Protein 6LYI (pdb70)

Secondary structure (DSSP, 8-state):
-HHHHHHHHHHHHHHHHHHTHHHHSS-SS-SEEEEEEES----HHHHHHHHHHHHHHHHHHHT-PPPEEEEEEE------SS-EEEEE--S-TTS--S-TT-EEEEEEES-TTB-SSS-S--B-SS--BTTTT-SS--TTS-HHHHHHHHHHHHHHHHHHHHHHHHHEEEEEEEEEEEE--SSSSTTSHHHHHHHHHHHHHHHHHHHTTSS-HHHHTT---SB----HHHHHHHHHHSSSEEEEEEEEEEE-SS--S---HHHHHHHHHHHHHHHHHHHHHHHHTTTTHHHHHHHHHHHHHTTTTT--PPEEEEEEEEEE--/-HHHHHHHHHHHHHHHHHHHHHHTTGGGSSEEEEEESS--S-SHHHHHHHHHHHHHHHHHTT-SSPPPEEEEEEE--TTTTHHHHHHH-HHHH--TT--S-EEEEEE-S-TTS--S-TT-EEEEEEES-TTB-SSS-GGGTSTTGGGTSTT-SS--TTS-HHHHHHHHHHHHHHHHHHHHHHHHHEEEEEEEEEEEEE-SSS-TTSHHHHHHHHHHHHHHHHHHHTTSS-STTTSS---SB----HHHHHHHHHHSSSEEEEEEEEEEE-SS-TT---HHHHHHHHHHHHHHHHHHHHHHHH-STTHHHHHHHHHHIIIIITTT--PPEEEEEEEEEEPP-

Foldseek 3Di:
DVQVVVVLVVCVVVLLVLLVLCLVDPVQADAEAEEEEAQPPVVVVVSVVVSQVSNVVSCVVVVHDGHAYEYEYEHDVPPRDHHYHYYYFYDHLLAAGDAFQAHQEYEYAAPLQFFPDQFDPQADVVGFGQAALFAAAAPPGDPVGVVSSLVRSLVSNLSNLVNVLRHHHAQGKYKYKHFAAADQDCHDCRNCVLRGLLSVLQVVCCVVVNAPSVQNRNHYFRGGHHHLVSVVVSVVVRPWKDWPDKDKDWAFQWPPVDDPLLVRLVVNLVVSCVPCCVRRCVRGNPVCVVSSSVSSSCCCCPVVVVHGHTIMMMITMITTHD/DVLVVLLVVLQVVLLVLLVLCVVVPVLVPQEAEEEEALCVSDPSVLVSLVSSQVVSQVVCVPPPDQGHEYEYEYEVPPPPCVVSCCSQQCVNVVDPPRSYGYHYYYFYDHLQAAGDAFARHQEYEYAAPLQFFPFQQPCCQPPVNLQQQQLFAAQAPPGDPSGVVSSLVRSLVSNLSNVVNVLRHHHAQGKYKYKHWAADDQDCNDCLNCVLRRLLSVLQVVCVVVVNFVSSLSSRHYGRGGHHDLVSVVVSVVVNPWKDWPDKDKDWDFQWPPVDPPLLVGLVVSLVVSCVPCVVVNCVRTNDVCSVVSSVSSSCCCCPVVVVGGRIIMMIITMITTHDD

B-factor: mean 67.52, std 24.22, range [20.0, 176.49]

Structure (mmCIF, N/CA/C/O backbone):
data_6LYI
#
_entry.id   6LYI
#
_cell.length_a   144.768
_cell.length_b   144.768
_cell.length_c   76.180
_cell.angle_alpha   90.000
_cell.angle_beta   90.000
_cell.angle_gamma   120.000
#
_symmetry.space_group_name_H-M   'P 65'
#
loop_
_entity.id
_entity.type
_entity.pdbx_description
1 polymer 'N-methyltransferase CkTbS'
2 water water
#
loop_
_atom_site.group_PDB
_atom_site.id
_atom_site.type_symbol
_atom_site.label_atom_id
_atom_site.label_alt_id
_atom_site.label_comp_id
_atom_site.label_asym_id
_atom_site.label_entity_id
_atom_site.label_seq_id
_atom_site.pdbx_PDB_ins_code
_atom_site.Cartn_x
_atom_site.Cartn_y
_atom_site.Cartn_z
_atom_site.occupancy
_atom_site.B_iso_or_equiv
_atom_site.auth_seq_id
_atom_site.auth_comp_id
_atom_site.auth_asym_id
_atom_site.auth_atom_id
_atom_site.pdbx_PDB_model_num
ATOM 1 N N . SER A 1 29 ? -11.078 -46.505 9.888 1.00 151.36 28 SER A N 1
ATOM 2 C CA . SER A 1 29 ? -11.501 -47.901 9.885 1.00 148.97 28 SER A CA 1
ATOM 3 C C . SER A 1 29 ? -10.853 -48.689 11.021 1.00 151.50 28 SER A C 1
ATOM 4 O O . SER A 1 29 ? -10.335 -49.785 10.808 1.00 149.08 28 SER A O 1
ATOM 7 N N . SER A 1 30 ? -10.882 -48.125 12.225 1.00 154.92 29 SER A N 1
ATOM 8 C CA . SER A 1 30 ? -10.385 -48.826 13.406 1.00 157.01 29 SER A CA 1
ATOM 9 C C . SER A 1 30 ? -11.404 -49.865 13.864 1.00 153.12 29 SER A C 1
ATOM 10 O O . SER A 1 30 ? -11.066 -50.813 14.574 1.00 154.04 29 SER A O 1
ATOM 13 N N . PHE A 1 31 ? -12.655 -49.672 13.453 1.00 146.31 30 PHE A N 1
ATOM 14 C CA . PHE A 1 31 ? -13.719 -50.626 13.741 1.00 139.46 30 PHE A CA 1
ATOM 15 C C . PHE A 1 31 ? -13.544 -51.885 12.902 1.00 131.40 30 PHE A C 1
ATOM 16 O O . PHE A 1 31 ? -13.546 -52.998 13.430 1.00 133.04 30 PHE A O 1
ATOM 24 N N . THR A 1 32 ? -13.338 -51.688 11.609 1.00 125.74 31 THR A N 1
ATOM 25 C CA . THR A 1 32 ? -13.142 -52.773 10.664 1.00 114.87 31 THR A CA 1
ATOM 26 C C . THR A 1 32 ? -11.973 -53.616 11.086 1.00 116.88 31 THR A C 1
ATOM 27 O O . THR A 1 32 ? -11.911 -54.811 10.846 1.00 113.19 31 THR A O 1
ATOM 31 N N . GLU A 1 33 ? -11.034 -52.955 11.714 1.00 123.84 32 GLU A N 1
ATOM 32 C CA . GLU A 1 33 ? -9.811 -53.592 12.180 1.00 129.96 32 GLU A CA 1
ATOM 33 C C . GLU A 1 33 ? -10.139 -54.693 13.183 1.00 128.15 32 GLU A C 1
ATOM 34 O O . GLU A 1 33 ? -9.556 -55.778 13.147 1.00 119.16 32 GLU A O 1
ATOM 40 N N . LYS A 1 34 ? -11.084 -54.399 14.072 1.00 130.65 33 LYS A N 1
ATOM 41 C CA . LYS A 1 34 ? -11.488 -55.340 15.111 1.00 131.21 33 LYS A CA 1
ATOM 42 C C . LYS A 1 34 ? -12.322 -56.481 14.531 1.00 129.08 33 LYS A C 1
ATOM 43 O O . LYS A 1 34 ? -12.246 -57.617 15.005 1.00 130.48 33 LYS A O 1
ATOM 45 N N . VAL A 1 35 ? -13.108 -56.174 13.501 1.00 123.75 34 VAL A N 1
ATOM 46 C CA . VAL A 1 35 ? -13.959 -57.168 12.849 1.00 120.44 34 VAL A CA 1
ATOM 47 C C . VAL A 1 35 ? -13.127 -58.268 12.195 1.00 120.27 34 VAL A C 1
ATOM 48 O O . VAL A 1 35 ? -13.405 -59.456 12.370 1.00 120.98 34 VAL A O 1
ATOM 52 N N . ALA A 1 36 ? -12.098 -57.857 11.458 1.00 118.65 35 ALA A N 1
ATOM 53 C CA . ALA A 1 36 ? -11.248 -58.775 10.702 1.00 110.23 35 ALA A CA 1
ATOM 54 C C . ALA A 1 36 ? -10.371 -59.668 11.590 1.00 105.10 35 ALA A C 1
ATOM 55 O O . ALA A 1 36 ? -9.963 -60.752 11.180 1.00 103.69 35 ALA A O 1
ATOM 57 N N . SER A 1 37 ? -10.076 -59.211 12.801 1.00 104.41 36 SER A N 1
ATOM 58 C CA . SER A 1 37 ? -9.350 -60.031 13.762 1.00 108.50 36 SER A CA 1
ATOM 59 C C . SER A 1 37 ? -10.233 -61.165 14.282 1.00 114.79 36 SER A C 1
ATOM 60 O O . SER A 1 37 ? -9.737 -62.238 14.628 1.00 118.06 36 SER A O 1
ATOM 63 N N . MET A 1 38 ? -11.540 -60.913 14.334 1.00 112.29 37 MET A N 1
ATOM 64 C CA . MET A 1 38 ? -12.507 -61.870 14.870 1.00 110.47 37 MET A CA 1
ATOM 65 C C . MET A 1 38 ? -12.908 -62.933 13.852 1.00 107.68 37 MET A C 1
ATOM 66 O O . MET A 1 38 ? -13.196 -64.078 14.207 1.00 112.40 37 MET A O 1
ATOM 71 N N . ALA A 1 39 ? -12.924 -62.543 12.583 1.00 103.11 38 ALA A N 1
ATOM 72 C CA . ALA A 1 39 ? -13.275 -63.452 11.501 1.00 91.37 38 ALA A CA 1
ATOM 73 C C . ALA A 1 39 ? -12.056 -64.167 10.922 1.00 101.44 38 ALA A C 1
ATOM 74 O O . ALA A 1 39 ? -12.208 -65.121 10.163 1.00 103.08 38 ALA A O 1
ATOM 76 N N . MET A 1 40 ? -10.854 -63.706 11.264 1.00 109.81 39 MET A N 1
ATOM 77 C CA . MET A 1 40 ? -9.627 -64.344 10.774 1.00 114.65 39 MET A CA 1
ATOM 78 C C . MET A 1 40 ? -9.480 -65.803 11.265 1.00 108.80 39 MET A C 1
ATOM 79 O O . MET A 1 40 ? -9.008 -66.651 10.502 1.00 107.84 39 MET A O 1
ATOM 84 N N . PRO A 1 41 ? -9.876 -66.105 12.528 1.00 102.54 40 PRO A N 1
ATOM 85 C CA . PRO A 1 41 ? -9.913 -67.531 12.887 1.00 95.22 40 PRO A CA 1
ATOM 86 C C . PRO A 1 41 ? -10.846 -68.334 11.987 1.00 92.53 40 PRO A C 1
ATOM 87 O O . PRO A 1 41 ? -10.488 -69.431 11.560 1.00 85.79 40 PRO A O 1
ATOM 91 N N . ALA A 1 42 ? -12.021 -67.780 11.698 1.00 89.44 41 ALA A N 1
ATOM 92 C CA . ALA A 1 42 ? -12.990 -68.433 10.825 1.00 86.81 41 ALA A CA 1
ATOM 93 C C . ALA A 1 42 ? -12.513 -68.488 9.365 1.00 85.76 41 ALA A C 1
ATOM 94 O O . ALA A 1 42 ? -12.970 -69.328 8.590 1.00 83.70 41 ALA A O 1
ATOM 96 N N . LEU A 1 43 ? -11.601 -67.589 8.993 1.00 93.04 42 LEU A N 1
ATOM 97 C CA . LEU A 1 43 ? -11.009 -67.594 7.654 1.00 96.12 42 LEU A CA 1
ATOM 98 C C . LEU A 1 43 ? -9.959 -68.700 7.554 1.00 103.25 42 LEU A C 1
ATOM 99 O O . LEU A 1 43 ? -9.893 -69.405 6.544 1.00 96.96 42 LEU A O 1
ATOM 104 N N . GLU A 1 44 ? -9.144 -68.841 8.603 1.00 113.28 43 GLU A N 1
ATOM 105 C CA . GLU A 1 44 ? -8.134 -69.901 8.686 1.00 118.46 43 GLU A CA 1
ATOM 106 C C . GLU A 1 44 ? -8.755 -71.304 8.686 1.00 117.62 43 GLU A C 1
ATOM 107 O O . GLU A 1 44 ? -8.310 -72.178 7.940 1.00 124.49 43 GLU A O 1
ATOM 113 N N . ASN A 1 45 ? -9.769 -71.512 9.528 1.00 109.27 44 ASN A N 1
ATOM 114 C CA . ASN A 1 45 ? -10.464 -72.799 9.632 1.00 104.90 44 ASN A CA 1
ATOM 115 C C . ASN A 1 45 ? -11.044 -73.260 8.305 1.00 104.57 44 ASN A C 1
ATOM 116 O O . ASN A 1 45 ? -11.157 -74.458 8.038 1.00 100.92 44 ASN A O 1
ATOM 121 N N . ALA A 1 46 ? -11.413 -72.284 7.483 1.00 110.05 45 ALA A N 1
ATOM 122 C CA . ALA A 1 46 ? -12.054 -72.518 6.195 1.00 110.23 45 ALA A CA 1
ATOM 123 C C . ALA A 1 46 ? -11.047 -72.774 5.067 1.00 98.28 45 ALA A C 1
ATOM 124 O O . ALA A 1 46 ? -11.220 -73.706 4.281 1.00 96.38 45 ALA A O 1
ATOM 126 N N . VAL A 1 47 ? -10.011 -71.940 4.986 1.00 90.02 46 VAL A N 1
ATOM 127 C CA . VAL A 1 47 ? -8.951 -72.108 3.992 1.00 97.96 46 VAL A CA 1
ATOM 128 C C . VAL A 1 47 ? -8.197 -73.418 4.223 1.00 116.53 46 VAL A C 1
ATOM 129 O O . VAL A 1 47 ? -7.769 -74.078 3.274 1.00 121.55 46 VAL A O 1
ATOM 133 N N . GLU A 1 48 ? -8.049 -73.795 5.491 1.00 120.25 47 GLU A N 1
ATOM 134 C CA . GLU A 1 48 ? -7.396 -75.049 5.845 1.00 118.82 47 GLU A CA 1
ATOM 135 C C . GLU A 1 48 ? -8.285 -76.244 5.498 1.00 114.99 47 GLU A C 1
ATOM 136 O O . GLU A 1 48 ? -7.790 -77.344 5.277 1.00 124.34 47 GLU A O 1
ATOM 142 N N . THR A 1 49 ? -9.597 -76.028 5.442 1.00 110.22 48 THR A N 1
ATOM 143 C CA . THR A 1 49 ? -10.530 -77.095 5.070 1.00 110.33 48 THR A CA 1
ATOM 144 C C . THR A 1 49 ? -10.448 -77.363 3.558 1.00 106.04 48 THR A C 1
ATOM 145 O O . THR A 1 49 ? -10.973 -78.359 3.057 1.00 104.44 48 THR A O 1
ATOM 149 N N . LEU A 1 50 ? -9.777 -76.468 2.836 1.00 110.47 49 LEU A N 1
ATOM 150 C CA . LEU A 1 50 ? -9.482 -76.683 1.421 1.00 106.90 49 LEU A CA 1
ATOM 151 C C . LEU A 1 50 ? -8.175 -77.435 1.261 1.00 113.01 49 LEU A C 1
ATOM 152 O O . LEU A 1 50 ? -7.716 -77.666 0.147 1.00 110.97 49 LEU A O 1
ATOM 157 N N . PHE A 1 51 ? -7.565 -77.788 2.386 1.00 123.26 50 PHE A N 1
ATOM 158 C CA . PHE A 1 51 ? -6.340 -78.575 2.382 1.00 127.22 50 PHE A CA 1
ATOM 159 C C . PHE A 1 51 ? -6.627 -79.985 2.894 1.00 136.99 50 PHE A C 1
ATOM 160 O O . PHE A 1 51 ? -5.846 -80.907 2.665 1.00 140.40 50 PHE A O 1
ATOM 162 N N . SER A 1 52 ? -7.753 -80.144 3.587 1.00 138.57 51 SER A N 1
ATOM 163 C CA . SER A 1 52 ? -8.205 -81.464 4.017 1.00 141.88 51 SER A CA 1
ATOM 164 C C . SER A 1 52 ? -8.592 -82.281 2.789 1.00 146.84 51 SER A C 1
ATOM 165 O O . SER A 1 52 ? -8.257 -83.462 2.683 1.00 152.85 51 SER A O 1
ATOM 168 N N . LYS A 1 53 ? -9.303 -81.640 1.865 1.00 145.47 52 LYS A N 1
ATOM 169 C CA . LYS A 1 53 ? -9.523 -82.196 0.535 1.00 144.11 52 LYS A CA 1
ATOM 170 C C . LYS A 1 53 ? -8.289 -81.911 -0.318 1.00 144.94 52 LYS A C 1
ATOM 171 O O . LYS A 1 53 ? -7.433 -81.120 0.080 1.00 141.92 52 LYS A O 1
ATOM 173 N N . ASP A 1 54 ? -8.196 -82.535 -1.491 1.00 150.02 53 ASP A N 1
ATOM 174 C CA . ASP A 1 54 ? -7.005 -82.384 -2.330 1.00 148.11 53 ASP A CA 1
ATOM 175 C C . ASP A 1 54 ? -7.320 -82.068 -3.803 1.00 145.40 53 ASP A C 1
ATOM 176 O O . ASP A 1 54 ? -7.465 -83.010 -4.584 1.00 150.35 53 ASP A O 1
ATOM 181 N N . PHE A 1 55 ? -7.434 -80.798 -4.228 1.00 134.54 54 PHE A N 1
ATOM 182 C CA . PHE A 1 55 ? -7.421 -79.545 -3.444 1.00 126.22 54 PHE A CA 1
ATOM 183 C C . PHE A 1 55 ? -6.134 -79.231 -2.675 1.00 127.17 54 PHE A C 1
ATOM 184 O O . PHE A 1 55 ? -6.105 -78.295 -1.877 1.00 122.49 54 PHE A O 1
ATOM 192 N N . HIS A 1 56 ? -5.070 -79.981 -2.940 1.00 127.78 55 HIS A N 1
ATOM 193 C CA . HIS A 1 56 ? -3.802 -79.785 -2.237 1.00 115.82 55 HIS A CA 1
ATOM 194 C C . HIS A 1 56 ? -2.652 -79.674 -3.225 1.00 107.32 55 HIS A C 1
ATOM 195 O O . HIS A 1 56 ? -1.747 -78.854 -3.053 1.00 79.81 55 HIS A O 1
ATOM 197 N N . LEU A 1 57 ? -2.706 -80.511 -4.259 1.00 129.76 56 LEU A N 1
ATOM 198 C CA . LEU A 1 57 ? -1.671 -80.567 -5.286 1.00 131.89 56 LEU A CA 1
ATOM 199 C C . LEU A 1 57 ? -2.190 -80.076 -6.638 1.00 126.26 56 LEU A C 1
ATOM 200 O O . LEU A 1 57 ? -1.968 -80.716 -7.666 1.00 125.96 56 LEU A O 1
ATOM 202 N N . LEU A 1 58 ? -2.887 -78.944 -6.628 1.00 119.78 57 LEU A N 1
ATOM 203 C CA . LEU A 1 58 ? -3.400 -78.340 -7.855 1.00 112.14 57 LEU A CA 1
ATOM 204 C C . LEU A 1 58 ? -2.383 -77.328 -8.408 1.00 107.42 57 LEU A C 1
ATOM 205 O O . LEU A 1 58 ? -1.445 -76.948 -7.708 1.00 109.41 57 LEU A O 1
ATOM 210 N N . PRO A 1 59 ? -2.539 -76.920 -9.678 1.00 103.78 58 PRO A N 1
ATOM 211 C CA . PRO A 1 59 ? -1.650 -75.898 -10.245 1.00 105.23 58 PRO A CA 1
ATOM 212 C C . PRO A 1 59 ? -1.722 -74.531 -9.546 1.00 107.75 58 PRO A C 1
ATOM 213 O O . PRO A 1 59 ? -0.697 -74.073 -9.038 1.00 113.89 58 PRO A O 1
ATOM 217 N N . ALA A 1 60 ? -2.891 -73.891 -9.521 1.00 88.79 59 ALA A N 1
ATOM 218 C CA . ALA A 1 60 ? -2.996 -72.559 -8.924 1.00 66.68 59 ALA A CA 1
ATOM 219 C C . ALA A 1 60 ? -4.312 -72.340 -8.181 1.00 60.61 59 ALA A C 1
ATOM 220 O O . ALA A 1 60 ? -5.376 -72.689 -8.674 1.00 69.08 59 ALA A O 1
ATOM 222 N N . LEU A 1 61 ? -4.241 -71.757 -6.991 1.00 50.02 60 LEU A N 1
ATOM 223 C CA . LEU A 1 61 ? -5.452 -71.498 -6.223 1.00 53.46 60 LEU A CA 1
ATOM 224 C C . LEU A 1 61 ? -5.987 -70.098 -6.529 1.00 48.94 60 LEU A C 1
ATOM 225 O O . LEU A 1 61 ? -5.242 -69.116 -6.519 1.00 45.22 60 LEU A O 1
ATOM 230 N N . ASN A 1 62 ? -7.285 -70.021 -6.810 1.00 49.33 61 ASN A N 1
ATOM 231 C CA . ASN A 1 62 ? -7.919 -68.760 -7.139 1.00 47.32 61 ASN A CA 1
ATOM 232 C C . ASN A 1 62 ? -8.840 -68.297 -6.031 1.00 49.37 61 ASN A C 1
ATOM 233 O O . ASN A 1 62 ? -9.766 -68.999 -5.628 1.00 61.15 61 ASN A O 1
ATOM 238 N N . ALA A 1 63 ? -8.546 -67.106 -5.531 1.00 42.70 62 ALA A N 1
ATOM 239 C CA . ALA A 1 63 ? -9.290 -66.498 -4.446 1.00 50.76 62 ALA A CA 1
ATOM 240 C C . ALA A 1 63 ? -9.799 -65.126 -4.871 1.00 40.09 62 ALA A C 1
ATOM 241 O O . ALA A 1 63 ? -9.094 -64.379 -5.535 1.00 45.56 62 ALA A O 1
ATOM 243 N N . ALA A 1 64 ? -11.024 -64.798 -4.484 1.00 40.77 63 ALA A N 1
ATOM 244 C CA . ALA A 1 64 ? -11.604 -63.503 -4.829 1.00 40.13 63 ALA A CA 1
ATOM 245 C C . ALA A 1 64 ? -12.004 -62.735 -3.579 1.00 41.62 63 ALA A C 1
ATOM 246 O O . ALA 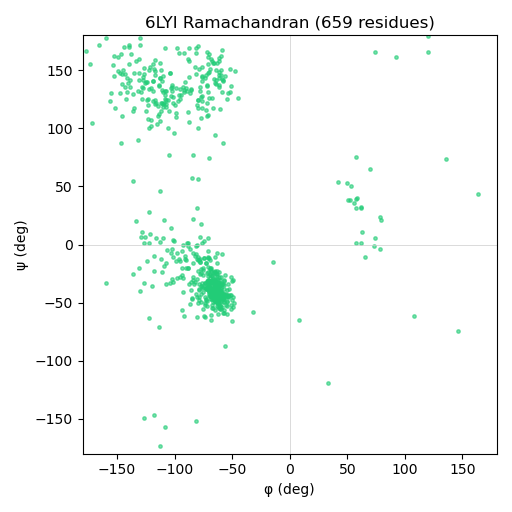A 1 64 ? -12.584 -63.294 -2.647 1.00 44.83 63 ALA A O 1
ATOM 248 N N . ASP A 1 65 ? -11.647 -61.459 -3.552 1.00 41.53 64 ASP A N 1
ATOM 249 C CA . ASP A 1 65 ? -12.153 -60.546 -2.537 1.00 48.73 64 ASP A CA 1
ATOM 250 C C . ASP A 1 65 ? -13.202 -59.661 -3.208 1.00 48.93 64 ASP A C 1
ATOM 251 O O . ASP A 1 65 ? -12.885 -58.893 -4.113 1.00 42.78 64 ASP A O 1
ATOM 256 N N . LEU A 1 66 ? -14.452 -59.799 -2.777 1.00 48.51 65 LEU A N 1
ATOM 257 C CA . LEU A 1 66 ? -15.567 -59.148 -3.436 1.00 51.10 65 LEU A CA 1
ATOM 258 C C . LEU A 1 66 ? -16.087 -58.044 -2.526 1.00 59.37 65 LEU A C 1
ATOM 259 O O . LEU A 1 66 ? -16.532 -58.309 -1.410 1.00 58.35 65 LEU A O 1
ATOM 264 N N . GLY A 1 67 ? -16.013 -56.803 -3.012 1.00 67.84 66 GLY A N 1
ATOM 265 C CA . GLY A 1 67 ? -16.289 -55.623 -2.207 1.00 75.71 66 GLY A CA 1
ATOM 266 C C . GLY A 1 67 ? -15.203 -55.401 -1.168 1.00 88.76 66 GLY A C 1
ATOM 267 O O . GLY A 1 67 ? -15.464 -55.477 0.034 1.00 101.48 66 GLY A O 1
ATOM 268 N N . CYS A 1 68 ? -13.990 -55.122 -1.639 1.00 83.25 67 CYS A N 1
ATOM 269 C CA . CYS A 1 68 ? -12.793 -55.086 -0.796 1.00 93.82 67 CYS A CA 1
ATOM 270 C C . CYS A 1 68 ? -12.917 -54.250 0.484 1.00 100.36 67 CYS A C 1
ATOM 271 O O . CYS A 1 68 ? -12.861 -54.787 1.590 1.00 106.36 67 CYS A O 1
ATOM 274 N N . ALA A 1 69 ? -13.064 -52.939 0.337 1.00 94.98 68 ALA A N 1
ATOM 275 C CA . ALA A 1 69 ? -13.238 -52.075 1.497 1.00 97.72 68 ALA A CA 1
ATOM 276 C C . ALA A 1 69 ? -14.611 -52.293 2.134 1.00 95.95 68 ALA A C 1
ATOM 277 O O . ALA A 1 69 ? -14.982 -53.417 2.482 1.00 89.74 68 ALA A O 1
ATOM 279 N N . PRO A 1 72 ? -6.752 -52.173 3.545 1.00 110.34 71 PRO A N 1
ATOM 280 C CA . PRO A 1 72 ? -5.514 -52.883 3.887 1.00 110.95 71 PRO A CA 1
ATOM 281 C C . PRO A 1 72 ? -5.766 -54.285 4.444 1.00 115.54 71 PRO A C 1
ATOM 282 O O . PRO A 1 72 ? -4.827 -55.080 4.510 1.00 109.70 71 PRO A O 1
ATOM 286 N N . ASN A 1 73 ? -7.005 -54.576 4.840 1.00 125.45 72 ASN A N 1
ATOM 287 C CA . ASN A 1 73 ? -7.353 -55.896 5.368 1.00 129.44 72 ASN A CA 1
ATOM 288 C C . ASN A 1 73 ? -7.445 -56.947 4.264 1.00 128.72 72 ASN A C 1
ATOM 289 O O . ASN A 1 73 ? -7.242 -58.141 4.505 1.00 130.38 72 ASN A O 1
ATOM 294 N N . THR A 1 74 ? -7.750 -56.500 3.052 1.00 125.10 73 THR A N 1
ATOM 295 C CA . THR A 1 74 ? -7.758 -57.394 1.904 1.00 113.94 73 THR A CA 1
ATOM 296 C C . THR A 1 74 ? -6.325 -57.808 1.587 1.00 113.16 73 THR A C 1
ATOM 297 O O . THR A 1 74 ? -6.085 -58.898 1.079 1.00 109.76 73 THR A O 1
ATOM 301 N N . PHE A 1 75 ? -5.373 -56.935 1.905 1.00 113.57 74 PHE A N 1
ATOM 302 C CA . PHE A 1 75 ? -3.958 -57.250 1.745 1.00 109.06 74 PHE A CA 1
ATOM 303 C C . PHE A 1 75 ? -3.454 -58.075 2.933 1.00 104.13 74 PHE A C 1
ATOM 304 O O . PHE A 1 75 ? -2.329 -58.578 2.923 1.00 109.92 74 PHE A O 1
ATOM 306 N N . ALA A 1 76 ? -4.301 -58.210 3.951 1.00 94.68 75 ALA A N 1
ATOM 307 C CA . ALA A 1 76 ? -3.994 -59.028 5.120 1.00 82.46 75 ALA A CA 1
ATOM 308 C C . ALA A 1 76 ? -4.527 -60.445 4.945 1.00 83.18 75 ALA A C 1
ATOM 309 O O . ALA A 1 76 ? -3.864 -61.418 5.304 1.00 81.51 75 ALA A O 1
ATOM 311 N N . VAL A 1 77 ? -5.732 -60.556 4.399 1.00 86.65 76 VAL A N 1
ATOM 312 C CA . VAL A 1 77 ? -6.319 -61.861 4.137 1.00 94.51 76 VAL A CA 1
ATOM 313 C C . VAL A 1 77 ? -5.525 -62.579 3.030 1.00 92.22 76 VAL A C 1
ATOM 314 O O . VAL A 1 77 ? -5.471 -63.807 2.996 1.00 81.94 76 VAL A O 1
ATOM 318 N N . ILE A 1 78 ? -4.890 -61.800 2.151 1.00 96.59 77 ILE A N 1
ATOM 319 C CA . ILE A 1 78 ? -3.993 -62.328 1.117 1.00 100.76 77 ILE A CA 1
ATOM 320 C C . ILE A 1 78 ? -2.760 -62.996 1.719 1.00 101.14 77 ILE A C 1
ATOM 321 O O . ILE A 1 78 ? -2.391 -64.108 1.334 1.00 109.90 77 ILE A O 1
ATOM 326 N N . SER A 1 79 ? -2.117 -62.309 2.658 1.00 91.90 78 SER A N 1
ATOM 327 C CA . SER A 1 79 ? -0.941 -62.857 3.316 1.00 89.81 78 SER A CA 1
ATOM 328 C C . SER A 1 79 ? -1.303 -64.078 4.163 1.00 88.74 78 SER A C 1
ATOM 329 O O . SER A 1 79 ? -0.481 -64.977 4.349 1.00 82.01 78 SER A O 1
ATOM 332 N N . MET A 1 80 ? -2.536 -64.111 4.666 1.00 88.92 79 MET A N 1
ATOM 333 C CA . MET A 1 80 ? -3.010 -65.256 5.434 1.00 84.89 79 MET A CA 1
ATOM 334 C C . MET A 1 80 ? -3.073 -66.486 4.547 1.00 83.70 79 MET A C 1
ATOM 335 O O . MET A 1 80 ? -2.579 -67.550 4.920 1.00 80.62 79 MET A O 1
ATOM 340 N N . ILE A 1 81 ? -3.697 -66.336 3.381 1.00 79.18 80 ILE A N 1
ATOM 341 C CA . ILE A 1 81 ? -3.797 -67.425 2.414 1.00 73.63 80 ILE A CA 1
ATOM 342 C C . ILE A 1 81 ? -2.413 -67.936 1.991 1.00 69.66 80 ILE A C 1
ATOM 343 O O . ILE A 1 81 ? -2.179 -69.145 1.947 1.00 62.78 80 ILE A O 1
ATOM 348 N N . LYS A 1 82 ? -1.510 -67.004 1.688 1.00 70.10 81 LYS A N 1
ATOM 349 C CA . LYS A 1 82 ? -0.146 -67.335 1.298 1.00 76.60 81 LYS A CA 1
ATOM 350 C C . LYS A 1 82 ? 0.586 -68.093 2.400 1.00 98.09 81 LYS A C 1
ATOM 351 O O . LYS A 1 82 ? 1.322 -69.043 2.128 1.00 109.17 81 LYS A O 1
ATOM 357 N N . ARG A 1 83 ? 0.388 -67.661 3.642 1.00 108.02 82 ARG A N 1
ATOM 358 C CA . ARG A 1 83 ? 1.052 -68.280 4.785 1.00 109.97 82 ARG A CA 1
ATOM 359 C C . ARG A 1 83 ? 0.529 -69.694 5.022 1.00 110.38 82 ARG A C 1
ATOM 360 O O . ARG A 1 83 ? 1.302 -70.605 5.320 1.00 123.77 82 ARG A O 1
ATOM 368 N N . MET A 1 84 ? -0.780 -69.874 4.872 1.00 93.39 83 MET A N 1
ATOM 369 C CA . MET A 1 84 ? -1.405 -71.170 5.107 1.00 87.17 83 MET A CA 1
ATOM 370 C C . MET A 1 84 ? -1.039 -72.194 4.036 1.00 84.26 83 MET A C 1
ATOM 371 O O . MET A 1 84 ? -0.803 -73.368 4.335 1.00 85.45 83 MET A O 1
ATOM 376 N N . MET A 1 85 ? -0.991 -71.745 2.788 1.00 76.78 84 MET A N 1
ATOM 377 C CA . MET A 1 85 ? -0.724 -72.638 1.666 1.00 77.93 84 MET A CA 1
ATOM 378 C C . MET A 1 85 ? 0.689 -73.217 1.750 1.00 82.90 84 MET A C 1
ATOM 379 O O . MET A 1 85 ? 0.899 -74.420 1.578 1.00 75.35 84 MET A O 1
ATOM 384 N N . GLU A 1 86 ? 1.644 -72.337 2.038 1.00 82.69 85 GLU A N 1
ATOM 385 C CA . GLU A 1 86 ? 3.051 -72.690 2.139 1.00 81.53 85 GLU A CA 1
ATOM 386 C C . GLU A 1 86 ? 3.325 -73.681 3.267 1.00 85.01 85 GLU A C 1
ATOM 387 O O . GLU A 1 86 ? 4.291 -74.442 3.213 1.00 78.18 85 GLU A O 1
ATOM 389 N N . LYS A 1 87 ? 2.475 -73.667 4.290 1.00 92.62 86 LYS A N 1
ATOM 390 C CA . LYS A 1 87 ? 2.644 -74.560 5.430 1.00 94.93 86 LYS A CA 1
ATOM 391 C C . LYS A 1 87 ? 2.092 -75.951 5.115 1.00 103.45 86 LYS A C 1
ATOM 392 O O . LYS A 1 87 ? 2.716 -76.960 5.445 1.00 123.87 86 LYS A O 1
ATOM 394 N N . LYS A 1 88 ? 0.932 -76.005 4.465 1.00 88.06 87 LYS A N 1
ATOM 395 C CA . LYS A 1 88 ? 0.309 -77.281 4.125 1.00 80.12 87 LYS A CA 1
ATOM 396 C C . LYS A 1 88 ? 1.088 -78.052 3.048 1.00 87.03 87 LYS A C 1
ATOM 397 O O . LYS A 1 88 ? 1.025 -79.281 2.989 1.00 92.09 87 LYS A O 1
ATOM 399 N N . CYS A 1 89 ? 1.822 -77.326 2.206 1.00 87.09 88 CYS A N 1
ATOM 400 C CA . CYS A 1 89 ? 2.635 -77.932 1.144 1.00 75.97 88 CYS A CA 1
ATOM 401 C C . CYS A 1 89 ? 3.948 -78.494 1.663 1.00 77.01 88 CYS A C 1
ATOM 402 O O . CYS A 1 89 ? 4.456 -79.487 1.142 1.00 71.34 88 CYS A O 1
ATOM 405 N N . ARG A 1 90 ? 4.508 -77.823 2.664 1.00 83.24 89 ARG A N 1
ATOM 406 C CA . ARG A 1 90 ? 5.772 -78.224 3.263 1.00 82.01 89 ARG A CA 1
ATOM 407 C C . ARG A 1 90 ? 5.536 -79.441 4.157 1.00 89.85 89 ARG A C 1
ATOM 408 O O . ARG A 1 90 ? 6.455 -80.219 4.438 1.00 103.23 89 ARG A O 1
ATOM 416 N N . GLU A 1 91 ? 4.287 -79.604 4.581 1.00 87.17 90 GLU A N 1
ATOM 417 C CA . GLU A 1 91 ? 3.872 -80.784 5.325 1.00 92.60 90 GLU A CA 1
ATOM 418 C C . GLU A 1 91 ? 3.523 -81.936 4.375 1.00 85.27 90 GLU A C 1
ATOM 419 O O . GLU A 1 91 ? 3.700 -83.102 4.713 1.00 96.59 90 GLU A O 1
ATOM 421 N N . LEU A 1 92 ? 3.040 -81.601 3.182 1.00 80.99 91 LEU A N 1
ATOM 422 C CA . LEU A 1 92 ? 2.651 -82.604 2.190 1.00 94.06 91 LEU A CA 1
ATOM 423 C C . LEU A 1 92 ? 3.771 -82.947 1.203 1.00 92.23 91 LEU A C 1
ATOM 424 O O . LEU A 1 92 ? 3.615 -83.838 0.370 1.00 92.91 91 LEU A O 1
ATOM 426 N N . TYR A 1 93 ? 4.887 -82.228 1.301 1.00 95.48 92 TYR A N 1
ATOM 427 C CA . TYR A 1 93 ? 6.050 -82.396 0.419 1.00 77.80 92 TYR A CA 1
ATOM 428 C C . TYR A 1 93 ? 5.699 -82.413 -1.073 1.00 74.72 92 TYR A C 1
ATOM 429 O O . TYR A 1 93 ? 6.098 -83.318 -1.803 1.00 76.15 92 TYR A O 1
ATOM 438 N N . CYS A 1 94 ? 4.975 -81.394 -1.526 1.00 70.87 93 CYS A N 1
ATOM 439 C CA . CYS A 1 94 ? 4.604 -81.288 -2.935 1.00 78.81 93 CYS A CA 1
ATOM 440 C C . CYS A 1 94 ? 4.938 -79.909 -3.497 1.00 67.67 93 CYS A C 1
ATOM 441 O O . CYS A 1 94 ? 5.303 -78.995 -2.755 1.00 63.23 93 CYS A O 1
ATOM 444 N N . GLN A 1 95 ? 4.807 -79.766 -4.811 1.00 61.93 94 GLN A N 1
ATOM 445 C CA . GLN A 1 95 ? 5.028 -78.483 -5.453 1.00 62.27 94 GLN A CA 1
ATOM 446 C C . GLN A 1 95 ? 4.030 -77.462 -4.928 1.00 69.97 94 GLN A C 1
ATOM 447 O O . GLN A 1 95 ? 2.842 -77.754 -4.784 1.00 74.89 94 GLN A O 1
ATOM 453 N N . THR A 1 96 ? 4.527 -76.270 -4.627 1.00 66.08 95 THR A N 1
ATOM 454 C CA . THR A 1 96 ? 3.696 -75.211 -4.075 1.00 61.40 95 THR A CA 1
ATOM 455 C C . THR A 1 96 ? 2.860 -74.579 -5.174 1.00 58.10 95 THR A C 1
ATOM 456 O O . THR A 1 96 ? 3.395 -74.169 -6.203 1.00 58.23 95 THR A O 1
ATOM 460 N N . PRO A 1 97 ? 1.537 -74.509 -4.975 1.00 58.74 96 PRO A N 1
ATOM 461 C CA . PRO A 1 97 ? 0.743 -73.866 -6.021 1.00 50.60 96 PRO A CA 1
ATOM 462 C C . PRO A 1 97 ? 1.003 -72.373 -6.029 1.00 49.77 96 PRO A C 1
ATOM 463 O O . PRO A 1 97 ? 1.525 -71.818 -5.065 1.00 52.34 96 PRO A O 1
ATOM 467 N N . GLU A 1 98 ? 0.670 -71.727 -7.128 1.00 53.24 97 GLU A N 1
ATOM 468 C CA . GLU A 1 98 ? 0.716 -70.287 -7.142 1.00 55.23 97 GLU A CA 1
ATOM 469 C C . GLU A 1 98 ? -0.636 -69.784 -6.668 1.00 51.58 97 GLU A C 1
ATOM 470 O O . GLU A 1 98 ? -1.621 -70.526 -6.661 1.00 50.12 97 GLU A O 1
ATOM 476 N N . LEU A 1 99 ? -0.675 -68.539 -6.224 1.00 54.13 98 LEU A N 1
ATOM 477 C CA . LEU A 1 99 ? -1.913 -67.962 -5.734 1.00 55.32 98 LEU A CA 1
ATOM 478 C C . LEU A 1 99 ? -2.324 -66.809 -6.637 1.00 53.85 98 LEU A C 1
ATOM 479 O O . LEU A 1 99 ? -1.560 -65.868 -6.837 1.00 54.60 98 LEU A O 1
ATOM 484 N N . GLN A 1 100 ? -3.517 -66.901 -7.210 1.00 48.48 99 GLN A N 1
ATOM 485 C CA . GLN A 1 100 ? -4.068 -65.795 -7.977 1.00 52.94 99 GLN A CA 1
ATOM 486 C C . GLN A 1 100 ? -5.200 -65.145 -7.192 1.00 49.46 99 GLN A C 1
ATOM 487 O O . GLN A 1 100 ? -6.180 -65.797 -6.839 1.00 47.09 99 GLN A O 1
ATOM 493 N N . VAL A 1 101 ? -5.056 -63.859 -6.909 1.00 48.80 100 VAL A N 1
ATOM 494 C CA . VAL A 1 101 ? -6.077 -63.133 -6.169 1.00 49.11 100 VAL A CA 1
ATOM 495 C C . VAL A 1 101 ? -6.834 -62.146 -7.064 1.00 49.36 100 VAL A C 1
ATOM 496 O O . VAL A 1 101 ? -6.230 -61.342 -7.780 1.00 46.95 100 VAL A O 1
ATOM 500 N N . TYR A 1 102 ? -8.159 -62.228 -7.035 1.00 45.69 101 TYR A N 1
ATOM 501 C CA . TYR A 1 102 ? -9.006 -61.284 -7.752 1.00 49.27 101 TYR A CA 1
ATOM 502 C C . TYR A 1 102 ? -9.586 -60.237 -6.815 1.00 49.69 101 TYR A C 1
ATOM 503 O O . TYR A 1 102 ? -10.236 -60.582 -5.830 1.00 51.32 101 TYR A O 1
ATOM 512 N N . LEU A 1 103 ? -9.408 -58.980 -7.149 1.00 54.73 102 LEU A N 1
ATOM 513 C CA . LEU A 1 103 ? -9.967 -57.938 -6.327 1.00 45.52 102 LEU A CA 1
ATOM 514 C C . LEU A 1 103 ? -11.047 -57.132 -7.011 1.00 50.80 102 LEU A C 1
ATOM 515 O O . LEU A 1 103 ? -10.790 -56.399 -7.928 1.00 50.13 102 LEU A O 1
ATOM 520 N N . ASN A 1 104 ? -12.267 -57.299 -6.542 1.00 50.05 103 ASN A N 1
ATOM 521 C CA . ASN A 1 104 ? -13.415 -56.515 -6.968 1.00 49.63 103 ASN A CA 1
ATOM 522 C C . ASN A 1 104 ? -13.674 -55.412 -5.958 1.00 52.65 103 ASN A C 1
ATOM 523 O O . ASN A 1 104 ? -14.033 -55.694 -4.818 1.00 58.49 103 ASN A O 1
ATOM 528 N N . ASP A 1 105 ? -13.479 -54.159 -6.361 1.00 60.84 104 ASP A N 1
ATOM 529 C CA . ASP A 1 105 ? -13.606 -53.039 -5.425 1.00 68.91 104 ASP A CA 1
ATOM 530 C C . ASP A 1 105 ? -15.043 -52.507 -5.387 1.00 80.20 104 ASP A C 1
ATOM 531 O O . ASP A 1 105 ? -15.665 -52.326 -6.433 1.00 78.58 104 ASP A O 1
ATOM 536 N N . LEU A 1 106 ? -15.564 -52.274 -4.179 1.00 95.20 105 LEU A N 1
ATOM 537 C CA . LEU A 1 106 ? -16.921 -51.741 -3.992 1.00 97.39 105 LEU A CA 1
ATOM 538 C C . LEU A 1 106 ? -16.893 -50.223 -3.871 1.00 106.95 105 LEU A C 1
ATOM 539 O O . LEU A 1 106 ? -17.561 -49.520 -4.627 1.00 108.64 105 LEU A O 1
ATOM 544 N N . PHE A 1 107 ? -16.124 -49.729 -2.906 1.00 114.74 106 PHE A N 1
ATOM 545 C CA . PHE A 1 107 ? -15.968 -48.295 -2.704 1.00 116.84 106 PHE A CA 1
ATOM 546 C C . PHE A 1 107 ? -15.204 -47.660 -3.861 1.00 110.50 106 PHE A C 1
ATOM 547 O O . PHE A 1 107 ? -13.976 -47.570 -3.832 1.00 108.85 106 PHE A O 1
ATOM 549 N N . LYS A 1 126 ? 10.123 -60.698 0.074 1.00 111.44 125 LYS A N 1
ATOM 550 C CA . LYS A 1 126 ? 11.375 -61.192 -0.491 1.00 103.54 125 LYS A CA 1
ATOM 551 C C . LYS A 1 126 ? 11.445 -62.716 -0.416 1.00 109.05 125 LYS A C 1
ATOM 552 O O . LYS A 1 126 ? 11.340 -63.400 -1.437 1.00 105.40 125 LYS A O 1
ATOM 554 N N . CYS A 1 127 ? 11.608 -63.238 0.798 1.00 116.01 126 CYS A N 1
ATOM 555 C CA . CYS A 1 127 ? 11.730 -64.679 1.027 1.00 115.59 126 CYS A CA 1
ATOM 556 C C . CYS A 1 127 ? 10.373 -65.370 1.119 1.00 119.44 126 CYS A C 1
ATOM 557 O O . CYS A 1 127 ? 10.267 -66.450 1.702 1.00 120.37 126 CYS A O 1
ATOM 560 N N . GLU A 1 128 ? 9.342 -64.743 0.555 1.00 123.58 127 GLU A N 1
ATOM 561 C CA . GLU A 1 128 ? 7.997 -65.316 0.537 1.00 127.19 127 GLU A CA 1
ATOM 562 C C . GLU A 1 128 ? 7.959 -66.591 -0.304 1.00 124.28 127 GLU A C 1
ATOM 563 O O . GLU A 1 128 ? 8.570 -66.657 -1.371 1.00 130.53 127 GLU A O 1
ATOM 565 N N . GLU A 1 129 ? 7.241 -67.599 0.179 1.00 115.27 128 GLU A N 1
ATOM 566 C CA . GLU A 1 129 ? 7.202 -68.900 -0.485 1.00 106.12 128 GLU A CA 1
ATOM 567 C C . GLU A 1 129 ? 6.229 -68.923 -1.666 1.00 97.29 128 GLU A C 1
ATOM 568 O O . GLU A 1 129 ? 6.637 -69.133 -2.811 1.00 94.11 128 GLU A O 1
ATOM 574 N N . VAL A 1 130 ? 4.946 -68.704 -1.388 1.00 86.72 129 VAL A N 1
ATOM 575 C CA . VAL A 1 130 ? 3.919 -68.773 -2.424 1.00 77.28 129 VAL A CA 1
ATOM 576 C C . VAL A 1 130 ? 3.898 -67.548 -3.336 1.00 68.25 129 VAL A C 1
ATOM 577 O O . VAL A 1 130 ? 3.646 -66.432 -2.887 1.00 69.24 129 VAL A O 1
ATOM 581 N N . SER A 1 131 ? 4.160 -67.777 -4.618 1.00 59.58 130 SER A N 1
ATOM 582 C CA . SER A 1 131 ? 3.989 -66.765 -5.652 1.00 49.02 130 SER A CA 1
ATOM 583 C C . SER A 1 131 ? 2.531 -66.291 -5.727 1.00 51.91 130 SER A C 1
ATOM 584 O O . SER A 1 131 ? 1.630 -67.075 -6.043 1.00 50.69 130 SER A O 1
ATOM 587 N N . CYS A 1 132 ? 2.299 -65.016 -5.436 1.00 49.71 131 CYS A N 1
ATOM 588 C CA . CYS A 1 132 ? 0.961 -64.453 -5.531 1.00 52.57 131 CYS A CA 1
ATOM 589 C C . CYS A 1 132 ? 0.847 -63.455 -6.681 1.00 50.32 131 CYS A C 1
ATOM 590 O O . CYS A 1 132 ? 1.704 -62.594 -6.847 1.00 52.42 131 CYS A O 1
ATOM 593 N N . TYR A 1 133 ? -0.213 -63.583 -7.472 1.00 48.58 132 TYR A N 1
ATOM 594 C CA . TYR A 1 133 ? -0.524 -62.613 -8.517 1.00 47.20 132 TYR A CA 1
ATOM 595 C C . TYR A 1 133 ? -1.893 -61.982 -8.247 1.00 48.77 132 TYR A C 1
ATOM 596 O O . TYR A 1 133 ? -2.900 -62.686 -8.133 1.00 43.02 132 TYR A O 1
ATOM 605 N N . VAL A 1 134 ? -1.913 -60.656 -8.153 1.00 46.41 133 VAL A N 1
ATOM 606 C CA . VAL A 1 134 ? -3.114 -59.900 -7.827 1.00 43.37 133 VAL A CA 1
ATOM 607 C C . VAL A 1 134 ? -3.742 -59.258 -9.061 1.00 44.85 133 VAL A C 1
ATOM 608 O O . VAL A 1 134 ? -3.061 -58.611 -9.850 1.00 55.58 133 VAL A O 1
ATOM 612 N N . MET A 1 135 ? -5.051 -59.418 -9.200 1.00 47.09 134 MET A N 1
ATOM 613 C CA . MET A 1 135 ? -5.787 -58.925 -10.359 1.00 47.53 134 MET A CA 1
ATOM 614 C C . MET A 1 135 ? -6.992 -58.052 -9.957 1.00 46.62 134 MET A C 1
ATOM 615 O O . MET A 1 135 ? -7.662 -58.317 -8.957 1.00 39.24 134 MET A O 1
ATOM 620 N N . GLY A 1 136 ? -7.275 -57.017 -10.740 1.00 43.49 135 GLY A N 1
ATOM 621 C CA . GLY A 1 136 ? -8.445 -56.197 -10.487 1.00 46.64 135 GLY A CA 1
ATOM 622 C C . GLY A 1 136 ? -9.641 -56.687 -11.278 1.00 48.15 135 GLY A C 1
ATOM 623 O O . GLY A 1 136 ? -9.509 -57.014 -12.455 1.00 48.90 135 GLY A O 1
ATOM 624 N N . VAL A 1 137 ? -10.799 -56.763 -10.626 1.00 42.12 136 VAL A N 1
ATOM 625 C CA . VAL A 1 137 ? -12.045 -57.167 -11.283 1.00 38.47 136 VAL A CA 1
ATOM 626 C C . VAL A 1 137 ? -13.145 -56.101 -11.169 1.00 46.62 136 VAL A C 1
ATOM 627 O O . VAL A 1 137 ? -13.816 -55.994 -10.143 1.00 47.53 136 VAL A O 1
ATOM 631 N N . PRO A 1 138 ? -13.334 -55.315 -12.234 1.00 43.60 137 PRO A N 1
ATOM 632 C CA . PRO A 1 138 ? -14.416 -54.330 -12.252 1.00 49.02 137 PRO A CA 1
ATOM 633 C C . PRO A 1 138 ? -15.760 -55.022 -12.370 1.00 53.81 137 PRO A C 1
ATOM 634 O O . PRO A 1 138 ? -15.814 -56.142 -12.868 1.00 64.40 137 PRO A O 1
ATOM 638 N N . GLY A 1 139 ? -16.826 -54.373 -11.917 1.00 56.69 138 GLY A N 1
ATOM 639 C CA . GLY A 1 139 ? -18.160 -54.926 -12.066 1.00 52.56 138 GLY A CA 1
ATOM 640 C C . GLY A 1 139 ? -18.888 -55.165 -10.760 1.00 54.25 138 GLY A C 1
ATOM 641 O O . GLY A 1 139 ? -18.291 -55.150 -9.685 1.00 52.39 138 GLY A O 1
ATOM 642 N N . SER A 1 140 ? -20.192 -55.391 -10.862 1.00 46.84 139 SER A N 1
ATOM 643 C CA . SER A 1 140 ? -21.023 -55.639 -9.696 1.00 45.26 139 SER A CA 1
ATOM 644 C C . SER A 1 140 ? -20.859 -57.071 -9.188 1.00 52.91 139 SER A C 1
ATOM 645 O O . SER A 1 140 ? -20.877 -58.011 -9.978 1.00 57.58 139 SER A O 1
ATOM 648 N N . PHE A 1 141 ? -20.730 -57.239 -7.874 1.00 55.50 140 PHE A N 1
ATOM 649 C CA . PHE A 1 141 ? -20.585 -58.576 -7.295 1.00 52.17 140 PHE A CA 1
ATOM 650 C C . PHE A 1 141 ? -21.929 -59.270 -7.133 1.00 59.73 140 PHE A C 1
ATOM 651 O O . PHE A 1 141 ? -21.987 -60.409 -6.684 1.00 67.28 140 PHE A O 1
ATOM 659 N N . HIS A 1 142 ? -23.013 -58.597 -7.494 1.00 45.86 141 HIS A N 1
ATOM 660 C CA . HIS A 1 142 ? -24.319 -59.249 -7.443 1.00 51.66 141 HIS A CA 1
ATOM 661 C C . HIS A 1 142 ? -24.569 -60.063 -8.712 1.00 49.98 141 HIS A C 1
ATOM 662 O O . HIS A 1 142 ? -25.453 -60.918 -8.747 1.00 51.98 141 HIS A O 1
ATOM 669 N N . GLY A 1 143 ? -23.778 -59.806 -9.746 1.00 46.84 142 GLY A N 1
ATOM 670 C CA . GLY A 1 143 ? -23.851 -60.594 -10.960 1.00 40.72 142 GLY A CA 1
ATOM 671 C C . GLY A 1 143 ? -22.584 -61.412 -11.145 1.00 48.77 142 GLY A C 1
ATOM 672 O O . GLY A 1 143 ? -21.707 -61.438 -10.269 1.00 43.99 142 GLY A O 1
ATOM 673 N N . ARG A 1 144 ? -22.481 -62.076 -12.292 1.00 46.65 143 ARG A N 1
ATOM 674 C CA . ARG A 1 144 ? -21.302 -62.867 -12.629 1.00 50.94 143 ARG A CA 1
ATOM 675 C C . ARG A 1 144 ? -20.062 -61.996 -12.815 1.00 47.44 143 ARG A C 1
ATOM 676 O O . ARG A 1 144 ? -20.138 -60.891 -13.364 1.00 50.26 143 ARG A O 1
ATOM 684 N N . LEU A 1 145 ? -18.921 -62.516 -12.371 1.00 49.63 144 LEU A N 1
ATOM 685 C CA . LEU A 1 145 ? -17.636 -61.840 -12.523 1.00 41.99 144 LEU A CA 1
ATOM 686 C C . LEU A 1 145 ? -16.556 -62.767 -13.089 1.00 40.32 144 LEU A C 1
ATOM 687 O O . LEU A 1 145 ? -15.555 -62.307 -13.632 1.00 42.97 144 LEU A O 1
ATOM 692 N N . PHE A 1 146 ? -16.770 -64.073 -12.964 1.00 40.66 145 PHE A N 1
ATOM 693 C CA . PHE A 1 146 ? -15.735 -65.064 -13.262 1.00 41.48 145 PHE A CA 1
ATOM 694 C C . PHE A 1 146 ? -16.278 -66.208 -14.111 1.00 48.17 145 PHE A C 1
ATOM 695 O O . PHE A 1 146 ? -17.486 -66.448 -14.137 1.00 45.16 145 PHE A O 1
ATOM 703 N N . PRO A 1 147 ? -15.385 -66.913 -14.822 1.00 47.78 146 PRO A N 1
ATOM 704 C CA . PRO A 1 147 ? -15.820 -68.135 -15.506 1.00 44.19 146 PRO A CA 1
ATOM 705 C C . PRO A 1 147 ? -16.347 -69.184 -14.521 1.00 48.10 146 PRO A C 1
ATOM 706 O O . PRO A 1 147 ? -16.065 -69.113 -13.326 1.00 50.19 146 PRO A O 1
ATOM 710 N N . ARG A 1 148 ? -17.113 -70.145 -15.023 1.00 49.65 147 ARG A N 1
ATOM 711 C CA . ARG A 1 148 ? -17.592 -71.249 -14.202 1.00 42.96 147 ARG A CA 1
ATOM 712 C C . ARG A 1 148 ? -16.429 -71.980 -13.554 1.00 48.50 147 ARG A C 1
ATOM 713 O O . ARG A 1 148 ? -15.359 -72.095 -14.152 1.00 50.08 147 ARG A O 1
ATOM 721 N N . ASN A 1 149 ? -16.635 -72.461 -12.332 1.00 43.14 148 ASN A N 1
ATOM 722 C CA . ASN A 1 149 ? -15.672 -73.352 -11.703 1.00 54.59 148 ASN A CA 1
ATOM 723 C C . ASN A 1 149 ? -14.251 -72.808 -11.676 1.00 60.15 148 ASN A C 1
ATOM 724 O O . ASN A 1 149 ? -13.317 -73.496 -12.082 1.00 64.69 148 ASN A O 1
ATOM 729 N N . SER A 1 150 ? -14.080 -71.577 -11.210 1.00 54.35 149 SER A N 1
ATOM 730 C CA . SER A 1 150 ? -12.776 -70.939 -11.286 1.00 49.38 149 SER A CA 1
ATOM 731 C C . SER A 1 150 ? -12.286 -70.475 -9.922 1.00 53.04 149 SER A C 1
ATOM 732 O O . SER A 1 150 ? -11.108 -70.170 -9.753 1.00 53.94 149 SER A O 1
ATOM 735 N N . LEU A 1 151 ? -13.185 -70.432 -8.946 1.00 49.67 150 LEU A N 1
ATOM 736 C CA . LEU A 1 151 ? -12.816 -69.942 -7.625 1.00 49.80 150 LEU A CA 1
ATOM 737 C C . LEU A 1 151 ? -12.753 -71.053 -6.601 1.00 52.58 150 LEU A C 1
ATOM 738 O O . LEU A 1 151 ? -13.664 -71.873 -6.500 1.00 57.70 150 LEU A O 1
ATOM 743 N N . HIS A 1 152 ? -11.671 -71.073 -5.835 1.00 46.74 151 HIS A N 1
ATOM 744 C CA . HIS A 1 152 ? -11.541 -72.008 -4.729 1.00 46.09 151 HIS A CA 1
ATOM 745 C C . HIS A 1 152 ? -11.974 -71.345 -3.429 1.00 49.36 151 HIS A C 1
ATOM 746 O O . HIS A 1 152 ? -12.434 -72.010 -2.500 1.00 49.63 151 HIS A O 1
ATOM 753 N N . LEU A 1 153 ? -11.818 -70.027 -3.380 1.00 45.37 152 LEU A N 1
ATOM 754 C CA . LEU A 1 153 ? -12.110 -69.251 -2.186 1.00 41.13 152 LEU A CA 1
ATOM 755 C C . LEU A 1 153 ? -12.664 -67.868 -2.543 1.00 48.13 152 LEU A C 1
ATOM 756 O O . LEU A 1 153 ? -12.221 -67.220 -3.489 1.00 51.18 152 LEU A O 1
ATOM 761 N N . VAL A 1 154 ? -13.677 -67.460 -1.793 1.00 45.09 153 VAL A N 1
ATOM 762 C CA . VAL A 1 154 ? -14.296 -66.158 -1.928 1.00 40.29 153 VAL A CA 1
ATOM 763 C C . VAL A 1 154 ? -14.358 -65.511 -0.554 1.00 48.76 153 VAL A C 1
ATOM 764 O O . VAL A 1 154 ? -14.808 -66.127 0.427 1.00 44.87 153 VAL A O 1
ATOM 768 N N . HIS A 1 155 ? -13.917 -64.268 -0.470 1.00 43.78 154 HIS A N 1
ATOM 769 C CA . HIS A 1 155 ? -14.036 -63.546 0.782 1.00 42.02 154 HIS A CA 1
ATOM 770 C C . HIS A 1 155 ? -14.762 -62.240 0.529 1.00 44.01 154 HIS A C 1
ATOM 771 O O . HIS A 1 155 ? -14.537 -61.583 -0.485 1.00 49.77 154 HIS A O 1
ATOM 778 N N . SER A 1 156 ? -15.652 -61.880 1.444 1.00 50.16 155 SER A N 1
ATOM 779 C CA . SER A 1 156 ? -16.393 -60.636 1.334 1.00 46.97 155 SER A CA 1
ATOM 780 C C . SER A 1 156 ? -16.770 -60.133 2.716 1.00 47.88 155 SER A C 1
ATOM 781 O O . SER A 1 156 ? -17.496 -60.792 3.464 1.00 57.13 155 SER A O 1
ATOM 784 N N . SER A 1 157 ? -16.257 -58.959 3.047 1.00 47.37 156 SER A N 1
ATOM 785 C CA . SER A 1 157 ? -16.470 -58.371 4.354 1.00 50.23 156 SER A CA 1
ATOM 786 C C . SER A 1 157 ? -17.240 -57.067 4.199 1.00 46.66 156 SER A C 1
ATOM 787 O O . SER A 1 157 ? -16.806 -56.166 3.483 1.00 45.73 156 SER A O 1
ATOM 790 N N . TYR A 1 158 ? -18.405 -57.000 4.836 1.00 45.78 157 TYR A N 1
ATOM 791 C CA . TYR A 1 158 ? -19.185 -55.768 4.943 1.00 48.22 157 TYR A CA 1
ATOM 792 C C . TYR A 1 158 ? -19.579 -55.166 3.593 1.00 49.57 157 TYR A C 1
ATOM 793 O O . TYR A 1 158 ? -19.575 -53.950 3.418 1.00 48.47 157 TYR A O 1
ATOM 802 N N . SER A 1 159 ? -19.948 -56.031 2.653 1.00 47.72 158 SER A N 1
ATOM 803 C CA . SER A 1 159 ? -20.393 -55.590 1.339 1.00 48.71 158 SER A CA 1
ATOM 804 C C . SER A 1 159 ? -21.752 -56.170 0.987 1.00 48.38 158 SER A C 1
ATOM 805 O O . SER A 1 159 ? -22.544 -55.524 0.305 1.00 55.54 158 SER A O 1
ATOM 808 N N . VAL A 1 160 ? -22.018 -57.389 1.450 1.00 48.09 159 VAL A N 1
ATOM 809 C CA . VAL A 1 160 ? -23.226 -58.136 1.076 1.00 50.06 159 VAL A CA 1
ATOM 810 C C . VAL A 1 160 ? -24.525 -57.470 1.578 1.00 51.02 159 VAL A C 1
ATOM 811 O O . VAL A 1 160 ? -25.604 -57.674 1.010 1.00 61.80 159 VAL A O 1
ATOM 815 N N . HIS A 1 161 ? -24.419 -56.647 2.618 1.00 50.43 160 HIS A N 1
ATOM 816 C CA . HIS A 1 161 ? -25.595 -55.989 3.173 1.00 52.29 160 HIS A CA 1
ATOM 817 C C . HIS A 1 161 ? -26.001 -54.778 2.346 1.00 55.29 160 HIS A C 1
ATOM 818 O O . HIS A 1 161 ? -27.101 -54.247 2.511 1.00 60.55 160 HIS A O 1
ATOM 825 N N . TRP A 1 162 ? -25.119 -54.349 1.452 1.00 42.12 161 TRP A N 1
ATOM 826 C CA . TRP A 1 162 ? -25.452 -53.278 0.526 1.00 41.10 161 TRP A CA 1
ATOM 827 C C . TRP A 1 162 ? -26.358 -53.812 -0.576 1.00 46.14 161 TRP A C 1
ATOM 828 O O . TRP A 1 162 ? -26.047 -54.814 -1.218 1.00 49.42 161 TRP A O 1
ATOM 839 N N . LEU A 1 163 ? -27.489 -53.141 -0.779 1.00 48.79 162 LEU A N 1
ATOM 840 C CA . LEU A 1 163 ? -28.492 -53.579 -1.745 1.00 40.30 162 LEU A CA 1
ATOM 841 C C . LEU A 1 163 ? -28.199 -53.031 -3.133 1.00 43.61 162 LEU A C 1
ATOM 842 O O . LEU A 1 163 ? -27.517 -52.018 -3.272 1.00 44.12 162 LEU A O 1
ATOM 847 N N . THR A 1 164 ? -28.738 -53.684 -4.157 1.00 38.77 163 THR A N 1
ATOM 848 C CA . THR A 1 164 ? -28.587 -53.192 -5.519 1.00 44.02 163 THR A CA 1
ATOM 849 C C . THR A 1 164 ? -29.438 -51.949 -5.747 1.00 45.11 163 THR A C 1
ATOM 850 O O . THR A 1 164 ? -29.250 -51.213 -6.721 1.00 43.87 163 THR A O 1
ATOM 854 N N . GLN A 1 165 ? -30.382 -51.733 -4.841 1.00 49.55 164 GLN A N 1
ATOM 855 C CA . GLN A 1 165 ? -31.219 -50.544 -4.865 1.00 48.82 164 GLN A CA 1
ATOM 856 C C . GLN A 1 165 ? -32.073 -50.508 -3.619 1.00 48.47 164 GLN A C 1
ATOM 857 O O . GLN A 1 165 ? -32.324 -51.542 -3.002 1.00 51.29 164 GLN A O 1
ATOM 863 N N . ALA A 1 166 ? -32.488 -49.307 -3.237 1.00 40.20 165 ALA A N 1
ATOM 864 C CA . ALA A 1 166 ? -33.437 -49.149 -2.150 1.00 45.12 165 ALA A CA 1
ATOM 865 C C . ALA A 1 166 ? -34.708 -49.862 -2.575 1.00 43.73 165 ALA A C 1
ATOM 866 O O . ALA A 1 166 ? -35.052 -49.836 -3.766 1.00 38.82 165 ALA A O 1
ATOM 868 N N . PRO A 1 167 ? -35.394 -50.515 -1.617 1.00 46.21 166 PRO A N 1
ATOM 869 C CA . PRO A 1 167 ? -36.523 -51.414 -1.905 1.00 51.01 166 PRO A CA 1
ATOM 870 C C . PRO A 1 167 ? -37.528 -50.806 -2.867 1.00 57.27 166 PRO A C 1
ATOM 871 O O . PRO A 1 167 ? -37.704 -49.584 -2.896 1.00 53.10 166 PRO A O 1
ATOM 875 N N . LYS A 1 168 ? -38.169 -51.662 -3.651 1.00 77.91 167 LYS A N 1
ATOM 876 C CA . LYS A 1 168 ? -39.036 -51.211 -4.724 1.00 89.34 167 LYS A CA 1
ATOM 877 C C . LYS A 1 168 ? -40.347 -50.649 -4.191 1.00 89.36 167 LYS A C 1
ATOM 878 O O . LYS A 1 168 ? -40.634 -49.459 -4.365 1.00 99.14 167 LYS A O 1
ATOM 884 N N . GLY A 1 169 ? -41.122 -51.495 -3.518 1.00 70.79 168 GLY A N 1
ATOM 885 C CA . GLY A 1 169 ? -42.493 -51.150 -3.171 1.00 74.28 168 GLY A CA 1
ATOM 886 C C . GLY A 1 169 ? -42.672 -50.328 -1.906 1.00 76.14 168 GLY A C 1
ATOM 887 O O . GLY A 1 169 ? -43.075 -50.854 -0.869 1.00 71.56 168 GLY A O 1
ATOM 888 N N . LEU A 1 170 ? -42.394 -49.031 -1.990 1.00 72.58 169 LEU A N 1
ATOM 889 C CA . LEU A 1 170 ? -42.515 -48.162 -0.825 1.00 63.83 169 LEU A CA 1
ATOM 890 C C . LEU A 1 170 ? -43.475 -46.991 -1.052 1.00 54.25 169 LEU A C 1
ATOM 891 O O . LEU A 1 170 ? -43.342 -45.942 -0.427 1.00 54.94 169 LEU A O 1
ATOM 896 N N . THR A 1 171 ? -44.456 -47.186 -1.929 1.00 61.89 170 THR A N 1
ATOM 897 C CA . THR A 1 171 ? -45.499 -46.184 -2.156 1.00 74.62 170 THR A CA 1
ATOM 898 C C . THR A 1 171 ? -46.863 -46.854 -2.235 1.00 73.43 170 THR A C 1
ATOM 899 O O . THR A 1 171 ? -47.039 -47.813 -2.980 1.00 79.35 170 THR A O 1
ATOM 903 N N . SER A 1 172 ? -47.832 -46.347 -1.483 1.00 69.70 171 SER A N 1
ATOM 904 C CA . SER A 1 172 ? -49.160 -46.958 -1.464 1.00 75.42 171 SER A CA 1
ATOM 905 C C . SER A 1 172 ? -50.004 -46.534 -2.653 1.00 82.06 171 SER A C 1
ATOM 906 O O . SER A 1 172 ? -49.477 -46.222 -3.721 1.00 78.06 171 SER A O 1
ATOM 909 N N . ARG A 1 173 ? -51.322 -46.538 -2.449 1.00 91.00 172 ARG A N 1
ATOM 910 C CA . ARG A 1 173 ? -52.289 -46.086 -3.449 1.00 90.65 172 ARG A CA 1
ATOM 911 C C . ARG A 1 173 ? -53.708 -46.023 -2.869 1.00 108.54 172 ARG A C 1
ATOM 912 O O . ARG A 1 173 ? -54.305 -47.081 -2.669 1.00 121.38 172 ARG A O 1
ATOM 914 N N . GLU A 1 174 ? -54.281 -44.849 -2.559 1.00 110.75 173 GLU A N 1
ATOM 915 C CA . GLU A 1 174 ? -53.690 -43.498 -2.463 1.00 112.81 173 GLU A CA 1
ATOM 916 C C . GLU A 1 174 ? -52.544 -43.128 -3.400 1.00 116.59 173 GLU A C 1
ATOM 917 O O . GLU A 1 174 ? -52.687 -43.166 -4.613 1.00 129.03 173 GLU A O 1
ATOM 919 N N . GLY A 1 175 ? -51.402 -42.808 -2.810 1.00 109.43 174 GLY A N 1
ATOM 920 C CA . GLY A 1 175 ? -50.209 -42.432 -3.542 1.00 95.13 174 GLY A CA 1
ATOM 921 C C . GLY A 1 175 ? -49.311 -41.763 -2.525 1.00 86.67 174 GLY A C 1
ATOM 922 O O . GLY A 1 175 ? -48.731 -40.707 -2.772 1.00 82.28 174 GLY A O 1
ATOM 923 N N . LEU A 1 176 ? -49.238 -42.384 -1.353 1.00 81.05 175 LEU A N 1
ATOM 924 C CA . LEU A 1 176 ? -48.466 -41.862 -0.239 1.00 78.57 175 LEU A CA 1
ATOM 925 C C . LEU A 1 176 ? -47.170 -42.650 -0.086 1.00 74.75 175 LEU A C 1
ATOM 926 O O . LEU A 1 176 ? -47.114 -43.841 -0.398 1.00 76.27 175 LEU A O 1
ATOM 928 N N . ALA A 1 177 ? -46.123 -41.973 0.369 1.00 72.52 176 ALA A N 1
ATOM 929 C CA . ALA A 1 177 ? -44.853 -42.628 0.658 1.00 63.67 176 ALA A CA 1
ATOM 930 C C . ALA A 1 177 ? -44.993 -43.481 1.916 1.00 61.73 176 ALA A C 1
ATOM 931 O O . ALA A 1 177 ? -45.591 -43.050 2.900 1.00 64.54 176 ALA A O 1
ATOM 933 N N . LEU A 1 178 ? -44.454 -44.693 1.898 1.00 53.27 177 LEU A N 1
ATOM 934 C CA . LEU A 1 178 ? -44.705 -45.604 3.012 1.00 57.52 177 LEU A CA 1
ATOM 935 C C . LEU A 1 178 ? -43.697 -45.453 4.153 1.00 61.11 177 LEU A C 1
ATOM 936 O O . LEU A 1 178 ? -43.820 -46.130 5.175 1.00 55.92 177 LEU A O 1
ATOM 941 N N . ASN A 1 179 ? -42.716 -44.564 3.995 1.00 48.67 178 ASN A N 1
ATOM 942 C CA . ASN A 1 179 ? -41.731 -44.362 5.056 1.00 47.65 178 ASN A CA 1
ATOM 943 C C . ASN A 1 179 ? -41.417 -42.886 5.329 1.00 48.19 178 ASN A C 1
ATOM 944 O O . ASN A 1 179 ? -40.258 -42.483 5.309 1.00 48.67 178 ASN A O 1
ATOM 949 N N . LYS A 1 180 ? -42.449 -42.086 5.596 1.00 53.01 179 LYS A N 1
ATOM 950 C CA . LYS A 1 180 ? -42.264 -40.655 5.842 1.00 56.55 179 LYS A CA 1
ATOM 951 C C . LYS A 1 180 ? -41.350 -40.385 7.040 1.00 51.07 179 LYS A C 1
ATOM 952 O O . LYS A 1 180 ? -41.337 -41.135 8.013 1.00 48.51 179 LYS A O 1
ATOM 954 N N . GLY A 1 181 ? -40.573 -39.312 6.946 1.00 53.38 180 GLY A N 1
ATOM 955 C CA . GLY A 1 181 ? -39.753 -38.855 8.052 1.00 49.13 180 GLY A CA 1
ATOM 956 C C . GLY A 1 181 ? -38.474 -39.639 8.265 1.00 54.87 180 GLY A C 1
ATOM 957 O O . GLY A 1 181 ? -37.668 -39.292 9.122 1.00 58.05 180 GLY A O 1
ATOM 958 N N . LYS A 1 182 ? -38.276 -40.688 7.478 1.00 48.49 181 LYS A N 1
ATOM 959 C CA . LYS A 1 182 ? -37.169 -41.595 7.718 1.00 53.88 181 LYS A CA 1
ATOM 960 C C . LYS 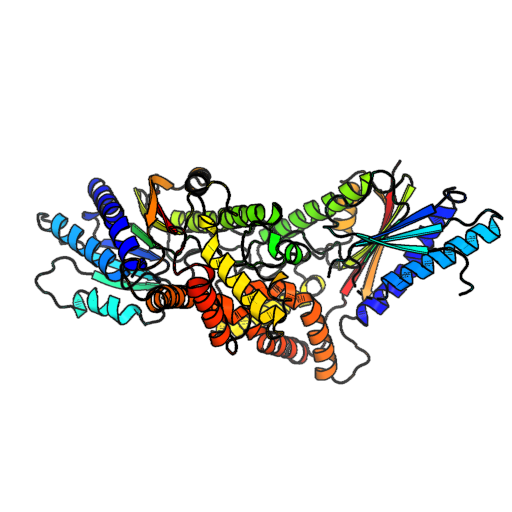A 1 182 ? -36.468 -42.057 6.442 1.00 53.74 181 LYS A C 1
ATOM 961 O O . LYS A 1 182 ? -36.931 -41.779 5.328 1.00 53.67 181 LYS A O 1
ATOM 967 N N . ILE A 1 183 ? -35.343 -42.752 6.616 1.00 49.19 182 ILE A N 1
ATOM 968 C CA . ILE A 1 183 ? -34.532 -43.211 5.480 1.00 48.39 182 ILE A CA 1
ATOM 969 C C . ILE A 1 183 ? -34.199 -44.696 5.563 1.00 48.13 182 ILE A C 1
ATOM 970 O O . ILE A 1 183 ? -33.416 -45.223 4.767 1.00 51.75 182 ILE A O 1
ATOM 975 N N . TYR A 1 184 ? -34.795 -45.357 6.545 1.00 46.33 183 TYR A N 1
ATOM 976 C CA . TYR A 1 184 ? -34.604 -46.782 6.763 1.00 46.50 183 TYR A CA 1
ATOM 977 C C . TYR A 1 184 ? -35.775 -47.292 7.606 1.00 44.79 183 TYR A C 1
ATOM 978 O O . TYR A 1 184 ? -36.651 -46.513 7.999 1.00 41.81 183 TYR A O 1
ATOM 987 N N . ILE A 1 185 ? -35.797 -48.594 7.865 1.00 43.60 184 ILE A N 1
ATOM 988 C CA . ILE A 1 185 ? -36.754 -49.190 8.789 1.00 47.77 184 ILE A CA 1
ATOM 989 C C . ILE A 1 185 ? -36.746 -48.457 10.128 1.00 54.30 184 ILE A C 1
ATOM 990 O O . ILE A 1 185 ? -35.685 -48.200 10.699 1.00 58.26 184 ILE A O 1
ATOM 995 N N . SER A 1 186 ? -37.929 -48.108 10.623 1.00 59.22 185 SER A N 1
ATOM 996 C CA . SER A 1 186 ? -38.023 -47.346 11.860 1.00 57.20 185 SER A CA 1
ATOM 997 C C . SER A 1 186 ? -39.227 -47.777 12.671 1.00 58.29 185 SER A C 1
ATOM 998 O O . SER A 1 186 ? -40.067 -48.537 12.195 1.00 69.21 185 SER A O 1
ATOM 1001 N N . LYS A 1 187 ? -39.306 -47.298 13.907 1.00 59.76 186 LYS A N 1
ATOM 1002 C CA . LYS A 1 187 ? -40.441 -47.621 14.757 1.00 62.55 186 LYS A CA 1
ATOM 1003 C C . LYS A 1 187 ? -41.708 -46.965 14.213 1.00 61.76 186 LYS A C 1
ATOM 1004 O O . LYS A 1 187 ? -42.797 -47.513 14.342 1.00 66.84 186 LYS A O 1
ATOM 1010 N N . THR A 1 188 ? -41.551 -45.799 13.589 1.00 64.19 187 THR A N 1
ATOM 1011 C CA . THR A 1 188 ? -42.665 -45.060 12.990 1.00 66.10 187 THR A CA 1
ATOM 1012 C C . THR A 1 188 ? -43.147 -45.698 11.691 1.00 68.15 187 THR A C 1
ATOM 1013 O O . THR A 1 188 ? -44.204 -45.345 11.164 1.00 72.61 187 THR A O 1
ATOM 1017 N N . SER A 1 189 ? -42.357 -46.636 11.184 1.00 61.23 188 SER A N 1
ATOM 1018 C CA . SER A 1 189 ? -42.555 -47.177 9.849 1.00 61.22 188 SER A CA 1
ATOM 1019 C C . SER A 1 189 ? -43.569 -48.335 9.818 1.00 63.50 188 SER A C 1
ATOM 1020 O O . SER A 1 189 ? -43.526 -49.237 10.655 1.00 68.02 188 SER A O 1
ATOM 1023 N N . PRO A 1 190 ? -44.509 -48.296 8.861 1.00 58.87 189 PRO A N 1
ATOM 1024 C CA . PRO A 1 190 ? -45.498 -49.369 8.727 1.00 55.34 189 PRO A CA 1
ATOM 1025 C C . PRO A 1 190 ? -44.852 -50.683 8.289 1.00 57.61 189 PRO A C 1
ATOM 1026 O O . PRO A 1 190 ? -43.768 -50.638 7.705 1.00 60.14 189 PRO A O 1
ATOM 1030 N N . PRO A 1 191 ? -45.507 -51.831 8.562 1.00 54.55 190 PRO A N 1
ATOM 1031 C CA . PRO A 1 191 ? -44.908 -53.144 8.286 1.00 52.18 190 PRO A CA 1
ATOM 1032 C C . PRO A 1 191 ? -44.358 -53.283 6.869 1.00 58.07 190 PRO A C 1
ATOM 1033 O O . PRO A 1 191 ? -43.368 -53.989 6.672 1.00 63.37 190 PRO A O 1
ATOM 1037 N N . ALA A 1 192 ? -44.986 -52.604 5.912 1.00 48.13 191 ALA A N 1
ATOM 1038 C CA . ALA A 1 192 ? -44.648 -52.741 4.499 1.00 41.69 191 ALA A CA 1
ATOM 1039 C C . ALA A 1 192 ? -43.190 -52.457 4.208 1.00 51.33 191 ALA A C 1
ATOM 1040 O O . ALA A 1 192 ? -42.657 -52.955 3.223 1.00 51.82 191 ALA A O 1
ATOM 1042 N N . VAL A 1 193 ? -42.559 -51.640 5.047 1.00 53.26 192 VAL A N 1
ATOM 1043 C CA . VAL A 1 193 ? -41.186 -51.214 4.819 1.00 47.79 192 VAL A CA 1
ATOM 1044 C C . VAL A 1 193 ? -40.172 -52.324 5.085 1.00 52.15 192 VAL A C 1
ATOM 1045 O O . VAL A 1 193 ? -39.317 -52.624 4.243 1.00 50.52 192 VAL A O 1
ATOM 1049 N N . LYS A 1 194 ? -40.259 -52.929 6.263 1.00 49.25 193 LYS A N 1
ATOM 1050 C CA . LYS A 1 194 ? -39.311 -53.975 6.621 1.00 52.11 193 LYS A CA 1
ATOM 1051 C C . LYS A 1 194 ? -39.532 -55.190 5.732 1.00 55.62 193 LYS A C 1
ATOM 1052 O O . LYS A 1 194 ? -38.605 -55.947 5.480 1.00 64.04 193 LYS A O 1
ATOM 1058 N N . GLU A 1 195 ? -40.751 -55.352 5.228 1.00 54.58 194 GLU A N 1
ATOM 1059 C CA . GLU A 1 195 ? -41.057 -56.446 4.313 1.00 53.15 194 GLU A CA 1
ATOM 1060 C C . GLU A 1 195 ? -40.447 -56.183 2.936 1.00 50.27 194 GLU A C 1
ATOM 1061 O O . GLU A 1 195 ? -39.829 -57.070 2.339 1.00 54.67 194 GLU A O 1
ATOM 1067 N N . ALA A 1 196 ? -40.605 -54.954 2.452 1.00 43.23 195 ALA A N 1
ATOM 1068 C CA . ALA A 1 196 ? -39.965 -54.524 1.217 1.00 42.78 195 ALA A CA 1
ATOM 1069 C C . ALA A 1 196 ? -38.443 -54.682 1.331 1.00 51.30 195 ALA A C 1
ATOM 1070 O O . ALA A 1 196 ? -37.787 -55.167 0.405 1.00 48.97 195 ALA A O 1
ATOM 1072 N N . TYR A 1 197 ? -37.890 -54.284 2.474 1.00 46.48 196 TYR A N 1
ATOM 1073 C CA . TYR A 1 197 ? -36.452 -54.358 2.677 1.00 46.77 196 TYR A CA 1
ATOM 1074 C C . TYR A 1 197 ? -35.955 -55.808 2.675 1.00 55.68 196 TYR A C 1
ATOM 1075 O O . TYR A 1 197 ? -34.987 -56.124 1.979 1.00 46.78 196 TYR A O 1
ATOM 1084 N N . LEU A 1 198 ? -36.619 -56.681 3.436 1.00 49.26 197 LEU A N 1
ATOM 1085 C CA . LEU A 1 198 ? -36.230 -58.085 3.502 1.00 41.28 197 LEU A CA 1
ATOM 1086 C C . LEU A 1 198 ? -36.383 -58.730 2.138 1.00 49.01 197 LEU A C 1
ATOM 1087 O O . LEU A 1 198 ? -35.595 -59.586 1.745 1.00 57.33 197 LEU A O 1
ATOM 1092 N N . SER A 1 199 ? -37.409 -58.306 1.417 1.00 49.53 198 SER A N 1
ATOM 1093 C CA . SER A 1 199 ? -37.671 -58.824 0.086 1.00 49.40 198 SER A CA 1
ATOM 1094 C C . SER A 1 199 ? -36.545 -58.422 -0.866 1.00 46.55 198 SER A C 1
ATOM 1095 O O . SER A 1 199 ? -36.099 -59.212 -1.696 1.00 47.40 198 SER A O 1
ATOM 1098 N N . GLN A 1 200 ? -36.072 -57.189 -0.722 1.00 44.14 199 GLN A N 1
ATOM 1099 C CA . GLN A 1 200 ? -35.026 -56.672 -1.589 1.00 45.79 199 GLN A CA 1
ATOM 1100 C C . GLN A 1 200 ? -33.697 -57.377 -1.289 1.00 43.44 199 GLN A C 1
ATOM 1101 O O . GLN A 1 200 ? -32.948 -57.735 -2.201 1.00 36.19 199 GLN A O 1
ATOM 1107 N N . PHE A 1 201 ? -33.414 -57.561 -0.005 1.00 40.50 200 PHE A N 1
ATOM 1108 C CA . PHE A 1 201 ? -32.238 -58.294 0.432 1.00 41.87 200 PHE A CA 1
ATOM 1109 C C . PHE A 1 201 ? -32.319 -59.768 0.058 1.00 46.88 200 PHE A C 1
ATOM 1110 O O . PHE A 1 201 ? -31.320 -60.377 -0.312 1.00 50.00 200 PHE A O 1
ATOM 1118 N N . HIS A 1 202 ? -33.513 -60.342 0.167 1.00 45.85 201 HIS A N 1
ATOM 1119 C CA . HIS A 1 202 ? -33.713 -61.718 -0.258 1.00 41.84 201 HIS A CA 1
ATOM 1120 C C . HIS A 1 202 ? -33.288 -61.864 -1.702 1.00 47.20 201 HIS A C 1
ATOM 1121 O O . HIS A 1 202 ? -32.494 -62.731 -2.038 1.00 48.20 201 HIS A O 1
ATOM 1128 N N . GLU A 1 203 ? -33.828 -60.992 -2.542 1.00 47.17 202 GLU A N 1
ATOM 1129 C CA . GLU A 1 203 ? -33.530 -60.979 -3.967 1.00 49.88 202 GLU A CA 1
ATOM 1130 C C . GLU A 1 203 ? -32.032 -60.743 -4.258 1.00 48.91 202 GLU A C 1
ATOM 1131 O O . GLU A 1 203 ? -31.438 -61.441 -5.087 1.00 47.28 202 GLU A O 1
ATOM 1137 N N . ASP A 1 204 ? -31.426 -59.777 -3.571 1.00 42.68 203 ASP A N 1
ATOM 1138 C CA . ASP A 1 204 ? -30.042 -59.392 -3.850 1.00 45.20 203 ASP A CA 1
ATOM 1139 C C . ASP A 1 204 ? -29.034 -60.438 -3.367 1.00 48.89 203 ASP A C 1
ATOM 1140 O O . ASP A 1 204 ? -28.125 -60.818 -4.102 1.00 47.91 203 ASP A O 1
ATOM 1145 N N . PHE A 1 205 ? -29.193 -60.896 -2.130 1.00 40.68 204 PHE A N 1
ATOM 1146 C CA . PHE A 1 205 ? -28.320 -61.926 -1.583 1.00 45.94 204 PHE A CA 1
ATOM 1147 C C . PHE A 1 205 ? -28.451 -63.245 -2.362 1.00 47.39 204 PHE A C 1
ATOM 1148 O O . PHE A 1 205 ? -27.463 -63.957 -2.543 1.00 49.60 204 PHE A O 1
ATOM 1156 N N . THR A 1 206 ? -29.665 -63.557 -2.825 1.00 45.66 205 THR A N 1
ATOM 1157 C CA . THR A 1 206 ? -29.915 -64.770 -3.604 1.00 45.35 205 THR A CA 1
ATOM 1158 C C . THR A 1 206 ? -29.252 -64.673 -4.977 1.00 48.71 205 THR A C 1
ATOM 1159 O O . THR A 1 206 ? -28.739 -65.668 -5.492 1.00 50.23 205 THR A O 1
ATOM 1163 N N . MET A 1 207 ? -29.243 -63.473 -5.556 1.00 48.53 206 MET A N 1
ATOM 1164 C CA . MET A 1 207 ? -28.504 -63.226 -6.796 1.00 51.27 206 MET A CA 1
ATOM 1165 C C . MET A 1 207 ? -27.005 -63.426 -6.608 1.00 51.24 206 MET A C 1
ATOM 1166 O O . MET A 1 207 ? -26.349 -64.016 -7.463 1.00 56.12 206 MET A O 1
ATOM 1171 N N . PHE A 1 208 ? -26.468 -62.907 -5.504 1.00 48.32 207 PHE A N 1
ATOM 1172 C CA . PHE A 1 208 ? -25.065 -63.115 -5.153 1.00 36.64 207 PHE A CA 1
ATOM 1173 C C . PHE A 1 208 ? -24.759 -64.604 -5.045 1.00 35.56 207 PHE A C 1
ATOM 1174 O O . PHE A 1 208 ? -23.918 -65.105 -5.777 1.00 42.31 207 PHE A O 1
ATOM 1182 N N . LEU A 1 209 ? -25.461 -65.305 -4.150 1.00 42.42 208 LEU A N 1
ATOM 1183 C CA . LEU A 1 209 ? -25.319 -66.755 -4.001 1.00 45.71 208 LEU A CA 1
ATOM 1184 C C . LEU A 1 209 ? -25.397 -67.486 -5.342 1.00 44.49 208 LEU A C 1
ATOM 1185 O O . LEU A 1 209 ? -24.580 -68.359 -5.629 1.00 45.48 208 LEU A O 1
ATOM 1190 N N . ASN A 1 210 ? -26.370 -67.107 -6.163 1.00 45.12 209 ASN A N 1
ATOM 1191 C CA . ASN A 1 210 ? -26.581 -67.722 -7.472 1.00 43.45 209 ASN A CA 1
ATOM 1192 C C . ASN A 1 210 ? -25.382 -67.539 -8.403 1.00 49.49 209 ASN A C 1
ATOM 1193 O O . ASN A 1 210 ? -24.947 -68.486 -9.065 1.00 58.66 209 ASN A O 1
ATOM 1198 N N . ALA A 1 211 ? -24.851 -66.320 -8.449 1.00 36.66 210 ALA A N 1
ATOM 1199 C CA . ALA A 1 211 ? -23.676 -66.026 -9.262 1.00 40.12 210 ALA A CA 1
ATOM 1200 C C . ALA A 1 211 ? -22.484 -66.831 -8.782 1.00 43.07 210 ALA A C 1
ATOM 1201 O O . ALA A 1 211 ? -21.815 -67.481 -9.581 1.00 51.43 210 ALA A O 1
ATOM 1203 N N . ARG A 1 212 ? -22.227 -66.783 -7.474 1.00 37.46 211 ARG A N 1
ATOM 1204 C CA . ARG A 1 212 ? -21.106 -67.501 -6.871 1.00 46.42 211 ARG A CA 1
ATOM 1205 C C . ARG A 1 212 ? -21.177 -69.008 -7.098 1.00 54.04 211 ARG A C 1
ATOM 1206 O O . ARG A 1 212 ? -20.151 -69.675 -7.239 1.00 52.36 211 ARG A O 1
ATOM 1214 N N . SER A 1 213 ? -22.396 -69.536 -7.117 1.00 53.76 212 SER A N 1
ATOM 1215 C CA . SER A 1 213 ? -22.629 -70.960 -7.321 1.00 51.36 212 SER A CA 1
ATOM 1216 C C . SER A 1 213 ? -21.986 -71.446 -8.618 1.00 47.17 212 SER A C 1
ATOM 1217 O O . SER A 1 213 ? -21.382 -72.512 -8.664 1.00 52.36 212 SER A O 1
ATOM 1220 N N . GLN A 1 214 ? -22.135 -70.648 -9.669 1.00 37.93 213 GLN A N 1
ATOM 1221 C CA . GLN A 1 214 ? -21.551 -70.938 -10.964 1.00 42.16 213 GLN A CA 1
ATOM 1222 C C . GLN A 1 214 ? -20.017 -70.913 -10.936 1.00 49.16 213 GLN A C 1
ATOM 1223 O O . GLN A 1 214 ? -19.354 -71.650 -11.669 1.00 51.76 213 GLN A O 1
ATOM 1229 N N . GLU A 1 215 ? -19.461 -70.071 -10.072 1.00 40.27 214 GLU A N 1
ATOM 1230 C CA . GLU A 1 215 ? -18.043 -69.733 -10.134 1.00 45.43 214 GLU A CA 1
ATOM 1231 C C . GLU A 1 215 ? -17.240 -70.479 -9.094 1.00 48.55 214 GLU A C 1
ATOM 1232 O O . GLU A 1 215 ? -16.070 -70.799 -9.314 1.00 47.89 214 GLU A O 1
ATOM 1238 N N . VAL A 1 216 ? -17.859 -70.755 -7.954 1.00 49.43 215 VAL A N 1
ATOM 1239 C CA . VAL A 1 216 ? -17.135 -71.457 -6.916 1.00 51.63 215 VAL A CA 1
ATOM 1240 C C . VAL A 1 216 ? -17.097 -72.956 -7.221 1.00 50.89 215 VAL A C 1
ATOM 1241 O O . VAL A 1 216 ? -18.117 -73.618 -7.431 1.00 55.97 215 VAL A O 1
ATOM 1245 N N . VAL A 1 217 ? -15.873 -73.451 -7.265 1.00 49.08 216 VAL A N 1
ATOM 1246 C CA . VAL A 1 217 ? -15.547 -74.836 -7.521 1.00 53.81 216 VAL A CA 1
ATOM 1247 C C . VAL A 1 217 ? -16.189 -75.750 -6.464 1.00 61.03 216 VAL A C 1
ATOM 1248 O O . VAL A 1 217 ? -16.426 -75.326 -5.333 1.00 61.75 216 VAL A O 1
ATOM 1252 N N . PRO A 1 218 ? -16.526 -76.991 -6.845 1.00 57.84 217 PRO A N 1
ATOM 1253 C CA . PRO A 1 218 ? -17.112 -77.954 -5.900 1.00 57.74 217 PRO A CA 1
ATOM 1254 C C . PRO A 1 218 ? -16.267 -78.159 -4.633 1.00 58.13 217 PRO A C 1
ATOM 1255 O O . PRO A 1 218 ? -15.087 -78.476 -4.729 1.00 46.08 217 PRO A O 1
ATOM 1259 N N . ASN A 1 219 ? -16.904 -77.969 -3.475 1.00 64.52 218 ASN A N 1
ATOM 1260 C CA . ASN A 1 219 ? -16.283 -77.985 -2.141 1.00 59.80 218 ASN A CA 1
ATOM 1261 C C . ASN A 1 219 ? -15.464 -76.744 -1.858 1.00 62.11 218 ASN A C 1
ATOM 1262 O O . ASN A 1 219 ? -14.795 -76.663 -0.823 1.00 58.53 218 ASN A O 1
ATOM 1267 N N . GLY A 1 220 ? -15.526 -75.785 -2.783 1.00 51.41 219 GLY A N 1
ATOM 1268 C CA . GLY A 1 220 ? -14.883 -74.497 -2.609 1.00 50.14 219 GLY A CA 1
ATOM 1269 C C . GLY A 1 220 ? -15.530 -73.711 -1.489 1.00 49.90 219 GLY A C 1
ATOM 1270 O O . GLY A 1 220 ? -16.702 -73.929 -1.157 1.00 52.44 219 GLY A O 1
ATOM 1271 N N . CYS A 1 221 ? -14.774 -72.778 -0.918 1.00 48.09 220 CYS A N 1
ATOM 1272 C CA . CYS A 1 221 ? -15.199 -72.091 0.293 1.00 43.53 220 CYS A CA 1
ATOM 1273 C C . CYS A 1 221 ? -15.560 -70.622 0.081 1.00 51.04 220 CYS A C 1
ATOM 1274 O O . CYS A 1 221 ? -14.950 -69.922 -0.726 1.00 50.70 220 CYS A O 1
ATOM 1277 N N . MET A 1 222 ? -16.552 -70.168 0.838 1.00 44.07 221 MET A N 1
ATOM 1278 C CA . MET A 1 222 ? -16.949 -68.770 0.849 1.00 43.86 221 MET A CA 1
ATOM 1279 C C . MET A 1 222 ? -16.996 -68.257 2.298 1.00 53.83 221 MET A C 1
ATOM 1280 O O . MET A 1 222 ? -17.655 -68.844 3.153 1.00 58.07 221 MET A O 1
ATOM 1285 N N . VAL A 1 223 ? -16.275 -67.176 2.574 1.00 49.77 222 VAL A N 1
ATOM 1286 C CA . VAL A 1 223 ? -16.341 -66.527 3.873 1.00 43.80 222 VAL A CA 1
ATOM 1287 C C . VAL A 1 223 ? -16.968 -65.144 3.726 1.00 53.04 222 VAL A C 1
ATOM 1288 O O . VAL A 1 223 ? -16.398 -64.250 3.098 1.00 47.32 222 VAL A O 1
ATOM 1292 N N . LEU A 1 224 ? -18.166 -64.981 4.277 1.00 52.08 223 LEU A N 1
ATOM 1293 C CA . LEU A 1 224 ? -18.885 -63.725 4.162 1.00 48.89 223 LEU A CA 1
ATOM 1294 C C . LEU A 1 224 ? -19.089 -63.093 5.529 1.00 55.52 223 LEU A C 1
ATOM 1295 O O . LEU A 1 224 ? -19.625 -63.717 6.439 1.00 55.30 223 LEU A O 1
ATOM 1300 N N . ILE A 1 225 ? -18.634 -61.855 5.673 1.00 55.08 224 ILE A N 1
ATOM 1301 C CA . ILE A 1 225 ? -18.907 -61.084 6.874 1.00 48.87 224 ILE A CA 1
ATOM 1302 C C . ILE A 1 225 ? -19.803 -59.915 6.488 1.00 49.69 224 ILE A C 1
ATOM 1303 O O . ILE A 1 225 ? -19.593 -59.278 5.455 1.00 56.80 224 ILE A O 1
ATOM 1308 N N . LEU A 1 226 ? -20.821 -59.656 7.302 1.00 49.92 225 LEU A N 1
ATOM 1309 C CA . LEU A 1 226 ? -21.705 -58.531 7.048 1.00 52.69 225 LEU A CA 1
ATOM 1310 C C . LEU A 1 226 ? -22.276 -57.933 8.325 1.00 49.14 225 LEU A C 1
ATOM 1311 O O . LEU A 1 226 ? -22.257 -58.554 9.391 1.00 42.62 225 LEU A O 1
ATOM 1316 N N . HIS A 1 227 ? -22.749 -56.698 8.190 1.00 43.91 226 HIS A N 1
ATOM 1317 C CA . HIS A 1 227 ? -23.467 -55.988 9.235 1.00 47.75 226 HIS A CA 1
ATOM 1318 C C . HIS A 1 227 ? -24.880 -56.575 9.388 1.00 53.29 226 HIS A C 1
ATOM 1319 O O . HIS A 1 227 ? -25.711 -56.508 8.465 1.00 42.76 226 HIS A O 1
ATOM 1326 N N . GLY A 1 228 ? -25.145 -57.153 10.553 1.00 44.73 227 GLY A N 1
ATOM 1327 C CA . GLY A 1 228 ? -26.445 -57.733 10.820 1.00 44.41 227 GLY A CA 1
ATOM 1328 C C . GLY A 1 228 ? -27.156 -57.053 11.976 1.00 49.02 227 GLY A C 1
ATOM 1329 O O . GLY A 1 228 ? -27.010 -55.849 12.178 1.00 54.18 227 GLY A O 1
ATOM 1330 N N . ARG A 1 229 ? -27.938 -57.823 12.729 1.00 49.00 228 ARG A N 1
ATOM 1331 C CA . ARG A 1 229 ? -28.603 -57.315 13.924 1.00 48.18 228 ARG A CA 1
ATOM 1332 C C . ARG A 1 229 ? -28.852 -58.465 14.906 1.00 53.11 228 ARG A C 1
ATOM 1333 O O . ARG A 1 229 ? -28.929 -59.625 14.502 1.00 61.33 228 ARG A O 1
ATOM 1341 N N . GLN A 1 230 ? -28.950 -58.143 16.195 1.00 55.37 229 GLN A N 1
ATOM 1342 C CA . GLN A 1 230 ? -29.297 -59.131 17.212 1.00 64.39 229 GLN A CA 1
ATOM 1343 C C . GLN A 1 230 ? -30.795 -59.392 17.252 1.00 62.98 229 GLN A C 1
ATOM 1344 O O . GLN A 1 230 ? -31.233 -60.539 17.222 1.00 74.65 229 GLN A O 1
ATOM 1350 N N . SER A 1 231 ? -31.582 -58.326 17.328 1.00 64.74 230 SER A N 1
ATOM 1351 C CA . SER A 1 231 ? -33.019 -58.473 17.532 1.00 72.55 230 SER A CA 1
ATOM 1352 C C . SER A 1 231 ? -33.728 -58.905 16.256 1.00 67.51 230 SER A C 1
ATOM 1353 O O . SER A 1 231 ? -33.350 -58.514 15.145 1.00 69.56 230 SER A O 1
ATOM 1356 N N . SER A 1 232 ? -34.755 -59.725 16.434 1.00 63.13 231 SER A N 1
ATOM 1357 C CA . SER A 1 232 ? -35.586 -60.188 15.337 1.00 69.65 231 SER A CA 1
ATOM 1358 C C . SER A 1 232 ? -36.351 -59.031 14.682 1.00 66.60 231 SER A C 1
ATOM 1359 O O . SER A 1 232 ? -36.654 -59.072 13.492 1.00 67.63 231 SER A O 1
ATOM 1362 N N . ASP A 1 233 ? -36.658 -58.002 15.467 1.00 66.95 232 ASP A N 1
ATOM 1363 C CA . ASP A 1 233 ? -37.341 -56.812 14.961 1.00 63.33 232 ASP A CA 1
ATOM 1364 C C . ASP A 1 233 ? -36.314 -55.798 14.447 1.00 61.24 232 ASP A C 1
ATOM 1365 O O . ASP A 1 233 ? -35.533 -55.248 15.224 1.00 59.70 232 ASP A O 1
ATOM 1370 N N . PRO A 1 234 ? -36.316 -55.544 13.130 1.00 55.03 233 PRO A N 1
ATOM 1371 C CA . PRO A 1 234 ? -35.297 -54.703 12.491 1.00 48.95 233 PRO A CA 1
ATOM 1372 C C . PRO A 1 234 ? -35.474 -53.207 12.764 1.00 55.14 233 PRO A C 1
ATOM 1373 O O . PRO A 1 234 ? -34.699 -52.406 12.238 1.00 57.31 233 PRO A O 1
ATOM 1377 N N . SER A 1 235 ? -36.469 -52.842 13.571 1.00 53.95 234 SER A N 1
ATOM 1378 C CA . SER A 1 235 ? -36.726 -51.440 13.898 1.00 51.45 234 SER A CA 1
ATOM 1379 C C . SER A 1 235 ? -36.184 -51.083 15.279 1.00 54.57 234 SER A C 1
ATOM 1380 O O . SER A 1 235 ? -36.377 -49.966 15.767 1.00 54.73 234 SER A O 1
ATOM 1383 N N . GLU A 1 236 ? -35.522 -52.040 15.917 1.00 58.17 235 GLU A N 1
ATOM 1384 C CA . GLU A 1 236 ? -34.875 -51.783 17.196 1.00 60.74 235 GLU A CA 1
ATOM 1385 C C . GLU A 1 236 ? -33.660 -50.879 16.986 1.00 61.35 235 GLU A C 1
ATOM 1386 O O . GLU A 1 236 ? -33.011 -50.925 15.937 1.00 57.37 235 GLU A O 1
ATOM 1392 N N . MET A 1 237 ? -33.366 -50.051 17.982 1.00 60.54 236 MET A N 1
ATOM 1393 C CA . MET A 1 237 ? -32.296 -49.066 17.879 1.00 62.71 236 MET A CA 1
ATOM 1394 C C . MET A 1 237 ? -30.958 -49.750 17.655 1.00 70.32 236 MET A C 1
ATOM 1395 O O . MET A 1 237 ? -30.088 -49.230 16.962 1.00 78.70 236 MET A O 1
ATOM 1400 N N . GLU A 1 238 ? -30.815 -50.927 18.252 1.00 72.91 237 GLU A N 1
ATOM 1401 C CA . GLU A 1 238 ? -29.675 -51.810 18.034 1.00 71.42 237 GLU A CA 1
ATOM 1402 C C . GLU A 1 238 ? -29.432 -52.117 16.546 1.00 73.10 237 GLU A C 1
ATOM 1403 O O . GLU A 1 238 ? -28.294 -52.279 16.103 1.00 70.81 237 GLU A O 1
ATOM 1409 N N . SER A 1 239 ? -30.511 -52.192 15.780 1.00 72.02 238 SER A N 1
ATOM 1410 C CA . SER A 1 239 ? -30.435 -52.566 14.374 1.00 66.25 238 SER A CA 1
ATOM 1411 C C . SER A 1 239 ? -30.190 -51.369 13.455 1.00 70.71 238 SER A C 1
ATOM 1412 O O . SER A 1 239 ? -29.505 -51.484 12.438 1.00 72.79 238 SER A O 1
ATOM 1415 N N . CYS A 1 240 ? -30.739 -50.216 13.821 1.00 67.12 239 CYS A N 1
ATOM 1416 C CA . CYS A 1 240 ? -30.860 -49.121 12.873 1.00 58.77 239 CYS A CA 1
ATOM 1417 C C . CYS A 1 240 ? -30.430 -47.761 13.413 1.00 63.31 239 CYS A C 1
ATOM 1418 O O . CYS A 1 240 ? -30.822 -46.733 12.856 1.00 67.84 239 CYS A O 1
ATOM 1421 N N . PHE A 1 241 ? -29.628 -47.743 14.475 1.00 62.72 240 PHE A N 1
ATOM 1422 C CA . PHE A 1 241 ? -29.297 -46.481 15.142 1.00 63.71 240 PHE A CA 1
ATOM 1423 C C . PHE A 1 241 ? -28.711 -45.433 14.191 1.00 62.06 240 PHE A C 1
ATOM 1424 O O . PHE A 1 241 ? -29.117 -44.280 14.226 1.00 71.98 240 PHE A O 1
ATOM 1432 N N . THR A 1 242 ? -27.789 -45.836 13.326 1.00 58.85 241 THR A N 1
ATOM 1433 C CA . THR A 1 242 ? -27.107 -44.887 12.455 1.00 61.79 241 THR A CA 1
ATOM 1434 C C . THR A 1 242 ? -28.092 -44.178 11.525 1.00 62.24 241 THR A C 1
ATOM 1435 O O . THR A 1 242 ? -28.152 -42.945 11.498 1.00 63.31 241 THR A O 1
ATOM 1439 N N . TRP A 1 243 ? -28.870 -44.962 10.786 1.00 55.14 242 TRP A N 1
ATOM 1440 C CA . TRP A 1 243 ? -29.902 -44.429 9.901 1.00 52.57 242 TRP A CA 1
ATOM 1441 C C . TRP A 1 243 ? -31.004 -43.639 10.629 1.00 57.24 242 TRP A C 1
ATOM 1442 O O . TRP A 1 243 ? -31.508 -42.645 10.106 1.00 59.50 242 TRP A O 1
ATOM 1453 N N . GLU A 1 244 ? -31.370 -44.072 11.821 1.00 55.82 243 GLU A N 1
ATOM 1454 C CA . GLU A 1 244 ? -32.386 -43.400 12.591 1.00 51.10 243 GLU A CA 1
ATOM 1455 C C . GLU A 1 244 ? -31.917 -42.026 12.924 1.00 56.66 243 GLU A C 1
ATOM 1456 O O . GLU A 1 244 ? -32.585 -41.065 12.662 1.00 64.87 243 GLU A O 1
ATOM 1462 N N . LEU A 1 245 ? -30.738 -41.950 13.498 1.00 52.12 244 LEU A N 1
ATOM 1463 C CA . LEU A 1 245 ? -30.156 -40.696 13.877 1.00 55.71 244 LEU A CA 1
ATOM 1464 C C . LEU A 1 245 ? -29.946 -39.785 12.701 1.00 53.61 244 LEU A C 1
ATOM 1465 O O . LEU A 1 245 ? -30.166 -38.615 12.782 1.00 58.53 244 LEU A O 1
ATOM 1470 N N . LEU A 1 246 ? -29.491 -40.331 11.604 1.00 52.47 245 LEU A N 1
ATOM 1471 C CA . LEU A 1 246 ? -29.294 -39.546 10.383 1.00 47.56 245 LEU A CA 1
ATOM 1472 C C . LEU A 1 246 ? -30.595 -38.917 9.902 1.00 57.31 245 LEU A C 1
ATOM 1473 O O . LEU A 1 246 ? -30.610 -37.804 9.377 1.00 60.79 245 LEU A O 1
ATOM 1478 N N . ALA A 1 247 ? -31.682 -39.662 10.067 1.00 53.34 246 ALA A N 1
ATOM 1479 C CA . ALA A 1 247 ? -33.009 -39.197 9.699 1.00 49.44 246 ALA A CA 1
ATOM 1480 C C . ALA A 1 247 ? -33.423 -38.059 10.610 1.00 54.77 246 ALA A C 1
ATOM 1481 O O . ALA A 1 247 ? -33.951 -37.048 10.151 1.00 58.65 246 ALA A O 1
ATOM 1483 N N . ILE A 1 248 ? -33.174 -38.238 11.904 1.00 53.60 247 ILE A N 1
ATOM 1484 C CA . ILE A 1 248 ? -33.493 -37.233 12.911 1.00 61.23 247 ILE A CA 1
ATOM 1485 C C . ILE A 1 248 ? -32.752 -35.932 12.633 1.00 65.20 247 ILE A C 1
ATOM 1486 O O . ILE A 1 248 ? -33.291 -34.841 12.834 1.00 66.32 247 ILE A O 1
ATOM 1491 N N . ALA A 1 249 ? -31.514 -36.059 12.165 1.00 61.53 248 ALA A N 1
ATOM 1492 C CA . ALA A 1 249 ? -30.710 -34.906 11.799 1.00 57.67 248 ALA A CA 1
ATOM 1493 C C . ALA A 1 249 ? -31.317 -34.208 10.588 1.00 61.35 248 ALA A C 1
ATOM 1494 O O . ALA A 1 249 ? -31.508 -32.992 10.598 1.00 59.94 248 ALA A O 1
ATOM 1496 N N . ILE A 1 250 ? -31.624 -34.985 9.550 1.00 60.41 249 ILE A N 1
ATOM 1497 C CA . ILE A 1 250 ? -32.240 -34.438 8.342 1.00 58.26 249 ILE A CA 1
ATOM 1498 C C . ILE A 1 250 ? -33.581 -33.773 8.665 1.00 65.17 249 ILE A C 1
ATOM 1499 O O . ILE A 1 250 ? -33.854 -32.663 8.211 1.00 66.21 249 ILE A O 1
ATOM 1504 N N . ALA A 1 251 ? -34.410 -34.443 9.460 1.00 68.95 250 ALA A N 1
ATOM 1505 C CA . ALA A 1 251 ? -35.701 -33.880 9.855 1.00 65.77 250 ALA A CA 1
ATOM 1506 C C . ALA A 1 251 ? -35.553 -32.565 10.638 1.00 70.05 250 ALA A C 1
ATOM 1507 O O . ALA A 1 251 ? -36.427 -31.700 10.573 1.00 77.87 250 ALA A O 1
ATOM 1509 N N . GLU A 1 252 ? -34.455 -32.415 11.375 1.00 68.47 251 GLU A N 1
ATOM 1510 C CA . GLU A 1 252 ? -34.170 -31.150 12.045 1.00 71.79 251 GLU A CA 1
ATOM 1511 C C . GLU A 1 252 ? -33.985 -30.035 11.022 1.00 80.85 251 GLU A C 1
ATOM 1512 O O . GLU A 1 252 ? -34.528 -28.944 11.182 1.00 89.32 251 GLU A O 1
ATOM 1518 N N . LEU A 1 253 ? -33.223 -30.314 9.968 1.00 78.71 252 LEU A N 1
ATOM 1519 C CA . LEU A 1 253 ? -32.960 -29.310 8.940 1.00 79.56 252 LEU A CA 1
ATOM 1520 C C . LEU A 1 253 ? -34.216 -29.014 8.126 1.00 79.57 252 LEU A C 1
ATOM 1521 O O . LEU A 1 253 ? -34.401 -27.893 7.652 1.00 86.27 252 LEU A O 1
ATOM 1526 N N . VAL A 1 254 ? -35.076 -30.018 7.972 1.00 76.97 253 VAL A N 1
ATOM 1527 C CA . VAL A 1 254 ? -36.338 -29.851 7.253 1.00 76.05 253 VAL A CA 1
ATOM 1528 C C . VAL A 1 254 ? -37.234 -28.836 7.958 1.00 80.44 253 VAL A C 1
ATOM 1529 O O . VAL A 1 254 ? -37.774 -27.928 7.327 1.00 76.02 253 VAL A O 1
ATOM 1533 N N . SER A 1 255 ? -37.368 -28.986 9.273 1.00 86.19 254 SER A N 1
ATOM 1534 C CA . SER A 1 255 ? -38.158 -28.062 10.077 1.00 92.38 254 SER A CA 1
ATOM 1535 C C . SER A 1 255 ? -37.546 -26.665 10.082 1.00 90.12 254 SER A C 1
ATOM 1536 O O . SER A 1 255 ? -38.243 -25.678 10.310 1.00 97.73 254 SER A O 1
ATOM 1539 N N . GLN A 1 256 ? -36.244 -26.582 9.831 1.00 81.36 255 GLN A N 1
ATOM 1540 C CA . GLN A 1 256 ? -35.577 -25.289 9.763 1.00 85.23 255 GLN A CA 1
ATOM 1541 C C . GLN A 1 256 ? -35.677 -24.693 8.358 1.00 83.25 255 GLN A C 1
ATOM 1542 O O . GLN A 1 256 ? -35.240 -23.567 8.118 1.00 85.72 255 GLN A O 1
ATOM 1548 N N . GLY A 1 257 ? -36.261 -25.452 7.436 1.00 73.03 256 GLY A N 1
ATOM 1549 C CA . GLY A 1 257 ? -36.498 -24.972 6.087 1.00 65.86 256 GLY A CA 1
ATOM 1550 C C . GLY A 1 257 ? -35.274 -25.016 5.195 1.00 71.59 256 GLY A C 1
ATOM 1551 O O . GLY A 1 257 ? -35.213 -24.311 4.189 1.00 78.71 256 GLY A O 1
ATOM 1552 N N . LEU A 1 258 ? -34.303 -25.847 5.570 1.00 74.49 257 LEU A N 1
ATOM 1553 C CA . LEU A 1 258 ? -33.065 -26.023 4.808 1.00 74.81 257 LEU A CA 1
ATOM 1554 C C . LEU A 1 258 ? -33.147 -27.192 3.830 1.00 73.62 257 LEU A C 1
ATOM 1555 O O . LEU A 1 258 ? -32.438 -27.223 2.822 1.00 72.57 257 LEU A O 1
ATOM 1560 N N . ILE A 1 259 ? -33.999 -28.162 4.154 1.00 67.02 258 ILE A N 1
ATOM 1561 C CA . ILE A 1 259 ? -34.179 -29.351 3.328 1.00 63.43 258 ILE A CA 1
ATOM 1562 C C . ILE A 1 259 ? -35.655 -29.629 3.103 1.00 62.48 258 ILE A C 1
ATOM 1563 O O . ILE A 1 259 ? -36.434 -29.640 4.055 1.00 64.23 258 ILE A O 1
ATOM 1568 N N . ASP A 1 260 ? -36.039 -29.868 1.853 1.00 62.44 259 ASP A N 1
ATOM 1569 C CA . ASP A 1 260 ? -37.419 -30.226 1.545 1.00 71.55 259 ASP A CA 1
ATOM 1570 C C . ASP A 1 260 ? -37.819 -31.517 2.232 1.00 67.25 259 ASP A C 1
ATOM 1571 O O . ASP A 1 260 ? -37.004 -32.419 2.400 1.00 64.50 259 ASP A O 1
ATOM 1576 N N . GLU A 1 261 ? -39.080 -31.605 2.638 1.00 61.33 260 GLU A N 1
ATOM 1577 C CA . GLU A 1 261 ? -39.580 -32.843 3.213 1.00 57.55 260 GLU A CA 1
ATOM 1578 C C . GLU A 1 261 ? -39.878 -33.828 2.088 1.00 68.32 260 GLU A C 1
ATOM 1579 O O . GLU A 1 261 ? -40.026 -35.021 2.333 1.00 71.97 260 GLU A O 1
ATOM 1585 N N . ASP A 1 262 ? -39.896 -33.304 0.861 1.00 84.77 261 ASP A N 1
ATOM 1586 C CA . ASP A 1 262 ? -40.330 -34.008 -0.348 1.00 96.79 261 ASP A CA 1
ATOM 1587 C C . ASP A 1 262 ? -40.045 -35.524 -0.347 1.00 100.55 261 ASP A C 1
ATOM 1588 O O . ASP A 1 262 ? -41.030 -36.246 -0.471 1.00 129.26 261 ASP A O 1
ATOM 1593 N N . LYS A 1 263 ? -38.837 -36.107 -0.216 1.00 66.07 262 LYS A N 1
ATOM 1594 C CA . LYS A 1 263 ? -37.404 -35.710 -0.299 1.00 68.11 262 LYS A CA 1
ATOM 1595 C C . LYS A 1 263 ? -36.759 -36.611 0.750 1.00 55.72 262 LYS A C 1
ATOM 1596 O O . LYS A 1 263 ? -36.112 -37.609 0.433 1.00 40.76 262 LYS A O 1
ATOM 1602 N N . LEU A 1 264 ? -36.983 -36.255 2.009 1.00 46.63 263 LEU A N 1
ATOM 1603 C CA . LEU A 1 264 ? -36.817 -37.175 3.119 1.00 50.77 263 LEU A CA 1
ATOM 1604 C C . LEU A 1 264 ? -37.797 -38.336 2.955 1.00 59.34 263 LEU A C 1
ATOM 1605 O O . LEU A 1 264 ? -37.430 -39.508 3.078 1.00 58.33 263 LEU A O 1
ATOM 1610 N N . ASP A 1 265 ? -39.051 -37.984 2.672 1.00 56.66 264 ASP A N 1
ATOM 1611 C CA . ASP A 1 265 ? -40.156 -38.938 2.645 1.00 53.19 264 ASP A CA 1
ATOM 1612 C C . ASP A 1 265 ? -40.040 -39.987 1.536 1.00 51.34 264 ASP A C 1
ATOM 1613 O O . ASP A 1 265 ? -40.611 -41.066 1.632 1.00 50.66 264 ASP A O 1
ATOM 1618 N N . THR A 1 266 ? -39.315 -39.654 0.477 1.00 50.31 265 THR A N 1
ATOM 1619 C CA . THR A 1 266 ? -39.202 -40.529 -0.677 1.00 46.39 265 THR A CA 1
ATOM 1620 C C . THR A 1 266 ? -37.841 -41.206 -0.768 1.00 48.01 265 THR A C 1
ATOM 1621 O O . THR A 1 266 ? -37.618 -42.036 -1.646 1.00 50.24 265 THR A O 1
ATOM 1625 N N . PHE A 1 267 ? -36.923 -40.849 0.121 1.00 47.0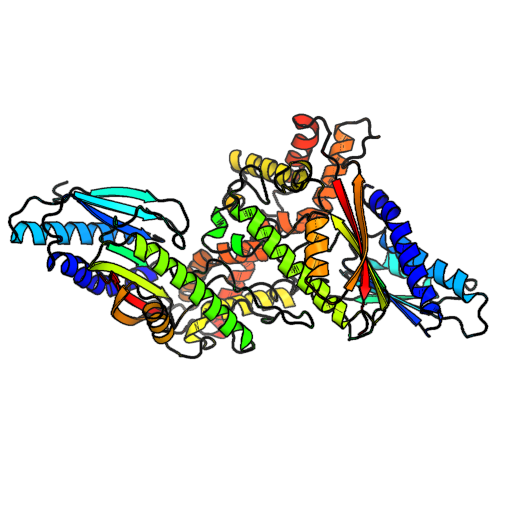6 266 PHE A N 1
ATOM 1626 C CA . PHE A 1 267 ? -35.606 -41.465 0.087 1.00 47.16 266 PHE A CA 1
ATOM 1627 C C . PHE A 1 267 ? -35.441 -42.521 1.158 1.00 48.62 266 PHE A C 1
ATOM 1628 O O . PHE A 1 267 ? -35.831 -42.318 2.310 1.00 51.05 266 PHE A O 1
ATOM 1636 N N . ASN A 1 268 ? -34.837 -43.637 0.767 1.00 43.96 267 ASN A N 1
ATOM 1637 C CA . ASN A 1 268 ? -34.512 -44.719 1.691 1.00 47.93 267 ASN A CA 1
ATOM 1638 C C . ASN A 1 268 ? -33.189 -45.344 1.265 1.00 49.19 267 ASN A C 1
ATOM 1639 O O . ASN A 1 268 ? -32.854 -45.332 0.076 1.00 47.05 267 ASN A O 1
ATOM 1644 N N . VAL A 1 269 ? -32.428 -45.868 2.221 1.00 43.18 268 VAL A N 1
ATOM 1645 C CA . VAL A 1 269 ? -31.064 -46.297 1.917 1.00 42.30 268 VAL A CA 1
ATOM 1646 C C . VAL A 1 269 ? -31.037 -47.680 1.272 1.00 41.36 268 VAL A C 1
ATOM 1647 O O . VAL A 1 269 ? -31.895 -48.526 1.560 1.00 40.85 268 VAL A O 1
ATOM 1651 N N . PRO A 1 270 ? -30.060 -47.896 0.371 1.00 41.91 269 PRO A N 1
ATOM 1652 C CA . PRO A 1 270 ? -29.864 -49.182 -0.311 1.00 46.85 269 PRO A CA 1
ATOM 1653 C C . PRO A 1 270 ? -29.022 -50.137 0.539 1.00 42.69 269 PRO A C 1
ATOM 1654 O O . PRO A 1 270 ? -27.976 -50.619 0.117 1.00 52.10 269 PRO A O 1
ATOM 1658 N N . SER A 1 271 ? -29.505 -50.402 1.746 1.00 45.33 270 SER A N 1
ATOM 1659 C CA . SER A 1 271 ? -28.791 -51.199 2.731 1.00 50.72 270 SER A CA 1
ATOM 1660 C C . SER A 1 271 ? -29.803 -51.966 3.584 1.00 46.53 270 SER A C 1
ATOM 1661 O O . SER A 1 271 ? -30.907 -51.475 3.811 1.00 43.68 270 SER A O 1
ATOM 1664 N N . TYR A 1 272 ? -29.436 -53.163 4.046 1.00 40.37 271 TYR A N 1
ATOM 1665 C CA . TYR A 1 272 ? -30.284 -53.920 4.977 1.00 45.95 271 TYR A CA 1
ATOM 1666 C C . TYR A 1 272 ? -29.456 -54.761 5.943 1.00 46.31 271 TYR A C 1
ATOM 1667 O O . TYR A 1 272 ? -28.568 -55.492 5.529 1.00 54.54 271 TYR A O 1
ATOM 1676 N N . PHE A 1 273 ? -29.762 -54.651 7.232 1.00 48.66 272 PHE A N 1
ATOM 1677 C CA . PHE A 1 273 ? -29.055 -55.386 8.279 1.00 44.80 272 PHE A CA 1
ATOM 1678 C C . PHE A 1 273 ? -29.845 -56.604 8.743 1.00 51.97 272 PHE A C 1
ATOM 1679 O O . PHE A 1 273 ? -30.713 -56.492 9.611 1.00 62.57 272 PHE A O 1
ATOM 1687 N N . PRO A 1 274 ? -29.540 -57.780 8.177 1.00 51.11 273 PRO A N 1
ATOM 1688 C CA . PRO A 1 274 ? -30.353 -58.970 8.441 1.00 40.55 273 PRO A CA 1
ATOM 1689 C C . PRO A 1 274 ? -30.046 -59.639 9.774 1.00 46.79 273 PRO A C 1
ATOM 1690 O O . PRO A 1 274 ? -29.090 -59.290 10.459 1.00 47.65 273 PRO A O 1
ATOM 1694 N N . SER A 1 275 ? -30.891 -60.597 10.134 1.00 47.64 274 SER A N 1
ATOM 1695 C CA . SER A 1 275 ? -30.700 -61.409 11.323 1.00 45.71 274 SER A CA 1
ATOM 1696 C C . SER A 1 275 ? -30.030 -62.710 10.927 1.00 52.97 274 SER A C 1
ATOM 1697 O O . SER A 1 275 ? -29.998 -63.051 9.745 1.00 55.88 274 SER A O 1
ATOM 1700 N N . LEU A 1 276 ? -29.498 -63.435 11.906 1.00 54.91 275 LEU A N 1
ATOM 1701 C CA . LEU A 1 276 ? -28.908 -64.737 11.632 1.00 56.93 275 LEU A CA 1
ATOM 1702 C C . LEU A 1 276 ? -29.927 -65.656 10.966 1.00 59.02 275 LEU A C 1
ATOM 1703 O O . LEU A 1 276 ? -29.581 -66.465 10.103 1.00 60.27 275 LEU A O 1
ATOM 1708 N N . GLU A 1 277 ? -31.189 -65.514 11.360 1.00 58.20 276 GLU A N 1
ATOM 1709 C CA . GLU A 1 277 ? -32.240 -66.380 10.844 1.00 57.94 276 GLU A CA 1
ATOM 1710 C C . GLU A 1 277 ? -32.571 -66.044 9.389 1.00 54.09 276 GLU A C 1
ATOM 1711 O O . GLU A 1 277 ? -32.838 -66.934 8.584 1.00 61.82 276 GLU A O 1
ATOM 1717 N N . GLU A 1 278 ? -32.549 -64.761 9.046 1.00 49.35 277 GLU A N 1
ATOM 1718 C CA . GLU A 1 278 ? -32.821 -64.359 7.675 1.00 47.76 277 GLU A CA 1
ATOM 1719 C C . GLU A 1 278 ? -31.712 -64.802 6.736 1.00 50.24 277 GLU A C 1
ATOM 1720 O O . GLU A 1 278 ? -31.977 -65.298 5.642 1.00 52.31 277 GLU A O 1
ATOM 1726 N N . VAL A 1 279 ? -30.472 -64.624 7.177 1.00 49.71 278 VAL A N 1
ATOM 1727 C CA . VAL A 1 279 ? -29.310 -65.081 6.430 1.00 42.88 278 VAL A CA 1
ATOM 1728 C C . VAL A 1 279 ? -29.361 -66.592 6.192 1.00 54.41 278 VAL A C 1
ATOM 1729 O O . VAL A 1 279 ? -29.284 -67.047 5.048 1.00 56.59 278 VAL A O 1
ATOM 1733 N N . LYS A 1 280 ? -29.521 -67.353 7.273 1.00 55.77 279 LYS A N 1
ATOM 1734 C CA . LYS A 1 280 ? -29.639 -68.809 7.204 1.00 50.36 279 LYS A CA 1
ATOM 1735 C C . LYS A 1 280 ? -30.729 -69.293 6.247 1.00 51.27 279 LYS A C 1
ATOM 1736 O O . LYS A 1 280 ? -30.520 -70.235 5.482 1.00 56.89 279 LYS A O 1
ATOM 1742 N N . ASP A 1 281 ? -31.894 -68.654 6.291 1.00 54.67 280 ASP A N 1
ATOM 1743 C CA . ASP A 1 281 ? -33.023 -69.104 5.484 1.00 55.13 280 ASP A CA 1
ATOM 1744 C C . ASP A 1 281 ? -32.790 -68.876 3.996 1.00 57.23 280 ASP A C 1
ATOM 1745 O O . ASP A 1 281 ? -33.065 -69.750 3.171 1.00 59.32 280 ASP A O 1
ATOM 1750 N N . ILE A 1 282 ? -32.276 -67.698 3.666 1.00 52.57 281 ILE A N 1
ATOM 1751 C CA . ILE A 1 282 ? -31.977 -67.350 2.288 1.00 48.90 281 ILE A CA 1
ATOM 1752 C C . ILE A 1 282 ? -30.933 -68.299 1.711 1.00 50.87 281 ILE A C 1
ATOM 1753 O O . ILE A 1 282 ? -31.105 -68.825 0.612 1.00 60.59 281 ILE A O 1
ATOM 1758 N N . VAL A 1 283 ? -29.864 -68.531 2.465 1.00 46.94 282 VAL A N 1
ATOM 1759 C CA . VAL A 1 283 ? -28.831 -69.481 2.062 1.00 51.28 282 VAL A CA 1
ATOM 1760 C C . VAL A 1 283 ? -29.418 -70.866 1.847 1.00 52.53 282 VAL A C 1
ATOM 1761 O O . VAL A 1 283 ? -29.099 -71.521 0.864 1.00 56.79 282 VAL A O 1
ATOM 1765 N N . GLU A 1 284 ? -30.294 -71.297 2.750 1.00 52.75 283 GLU A N 1
ATOM 1766 C CA . GLU A 1 284 ? -30.929 -72.615 2.635 1.00 55.35 283 GLU A CA 1
ATOM 1767 C C . GLU A 1 284 ? -31.947 -72.698 1.496 1.00 59.28 283 GLU A C 1
ATOM 1768 O O . GLU A 1 284 ? -32.083 -73.759 0.879 1.00 49.76 283 GLU A O 1
ATOM 1774 N N . ARG A 1 285 ? -32.659 -71.601 1.218 1.00 52.42 284 ARG A N 1
ATOM 1775 C CA . ARG A 1 285 ? -33.601 -71.570 0.088 1.00 55.61 284 ARG A CA 1
ATOM 1776 C C . ARG A 1 285 ? -32.860 -71.816 -1.222 1.00 50.64 284 ARG A C 1
ATOM 1777 O O . ARG A 1 285 ? -33.205 -72.713 -1.993 1.00 50.81 284 ARG A O 1
ATOM 1785 N N . ASP A 1 286 ? -31.853 -70.986 -1.468 1.00 52.16 285 ASP A N 1
ATOM 1786 C CA . ASP A 1 286 ? -30.879 -71.231 -2.511 1.00 47.09 285 ASP A CA 1
ATOM 1787 C C . ASP A 1 286 ? -30.253 -72.584 -2.199 1.00 60.55 285 ASP A C 1
ATOM 1788 O O . ASP A 1 286 ? -30.033 -72.914 -1.042 1.00 75.24 285 ASP A O 1
ATOM 1793 N N . GLY A 1 287 ? -29.992 -73.404 -3.197 1.00 54.84 286 GLY A N 1
ATOM 1794 C CA . GLY A 1 287 ? -29.519 -74.740 -2.867 1.00 68.87 286 GLY A CA 1
ATOM 1795 C C . GLY A 1 287 ? -28.033 -75.002 -3.041 1.00 72.94 286 GLY A C 1
ATOM 1796 O O . GLY A 1 287 ? -27.593 -76.152 -3.025 1.00 89.78 286 GLY A O 1
ATOM 1797 N N . SER A 1 288 ? -27.252 -73.941 -3.185 1.00 57.44 287 SER A N 1
ATOM 1798 C CA . SER A 1 288 ? -25.913 -74.072 -3.740 1.00 55.26 287 SER A CA 1
ATOM 1799 C C . SER A 1 288 ? -24.827 -74.257 -2.690 1.00 54.35 287 SER A C 1
ATOM 1800 O O . SER A 1 288 ? -23.817 -74.898 -2.963 1.00 47.87 287 SER A O 1
ATOM 1803 N N . PHE A 1 289 ? -25.034 -73.714 -1.494 1.00 53.03 288 PHE A N 1
ATOM 1804 C CA . PHE A 1 289 ? -23.998 -73.761 -0.477 1.00 48.93 288 PHE A CA 1
ATOM 1805 C C . PHE A 1 289 ? -24.467 -74.333 0.841 1.00 56.99 288 PHE A C 1
ATOM 1806 O O . PHE A 1 289 ? -25.612 -74.144 1.241 1.00 62.54 288 PHE A O 1
ATOM 1814 N N . THR A 1 290 ? -23.538 -75.019 1.499 1.00 63.84 289 THR A N 1
ATOM 1815 C CA . THR A 1 290 ? -23.683 -75.545 2.845 1.00 57.53 289 THR A CA 1
ATOM 1816 C C . THR A 1 290 ? -23.176 -74.551 3.882 1.00 51.49 289 THR A C 1
ATOM 1817 O O . THR A 1 290 ? -22.083 -74.009 3.738 1.00 48.53 289 THR A O 1
ATOM 1821 N N . ILE A 1 291 ? -23.960 -74.336 4.930 1.00 54.86 290 ILE A N 1
ATOM 1822 C CA . ILE A 1 291 ? -23.555 -73.487 6.042 1.00 53.80 290 ILE A CA 1
ATOM 1823 C C . ILE A 1 291 ? -22.625 -74.246 6.996 1.00 53.93 290 ILE A C 1
ATOM 1824 O O . ILE A 1 291 ? -23.078 -75.050 7.816 1.00 57.56 290 ILE A O 1
ATOM 1829 N N . ASP A 1 292 ? -21.324 -73.994 6.867 1.00 43.58 291 ASP A N 1
ATOM 1830 C CA . ASP A 1 292 ? -20.324 -74.579 7.753 1.00 55.00 291 ASP A CA 1
ATOM 1831 C C . ASP A 1 292 ? -20.381 -73.920 9.126 1.00 65.75 291 ASP A C 1
ATOM 1832 O O . ASP A 1 292 ? -20.430 -74.606 10.147 1.00 83.19 291 ASP A O 1
ATOM 1837 N N . HIS A 1 293 ? -20.365 -72.588 9.147 1.00 63.26 292 HIS A N 1
ATOM 1838 C CA . HIS A 1 293 ? -20.574 -71.836 10.385 1.00 54.82 292 HIS A CA 1
ATOM 1839 C C . HIS A 1 293 ? -21.382 -70.572 10.135 1.00 55.94 292 HIS A C 1
ATOM 1840 O O . HIS A 1 293 ? -21.307 -69.956 9.073 1.00 55.04 292 HIS A O 1
ATOM 1847 N N . LEU A 1 294 ? -22.177 -70.210 11.129 1.00 52.08 293 LEU A N 1
ATOM 1848 C CA . LEU A 1 294 ? -22.997 -69.019 11.064 1.00 57.06 293 LEU A CA 1
ATOM 1849 C C . LEU A 1 294 ? -23.057 -68.446 12.462 1.00 68.36 293 LEU A C 1
ATOM 1850 O O . LEU A 1 294 ? -23.647 -69.034 13.367 1.00 76.04 293 LEU A O 1
ATOM 1855 N N . GLU A 1 295 ? -22.417 -67.304 12.643 1.00 70.45 294 GLU A N 1
ATOM 1856 C CA . GLU A 1 295 ? -22.217 -66.766 13.971 1.00 73.15 294 GLU A CA 1
ATOM 1857 C C . GLU A 1 295 ? -22.285 -65.250 13.899 1.00 63.01 294 GLU A C 1
ATOM 1858 O O . GLU A 1 295 ? -21.916 -64.653 12.894 1.00 62.91 294 GLU A O 1
ATOM 1864 N N . GLY A 1 296 ? -22.797 -64.637 14.958 1.00 64.32 295 GLY A N 1
ATOM 1865 C CA . GLY A 1 296 ? -22.789 -63.195 15.087 1.00 63.71 295 GLY A CA 1
ATOM 1866 C C . GLY A 1 296 ? -21.956 -62.813 16.291 1.00 70.08 295 GLY A C 1
ATOM 1867 O O . GLY A 1 296 ? -21.922 -63.549 17.277 1.00 72.93 295 GLY A O 1
ATOM 1868 N N . PHE A 1 297 ? -21.261 -61.683 16.215 1.00 70.24 296 PHE A N 1
ATOM 1869 C CA . PHE A 1 297 ? -20.548 -61.175 17.383 1.00 71.35 296 PHE A CA 1
ATOM 1870 C C . PHE A 1 297 ? -20.781 -59.669 17.553 1.00 60.59 296 PHE A C 1
ATOM 1871 O O . PHE A 1 297 ? -20.961 -58.949 16.575 1.00 58.18 296 PHE A O 1
ATOM 1879 N N . GLU A 1 298 ? -20.799 -59.219 18.807 1.00 65.46 297 GLU A N 1
ATOM 1880 C CA . GLU A 1 298 ? -21.014 -57.816 19.152 1.00 73.93 297 GLU A CA 1
ATOM 1881 C C . GLU A 1 298 ? -19.720 -57.017 19.161 1.00 84.45 297 GLU A C 1
ATOM 1882 O O . GLU A 1 298 ? -18.675 -57.509 19.584 1.00 85.67 297 GLU A O 1
ATOM 1888 N N . LEU A 1 299 ? -19.809 -55.764 18.730 1.00 85.96 298 LEU A N 1
ATOM 1889 C CA . LEU A 1 299 ? -18.687 -54.836 18.819 1.00 81.36 298 LEU A CA 1
ATOM 1890 C C . LEU A 1 299 ? -19.146 -53.432 19.215 1.00 79.81 298 LEU A C 1
ATOM 1891 O O . LEU A 1 299 ? -20.170 -52.944 18.733 1.00 83.01 298 LEU A O 1
ATOM 1896 N N . ASP A 1 300 ? -18.384 -52.790 20.096 1.00 77.92 299 ASP A N 1
ATOM 1897 C CA . ASP A 1 300 ? -18.649 -51.409 20.478 1.00 80.37 299 ASP A CA 1
ATOM 1898 C C . ASP A 1 300 ? -18.611 -50.511 19.246 1.00 84.17 299 ASP A C 1
ATOM 1899 O O . ASP A 1 300 ? -17.675 -50.573 18.447 1.00 86.00 299 ASP A O 1
ATOM 1904 N N . SER A 1 301 ? -19.633 -49.675 19.096 1.00 81.61 300 SER A N 1
ATOM 1905 C CA . SER A 1 301 ? -19.784 -48.871 17.890 1.00 80.88 300 SER A CA 1
ATOM 1906 C C . SER A 1 301 ? -18.910 -47.613 17.897 1.00 81.25 300 SER A C 1
ATOM 1907 O O . SER A 1 301 ? -18.500 -47.135 16.839 1.00 79.77 300 SER A O 1
ATOM 1910 N N . LEU A 1 302 ? -18.629 -47.079 19.082 1.00 80.80 301 LEU A N 1
ATOM 1911 C CA . LEU A 1 302 ? -17.743 -45.924 19.206 1.00 88.86 301 LEU A CA 1
ATOM 1912 C C . LEU A 1 302 ? -16.450 -46.315 19.908 1.00 92.84 301 LEU A C 1
ATOM 1913 O O . LEU A 1 302 ? -16.422 -47.285 20.666 1.00 91.29 301 LEU A O 1
ATOM 1918 N N . GLU A 1 303 ? -15.387 -45.554 19.663 1.00 91.16 302 GLU A N 1
ATOM 1919 C CA . GLU A 1 303 ? -14.138 -45.762 20.381 1.00 91.82 302 GLU A CA 1
ATOM 1920 C C . GLU A 1 303 ? -14.372 -45.458 21.849 1.00 97.16 302 GLU A C 1
ATOM 1921 O O . GLU A 1 303 ? -14.288 -44.308 22.276 1.00 97.86 302 GLU A O 1
ATOM 1923 N N . MET A 1 304 ? -14.682 -46.498 22.614 1.00 102.37 303 MET A N 1
ATOM 1924 C CA . MET A 1 304 ? -15.062 -46.334 24.012 1.00 105.06 303 MET A CA 1
ATOM 1925 C C . MET A 1 304 ? -13.862 -46.137 24.935 1.00 103.02 303 MET A C 1
ATOM 1926 O O . MET A 1 304 ? -14.028 -45.772 26.097 1.00 106.95 303 MET A O 1
ATOM 1931 N N . GLN A 1 305 ? -12.654 -46.360 24.423 1.00 99.92 304 GLN A N 1
ATOM 1932 C CA . GLN A 1 305 ? -11.453 -46.098 25.213 1.00 106.55 304 GLN A CA 1
ATOM 1933 C C . GLN A 1 305 ? -11.111 -44.606 25.180 1.00 112.42 304 GLN A C 1
ATOM 1934 O O . GLN A 1 305 ? -9.940 -44.222 25.254 1.00 111.29 304 GLN A O 1
ATOM 1936 N N . GLU A 1 306 ? -12.152 -43.780 25.076 1.00 108.59 305 GLU A N 1
ATOM 1937 C CA . GLU A 1 306 ? -12.030 -42.326 25.019 1.00 104.11 305 GLU A CA 1
ATOM 1938 C C . GLU A 1 306 ? -13.064 -41.665 25.934 1.00 107.80 305 GLU A C 1
ATOM 1939 O O . GLU A 1 306 ? -14.271 -41.812 25.718 1.00 106.03 305 GLU A O 1
ATOM 1945 N N . ASN A 1 307 ? -12.588 -40.932 26.943 1.00 107.54 306 ASN A N 1
ATOM 1946 C CA . ASN A 1 307 ? -13.461 -40.333 27.958 1.00 103.15 306 ASN A CA 1
ATOM 1947 C C . ASN A 1 307 ? -14.220 -39.087 27.485 1.00 100.28 306 ASN A C 1
ATOM 1948 O O . ASN A 1 307 ? -15.346 -38.841 27.923 1.00 94.46 306 ASN A O 1
ATOM 1950 N N . ASP A 1 308 ? -13.604 -38.302 26.602 1.00 98.63 307 ASP A N 1
ATOM 1951 C CA . ASP A 1 308 ? -14.258 -37.116 26.043 1.00 94.06 307 ASP A CA 1
ATOM 1952 C C . ASP A 1 308 ? -15.353 -37.525 25.073 1.00 97.00 307 ASP A C 1
ATOM 1953 O O . ASP A 1 308 ? -15.069 -38.038 23.990 1.00 97.14 307 ASP A O 1
ATOM 1955 N N . LYS A 1 309 ? -16.603 -37.299 25.468 1.00 100.35 308 LYS A N 1
ATOM 1956 C CA . LYS A 1 309 ? -17.755 -37.720 24.677 1.00 100.89 308 LYS A CA 1
ATOM 1957 C C . LYS A 1 309 ? -17.834 -36.999 23.328 1.00 110.62 308 LYS A C 1
ATOM 1958 O O . LYS A 1 309 ? -18.107 -37.623 22.300 1.00 109.46 308 LYS A O 1
ATOM 1960 N N . TRP A 1 310 ? -17.590 -35.690 23.334 1.00 121.20 309 TRP A N 1
ATOM 1961 C CA . TRP A 1 310 ? -17.631 -34.900 22.104 1.00 114.25 309 TRP A CA 1
ATOM 1962 C C . TRP A 1 310 ? -16.522 -35.320 21.143 1.00 112.88 309 TRP A C 1
ATOM 1963 O O . TRP A 1 310 ? -16.686 -35.256 19.926 1.00 109.91 309 TRP A O 1
ATOM 1965 N N . VAL A 1 311 ? -15.394 -35.756 21.691 1.00 103.91 310 VAL A N 1
ATOM 1966 C CA . VAL A 1 311 ? -14.312 -36.260 20.859 1.00 99.06 310 VAL A CA 1
ATOM 1967 C C . VAL A 1 311 ? -14.661 -37.633 20.289 1.00 102.38 310 VAL A C 1
ATOM 1968 O O . VAL A 1 311 ? -14.487 -37.876 19.092 1.00 100.56 310 VAL A O 1
ATOM 1972 N N . ARG A 1 312 ? -15.163 -38.529 21.138 1.00 108.37 311 ARG A N 1
ATOM 1973 C CA . ARG A 1 312 ? -15.491 -39.883 20.688 1.00 109.93 311 ARG A CA 1
ATOM 1974 C C . ARG A 1 312 ? -16.726 -39.867 19.788 1.00 102.25 311 ARG A C 1
ATOM 1975 O O . ARG A 1 312 ? -16.917 -40.770 18.975 1.00 102.69 311 ARG A O 1
ATOM 1983 N N . GLY A 1 313 ? -17.554 -38.834 19.935 1.00 97.14 312 GLY A N 1
ATOM 1984 C CA . GLY A 1 313 ? -18.708 -38.655 19.075 1.00 83.75 312 GLY A CA 1
ATOM 1985 C C . GLY A 1 313 ? -18.272 -38.151 17.714 1.00 80.75 312 GLY A C 1
ATOM 1986 O O . GLY A 1 313 ? -18.758 -38.615 16.683 1.00 79.38 312 GLY A O 1
ATOM 1987 N N . ASP A 1 314 ? -17.320 -37.233 17.675 1.00 82.64 313 ASP A N 1
ATOM 1988 C CA . ASP A 1 314 ? -16.832 -36.725 16.407 1.00 84.19 313 ASP A CA 1
ATOM 1989 C C . ASP A 1 314 ? -16.173 -37.839 15.634 1.00 86.06 313 ASP A C 1
ATOM 1990 O O . ASP A 1 314 ? -16.429 -38.028 14.468 1.00 81.35 313 ASP A O 1
ATOM 1995 N N . LYS A 1 315 ? -15.308 -38.587 16.285 1.00 89.09 314 LYS A N 1
ATOM 1996 C CA . LYS A 1 315 ? -14.668 -39.706 15.611 1.00 81.04 314 LYS A CA 1
ATOM 1997 C C . LYS A 1 315 ? -15.721 -40.596 14.973 1.00 79.49 314 LYS A C 1
ATOM 1998 O O . LYS A 1 315 ? -15.566 -41.028 13.830 1.00 81.28 314 LYS A O 1
ATOM 2000 N N . PHE A 1 316 ? -16.797 -40.853 15.714 1.00 77.99 315 PHE A N 1
ATOM 2001 C CA . PHE A 1 316 ? -17.894 -41.671 15.213 1.00 80.23 315 PHE A CA 1
ATOM 2002 C C . PHE A 1 316 ? -18.544 -41.028 13.986 1.00 78.25 315 PHE A C 1
ATOM 2003 O O . PHE A 1 316 ? -18.707 -41.676 12.951 1.00 68.61 315 PHE A O 1
ATOM 2011 N N . ALA A 1 317 ? -18.902 -39.752 14.108 1.00 73.40 316 ALA A N 1
ATOM 2012 C CA . ALA A 1 317 ? -19.558 -39.030 13.021 1.00 75.30 316 ALA A CA 1
ATOM 2013 C C . ALA A 1 317 ? -18.679 -38.938 11.775 1.00 74.58 316 ALA A C 1
ATOM 2014 O O . ALA A 1 317 ? -19.172 -39.060 10.656 1.00 73.56 316 ALA A O 1
ATOM 2016 N N . LYS A 1 318 ? -17.384 -38.710 11.971 1.00 75.63 317 LYS A N 1
ATOM 2017 C CA . LYS A 1 318 ? -16.435 -38.691 10.864 1.00 72.53 317 LYS A CA 1
ATOM 2018 C C . LYS A 1 318 ? -16.479 -40.018 10.116 1.00 70.18 317 LYS A C 1
ATOM 2019 O O . LYS A 1 318 ? -16.513 -40.049 8.885 1.00 71.82 317 LYS A O 1
ATOM 2021 N N . MET A 1 319 ? -16.491 -41.112 10.871 1.00 65.13 318 MET A N 1
ATOM 2022 C CA . MET A 1 319 ? -16.586 -42.449 10.294 1.00 62.58 318 MET A CA 1
ATOM 2023 C C . MET A 1 319 ? -17.911 -42.629 9.554 1.00 62.99 318 MET A C 1
ATOM 2024 O O . MET A 1 319 ? -17.937 -43.106 8.421 1.00 69.21 318 MET A O 1
ATOM 2029 N N . VAL A 1 320 ? -19.007 -42.237 10.195 1.00 65.41 319 VAL A N 1
ATOM 2030 C CA . VAL A 1 320 ? -20.340 -42.379 9.610 1.00 62.65 319 VAL A CA 1
ATOM 2031 C C . VAL A 1 320 ? -20.462 -41.581 8.313 1.00 63.10 319 VAL A C 1
ATOM 2032 O O . VAL A 1 320 ? -21.009 -42.072 7.329 1.00 64.65 319 VAL A O 1
ATOM 2036 N N . ARG A 1 321 ? -19.931 -40.362 8.309 1.00 63.07 320 ARG A N 1
ATOM 2037 C CA . ARG A 1 321 ? -19.968 -39.507 7.123 1.00 56.70 320 ARG A CA 1
ATOM 2038 C C . ARG A 1 321 ? -19.224 -40.128 5.948 1.00 61.03 320 ARG A C 1
ATOM 2039 O O . ARG A 1 321 ? -19.606 -39.953 4.796 1.00 70.02 320 ARG A O 1
ATOM 2047 N N . ALA A 1 322 ? -18.163 -40.864 6.241 1.00 63.82 321 ALA A N 1
ATOM 2048 C CA . ALA A 1 322 ? -17.335 -41.435 5.190 1.00 62.12 321 ALA A CA 1
ATOM 2049 C C . ALA A 1 322 ? -18.088 -42.501 4.393 1.00 63.35 321 ALA A C 1
ATOM 2050 O O . ALA A 1 322 ? -17.930 -42.603 3.176 1.00 64.19 321 ALA A O 1
ATOM 2052 N N . PHE A 1 323 ? -18.919 -43.290 5.063 1.00 67.12 322 PHE A N 1
ATOM 2053 C CA . PHE A 1 323 ? -19.603 -44.350 4.341 1.00 65.23 322 PHE A CA 1
ATOM 2054 C C . PHE A 1 323 ? -21.055 -44.005 4.003 1.00 63.58 322 PHE A C 1
ATOM 2055 O O . PHE A 1 323 ? -21.669 -44.692 3.193 1.00 66.33 322 PHE A O 1
ATOM 2063 N N . THR A 1 324 ? -21.591 -42.926 4.570 1.00 60.64 323 THR A N 1
ATOM 2064 C CA . THR A 1 324 ? -22.985 -42.576 4.298 1.00 56.20 323 THR A CA 1
ATOM 2065 C C . THR A 1 324 ? -23.160 -41.407 3.329 1.00 58.94 323 THR A C 1
ATOM 2066 O O . THR A 1 324 ? -24.119 -41.391 2.563 1.00 63.57 323 THR A O 1
ATOM 2070 N N . GLU A 1 325 ? -22.246 -40.442 3.343 1.00 58.89 324 GLU A N 1
ATOM 2071 C CA . GLU A 1 325 ? -22.373 -39.292 2.440 1.00 62.81 324 GLU A CA 1
ATOM 2072 C C . GLU A 1 325 ? -22.555 -39.653 0.947 1.00 64.23 324 GLU A C 1
ATOM 2073 O O . GLU A 1 325 ? -23.406 -39.066 0.289 1.00 61.86 324 GLU A O 1
ATOM 2079 N N . PRO A 1 326 ? -21.773 -40.612 0.404 1.00 64.02 325 PRO A N 1
ATOM 2080 C CA . PRO A 1 326 ? -22.008 -40.957 -1.010 1.00 59.08 325 PRO A CA 1
ATOM 2081 C C . PRO A 1 326 ? -23.397 -41.543 -1.280 1.00 57.58 325 PRO A C 1
ATOM 2082 O O . PRO A 1 326 ? -23.876 -41.513 -2.415 1.00 60.37 325 PRO A O 1
ATOM 2086 N N . ILE A 1 327 ? -24.017 -42.091 -0.239 1.00 55.74 326 ILE A N 1
ATOM 2087 C CA . ILE A 1 327 ? -25.336 -42.700 -0.338 1.00 53.92 326 ILE A CA 1
ATOM 2088 C C . ILE A 1 327 ? -26.418 -41.613 -0.218 1.00 54.65 326 ILE A C 1
ATOM 2089 O O . ILE A 1 327 ? -27.500 -41.721 -0.798 1.00 62.45 326 ILE A O 1
ATOM 2094 N N . ILE A 1 328 ? -26.079 -40.543 0.492 1.00 48.59 327 ILE A N 1
ATOM 2095 C CA . ILE A 1 328 ? -27.013 -39.484 0.881 1.00 51.95 327 ILE A CA 1
ATOM 2096 C C . ILE A 1 328 ? -26.951 -38.276 -0.061 1.00 60.10 327 ILE A C 1
ATOM 2097 O O . ILE A 1 328 ? -27.944 -37.574 -0.263 1.00 65.31 327 ILE A O 1
ATOM 2102 N N . SER A 1 329 ? -25.780 -38.052 -0.649 1.00 57.11 328 SER A N 1
ATOM 2103 C CA . SER A 1 329 ? -25.485 -36.790 -1.319 1.00 51.80 328 SER A CA 1
ATOM 2104 C C . SER A 1 329 ? -26.302 -36.527 -2.582 1.00 53.49 328 SER A C 1
ATOM 2105 O O . SER A 1 329 ? -26.593 -35.369 -2.893 1.00 53.52 328 SER A O 1
ATOM 2108 N N . ASN A 1 330 ? -26.677 -37.575 -3.311 1.00 43.92 329 ASN A N 1
ATOM 2109 C CA . ASN A 1 330 ? -27.476 -37.365 -4.519 1.00 46.99 329 ASN A CA 1
ATOM 2110 C C . ASN A 1 330 ? -28.812 -36.731 -4.192 1.00 48.53 329 ASN A C 1
ATOM 2111 O O . ASN A 1 330 ? -29.311 -35.888 -4.930 1.00 51.99 329 ASN A O 1
ATOM 2116 N N . GLN A 1 331 ? -29.384 -37.135 -3.070 1.00 48.93 330 GLN A N 1
ATOM 2117 C CA . GLN A 1 331 ? -30.702 -36.663 -2.708 1.00 42.07 3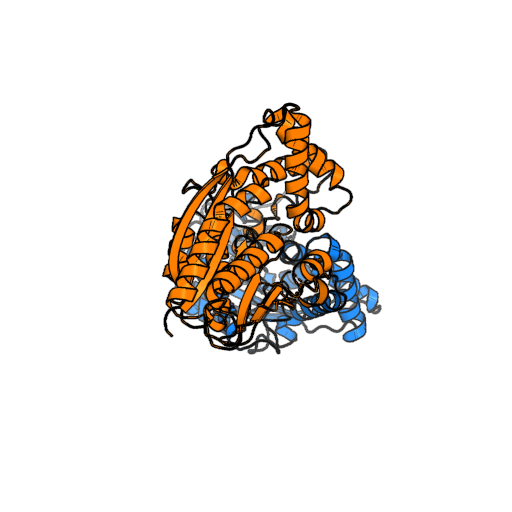30 GLN A CA 1
ATOM 2118 C C . GLN A 1 331 ? -30.632 -35.334 -1.960 1.00 48.92 330 GLN A C 1
ATOM 2119 O O . GLN A 1 331 ? -31.460 -34.450 -2.190 1.00 55.79 330 GLN A O 1
ATOM 2125 N N . PHE A 1 332 ? -29.650 -35.165 -1.082 1.00 47.71 331 PHE A N 1
ATOM 2126 C CA . PHE A 1 332 ? -29.632 -33.944 -0.273 1.00 55.07 331 PHE A CA 1
ATOM 2127 C C . PHE A 1 332 ? -28.522 -32.951 -0.601 1.00 53.39 331 PHE A C 1
ATOM 2128 O O . PHE A 1 332 ? -28.375 -31.944 0.084 1.00 67.06 331 PHE A O 1
ATOM 2136 N N . GLY A 1 333 ? -27.755 -33.229 -1.650 1.00 51.28 332 GLY A N 1
ATOM 2137 C CA . GLY A 1 333 ? -26.632 -32.386 -2.023 1.00 59.29 332 GLY A CA 1
ATOM 2138 C C . GLY A 1 333 ? -25.442 -32.530 -1.090 1.00 57.41 332 GLY A C 1
ATOM 2139 O O . GLY A 1 333 ? -25.559 -33.093 0.002 1.00 59.06 332 GLY A O 1
ATOM 2140 N N . HIS A 1 334 ? -24.289 -32.026 -1.522 1.00 61.02 333 HIS A N 1
ATOM 2141 C CA . HIS A 1 334 ? -23.098 -31.989 -0.670 1.00 62.09 333 HIS A CA 1
ATOM 2142 C C . HIS A 1 334 ? -23.063 -30.707 0.153 1.00 67.22 333 HIS A C 1
ATOM 2143 O O . HIS A 1 334 ? -22.367 -30.623 1.164 1.00 78.59 333 HIS A O 1
ATOM 2150 N N . GLU A 1 335 ? -23.809 -29.709 -0.305 1.00 66.07 334 GLU A N 1
ATOM 2151 C CA . GLU A 1 335 ? -23.800 -28.374 0.285 1.00 72.91 334 GLU A CA 1
ATOM 2152 C C . GLU A 1 335 ? -24.166 -28.385 1.769 1.00 75.03 334 GLU A C 1
ATOM 2153 O O . GLU A 1 335 ? -23.497 -27.762 2.591 1.00 83.23 334 GLU A O 1
ATOM 2159 N N . ILE A 1 336 ? -25.229 -29.105 2.100 1.00 65.57 335 ILE A N 1
ATOM 2160 C CA . ILE A 1 336 ? -25.783 -29.102 3.448 1.00 64.73 335 ILE A CA 1
ATOM 2161 C C . ILE A 1 336 ? -25.137 -30.176 4.340 1.00 70.23 335 ILE A C 1
ATOM 2162 O O . ILE A 1 336 ? -25.488 -30.317 5.512 1.00 71.71 335 ILE A O 1
ATOM 2167 N N . MET A 1 337 ? -24.177 -30.916 3.792 1.00 65.71 336 MET A N 1
ATOM 2168 C CA . MET A 1 337 ? -23.596 -32.046 4.513 1.00 64.77 336 MET A CA 1
ATOM 2169 C C . MET A 1 337 ? -22.818 -31.630 5.770 1.00 72.00 336 MET A C 1
ATOM 2170 O O . MET A 1 337 ? -22.816 -32.355 6.766 1.00 71.14 336 MET A O 1
ATOM 2175 N N . ASP A 1 338 ? -22.167 -30.471 5.741 1.00 74.81 337 ASP A N 1
ATOM 2176 C CA . ASP A 1 338 ? -21.493 -29.976 6.944 1.00 81.70 337 ASP A CA 1
ATOM 2177 C C . ASP A 1 338 ? -22.495 -29.800 8.085 1.00 81.86 337 ASP A C 1
ATOM 2178 O O . ASP A 1 338 ? -22.324 -30.378 9.157 1.00 79.88 337 ASP A O 1
ATOM 2183 N N . LYS A 1 339 ? -23.548 -29.021 7.845 1.00 80.27 338 LYS A N 1
ATOM 2184 C CA . LYS A 1 339 ? -24.574 -28.791 8.860 1.00 78.34 338 LYS A CA 1
ATOM 2185 C C . LYS A 1 339 ? -25.340 -30.069 9.199 1.00 74.04 338 LYS A C 1
ATOM 2186 O O . LYS A 1 339 ? -25.906 -30.187 10.285 1.00 75.80 338 LYS A O 1
ATOM 2192 N N . LEU A 1 340 ? -25.352 -31.028 8.278 1.00 66.98 339 LEU A N 1
ATOM 2193 C CA . LEU A 1 340 ? -26.090 -32.267 8.507 1.00 63.79 339 LEU A CA 1
ATOM 2194 C C . LEU A 1 340 ? -25.395 -33.124 9.554 1.00 69.88 339 LEU A C 1
ATOM 2195 O O . LEU A 1 340 ? -26.015 -33.536 10.539 1.00 68.11 339 LEU A O 1
ATOM 2200 N N . TYR A 1 341 ? -24.106 -33.382 9.346 1.00 73.97 340 TYR A N 1
ATOM 2201 C CA . TYR A 1 341 ? -23.351 -34.225 10.266 1.00 69.46 340 TYR A CA 1
ATOM 2202 C C . TYR A 1 341 ? -22.913 -33.438 11.491 1.00 71.55 340 TYR A C 1
ATOM 2203 O O . TYR A 1 341 ? -22.474 -34.014 12.483 1.00 85.37 340 TYR A O 1
ATOM 2212 N N . ASP A 1 342 ? -23.034 -32.119 11.420 1.00 64.92 341 ASP A N 1
ATOM 2213 C CA . ASP A 1 342 ? -22.878 -31.302 12.611 1.00 74.76 341 ASP A CA 1
ATOM 2214 C C . ASP A 1 342 ? -24.014 -31.651 13.564 1.00 76.68 341 ASP A C 1
ATOM 2215 O O . ASP A 1 342 ? -23.779 -32.054 14.702 1.00 79.16 341 ASP A O 1
ATOM 2220 N N . LYS A 1 343 ? -25.247 -31.523 13.076 1.00 77.88 342 LYS A N 1
ATOM 2221 C CA . LYS A 1 343 ? -26.441 -31.831 13.870 1.00 78.65 342 LYS A CA 1
ATOM 2222 C C . LYS A 1 343 ? -26.443 -33.296 14.315 1.00 76.71 342 LYS A C 1
ATOM 2223 O O . LYS A 1 343 ? -26.806 -33.607 15.448 1.00 77.93 342 LYS A O 1
ATOM 2229 N N . PHE A 1 344 ? -26.026 -34.186 13.419 1.00 66.83 343 PHE A N 1
ATOM 2230 C CA . PHE A 1 344 ? -25.910 -35.604 13.735 1.00 67.17 343 PHE A CA 1
ATOM 2231 C C . PHE A 1 344 ? -24.986 -35.825 14.934 1.00 67.85 343 PHE A C 1
ATOM 2232 O O . PHE A 1 344 ? -25.298 -36.617 15.820 1.00 65.72 343 PHE A O 1
ATOM 2240 N N . THR A 1 345 ? -23.861 -35.112 14.969 1.00 73.61 344 THR A N 1
ATOM 2241 C CA . THR A 1 345 ? -22.908 -35.246 16.073 1.00 67.29 344 THR A CA 1
ATOM 2242 C C . THR A 1 345 ? -23.498 -34.728 17.389 1.00 73.40 344 THR A C 1
ATOM 2243 O O . THR A 1 345 ? -23.281 -35.317 18.445 1.00 80.48 344 THR A O 1
ATOM 2247 N N . HIS A 1 346 ? -24.253 -33.636 17.333 1.00 73.30 345 HIS A N 1
ATOM 2248 C CA . HIS A 1 346 ? -24.901 -33.133 18.541 1.00 83.22 345 HIS A CA 1
ATOM 2249 C C . HIS A 1 346 ? -25.973 -34.100 19.041 1.00 88.03 345 HIS A C 1
ATOM 2250 O O . HIS A 1 346 ? -26.134 -34.271 20.247 1.00 94.64 345 HIS A O 1
ATOM 2257 N N . ILE A 1 347 ? -26.698 -34.736 18.122 1.00 82.37 346 ILE A N 1
ATOM 2258 C CA . ILE A 1 347 ? -27.712 -35.720 18.502 1.00 81.10 346 ILE A CA 1
ATOM 2259 C C . ILE A 1 347 ? -27.039 -36.930 19.146 1.00 86.25 346 ILE A C 1
ATOM 2260 O O . ILE A 1 347 ? -27.582 -37.550 20.060 1.00 92.30 346 ILE A O 1
ATOM 2265 N N . VAL A 1 348 ? -25.839 -37.249 18.675 1.00 86.88 347 VAL A N 1
ATOM 2266 C CA . VAL A 1 348 ? -25.064 -38.345 19.241 1.00 81.79 347 VAL A CA 1
ATOM 2267 C C . VAL A 1 348 ? -24.448 -37.956 20.587 1.00 87.86 347 VAL A C 1
ATOM 2268 O O . VAL A 1 348 ? -24.677 -38.625 21.595 1.00 91.98 347 VAL A O 1
ATOM 2272 N N . VAL A 1 349 ? -23.681 -36.870 20.607 1.00 89.96 348 VAL A N 1
ATOM 2273 C CA . VAL A 1 349 ? -22.957 -36.469 21.815 1.00 93.60 348 VAL A CA 1
ATOM 2274 C C . VAL A 1 349 ? -23.868 -35.968 22.945 1.00 96.00 348 VAL A C 1
ATOM 2275 O O . VAL A 1 349 ? -23.605 -36.236 24.117 1.00 91.40 348 VAL A O 1
ATOM 2277 N N . SER A 1 350 ? -24.933 -35.249 22.600 1.00 96.79 349 SER A N 1
ATOM 2278 C CA . SER A 1 350 ? -25.822 -34.686 23.618 1.00 104.09 349 SER A CA 1
ATOM 2279 C C . SER A 1 350 ? -26.988 -35.611 23.967 1.00 102.07 349 SER A C 1
ATOM 2280 O O . SER A 1 350 ? -27.119 -36.043 25.111 1.00 110.85 349 SER A O 1
ATOM 2283 N N . ASP A 1 351 ? -27.827 -35.913 22.981 1.00 94.66 350 ASP A N 1
ATOM 2284 C CA . ASP A 1 351 ? -29.072 -36.643 23.220 1.00 98.87 350 ASP A CA 1
ATOM 2285 C C . ASP A 1 351 ? -28.880 -38.105 23.646 1.00 99.11 350 ASP A C 1
ATOM 2286 O O . ASP A 1 351 ? -29.789 -38.709 24.218 1.00 101.09 350 ASP A O 1
ATOM 2291 N N . LEU A 1 352 ? -27.708 -38.670 23.368 1.00 95.66 351 LEU A N 1
ATOM 2292 C CA . LEU A 1 352 ? -27.441 -40.072 23.682 1.00 87.63 351 LEU A CA 1
ATOM 2293 C C . LEU A 1 352 ? -26.186 -40.256 24.524 1.00 91.40 351 LEU A C 1
ATOM 2294 O O . LEU A 1 352 ? -25.756 -41.387 24.757 1.00 90.06 351 LEU A O 1
ATOM 2299 N N . GLU A 1 353 ? -25.602 -39.141 24.961 1.00 93.13 352 GLU A N 1
ATOM 2300 C CA . GLU A 1 353 ? -24.412 -39.140 25.814 1.00 92.63 352 GLU A CA 1
ATOM 2301 C C . GLU A 1 353 ? -23.290 -40.019 25.260 1.00 94.29 352 GLU A C 1
ATOM 2302 O O . GLU A 1 353 ? -22.592 -40.691 26.019 1.00 97.94 352 GLU A O 1
ATOM 2304 N N . ALA A 1 354 ? -23.130 -40.012 23.937 1.00 92.04 353 ALA A N 1
ATOM 2305 C CA . ALA A 1 354 ? -22.098 -40.801 23.260 1.00 93.01 353 ALA A CA 1
ATOM 2306 C C . ALA A 1 354 ? -22.205 -42.283 23.606 1.00 89.43 353 ALA A C 1
ATOM 2307 O O . ALA A 1 354 ? -21.201 -42.984 23.726 1.00 87.81 353 ALA A O 1
ATOM 2309 N N . GLU A 1 355 ? -23.436 -42.751 23.771 1.00 91.55 354 GLU A N 1
ATOM 2310 C CA . GLU A 1 355 ? -23.686 -44.153 24.065 1.00 96.65 354 GLU A CA 1
ATOM 2311 C C . GLU A 1 355 ? -24.560 -44.783 22.987 1.00 95.28 354 GLU A C 1
ATOM 2312 O O . GLU A 1 355 ? -25.780 -44.596 22.967 1.00 94.22 354 GLU A O 1
ATOM 2318 N N . LEU A 1 356 ? -23.931 -45.532 22.090 1.00 92.48 355 LEU A N 1
ATOM 2319 C CA . LEU A 1 356 ? -24.664 -46.204 21.029 1.00 92.08 355 LEU A CA 1
ATOM 2320 C C . LEU A 1 356 ? -24.628 -47.712 21.221 1.00 87.09 355 LEU A C 1
ATOM 2321 O O . LEU A 1 356 ? -23.669 -48.245 21.782 1.00 90.09 355 LEU A O 1
ATOM 2326 N N . PRO A 1 357 ? -25.685 -48.403 20.764 1.00 82.16 356 PRO A N 1
ATOM 2327 C CA . PRO A 1 357 ? -25.750 -49.861 20.898 1.00 82.08 356 PRO A CA 1
ATOM 2328 C C . PRO A 1 357 ? -24.610 -50.532 20.141 1.00 76.82 356 PRO A C 1
ATOM 2329 O O . PRO A 1 357 ? -24.035 -49.916 19.245 1.00 70.37 356 PRO A O 1
ATOM 2333 N N . LYS A 1 358 ? -24.269 -51.763 20.510 1.00 83.35 357 LYS A N 1
ATOM 2334 C CA . LYS A 1 358 ? -23.186 -52.469 19.833 1.00 82.22 357 LYS A CA 1
ATOM 2335 C C . LYS A 1 358 ? -23.614 -52.872 18.419 1.00 76.49 357 LYS A C 1
ATOM 2336 O O . LYS A 1 358 ? -24.791 -53.130 18.154 1.00 77.24 357 LYS A O 1
ATOM 2338 N N . THR A 1 359 ? -22.655 -52.895 17.504 1.00 73.92 358 THR A N 1
ATOM 2339 C CA . THR A 1 359 ? -22.925 -53.328 16.143 1.00 66.07 358 THR A CA 1
ATOM 2340 C C . THR A 1 359 ? -22.794 -54.846 16.053 1.00 64.41 358 THR A C 1
ATOM 2341 O O . THR A 1 359 ? -21.838 -55.429 16.568 1.00 62.20 358 THR A O 1
ATOM 2345 N N . THR A 1 360 ? -23.762 -55.486 15.410 1.00 61.17 359 THR A N 1
ATOM 2346 C CA . THR A 1 360 ? -23.721 -56.932 15.234 1.00 56.70 359 THR A CA 1
ATOM 2347 C C . THR A 1 360 ? -23.125 -57.271 13.884 1.00 50.03 359 THR A C 1
ATOM 2348 O O . THR A 1 360 ? -23.589 -56.786 12.860 1.00 48.05 359 THR A O 1
ATOM 2352 N N . SER A 1 361 ? -22.085 -58.094 13.879 1.00 55.29 360 SER A N 1
ATOM 2353 C CA . SER A 1 361 ? -21.545 -58.587 12.618 1.00 53.61 360 SER A CA 1
ATOM 2354 C C . SER A 1 361 ? -21.830 -60.077 12.475 1.00 56.14 360 SER A C 1
ATOM 2355 O O . SER A 1 361 ? -21.745 -60.837 13.439 1.00 56.38 360 SER A O 1
ATOM 2358 N N . ILE A 1 362 ? -22.174 -60.485 11.263 1.00 52.46 361 ILE A N 1
ATOM 2359 C CA . ILE A 1 362 ? -22.468 -61.879 10.979 1.00 49.13 361 ILE A CA 1
ATOM 2360 C C . ILE A 1 362 ? -21.329 -62.519 10.204 1.00 55.59 361 ILE A C 1
ATOM 2361 O O . ILE A 1 362 ? -20.939 -62.029 9.139 1.00 54.06 361 ILE A O 1
ATOM 2366 N N . ILE A 1 363 ? -20.795 -63.608 10.750 1.00 61.13 362 ILE A N 1
ATOM 2367 C CA . ILE A 1 363 ? -19.791 -64.417 10.065 1.00 55.67 362 ILE A CA 1
ATOM 2368 C C . ILE A 1 363 ? -20.443 -65.639 9.445 1.00 55.53 362 ILE A C 1
ATOM 2369 O O . ILE A 1 363 ? -21.026 -66.460 10.151 1.00 58.87 362 ILE A O 1
ATOM 2374 N N . LEU A 1 364 ? -20.326 -65.762 8.129 1.00 48.76 363 LEU A N 1
ATOM 2375 C CA . LEU A 1 364 ? -20.978 -66.833 7.391 1.00 41.32 363 LEU A CA 1
ATOM 2376 C C . LEU A 1 364 ? -19.939 -67.598 6.594 1.00 50.28 363 LEU A C 1
ATOM 2377 O O . LEU A 1 364 ? -19.335 -67.050 5.670 1.00 53.59 363 LEU A O 1
ATOM 2382 N N . VAL A 1 365 ? -19.734 -68.865 6.942 1.00 52.63 364 VAL A N 1
ATOM 2383 C CA . VAL A 1 365 ? -18.810 -69.712 6.195 1.00 53.33 364 VAL A CA 1
ATOM 2384 C C . VAL A 1 365 ? -19.585 -70.732 5.366 1.00 58.74 364 VAL A C 1
ATOM 2385 O O . VAL A 1 365 ? -20.405 -71.489 5.896 1.00 67.56 364 VAL A O 1
ATOM 2389 N N . LEU A 1 366 ? -19.329 -70.729 4.061 1.00 52.58 365 LEU A N 1
ATOM 2390 C CA . LEU A 1 366 ? -20.055 -71.576 3.115 1.00 52.51 365 LEU A CA 1
ATOM 2391 C C . LEU A 1 366 ? -19.145 -72.518 2.330 1.00 46.07 365 LEU A C 1
ATOM 2392 O O . LEU A 1 366 ? -17.978 -72.212 2.104 1.00 55.59 365 LEU A O 1
ATOM 2397 N N . SER A 1 367 ? -19.700 -73.647 1.896 1.00 40.69 366 SER A N 1
ATOM 2398 C CA . SER A 1 367 ? -19.024 -74.567 0.978 1.00 43.95 366 SER A CA 1
ATOM 2399 C C . SER A 1 367 ? -19.919 -74.900 -0.211 1.00 47.74 366 SER A C 1
ATOM 2400 O O . SER A 1 367 ? -21.104 -75.197 -0.034 1.00 53.53 366 SER A O 1
ATOM 2403 N N . LYS A 1 368 ? -19.357 -74.881 -1.416 1.00 49.28 367 LYS A N 1
ATOM 2404 C CA . LYS A 1 368 ? -20.111 -75.289 -2.599 1.00 53.38 367 LYS A CA 1
ATOM 2405 C C . LYS A 1 368 ? -20.482 -76.772 -2.506 1.00 64.69 367 LYS A C 1
ATOM 2406 O O . LYS A 1 368 ? -19.663 -77.612 -2.139 1.00 70.12 367 LYS A O 1
ATOM 2412 N N . ILE A 1 369 ? -21.714 -77.082 -2.887 1.00 65.74 368 ILE A N 1
ATOM 2413 C CA . ILE A 1 369 ? -22.377 -78.297 -2.445 1.00 79.90 368 ILE A CA 1
ATOM 2414 C C . ILE A 1 369 ? -21.967 -79.609 -3.130 1.00 98.18 368 ILE A C 1
ATOM 2415 O O . ILE A 1 369 ? -21.923 -80.649 -2.468 1.00 116.61 368 ILE A O 1
ATOM 2420 N N . VAL A 1 370 ? -21.657 -79.602 -4.421 1.00 85.29 369 VAL A N 1
ATOM 2421 C CA . VAL A 1 370 ? -21.457 -80.889 -5.089 1.00 86.66 369 VAL A CA 1
ATOM 2422 C C . VAL A 1 370 ? -20.000 -81.313 -5.087 1.00 85.78 369 VAL A C 1
ATOM 2423 O O . VAL A 1 370 ? -19.663 -82.359 -4.534 1.00 89.16 369 VAL A O 1
ATOM 2427 N N . SER B 1 30 ? -39.867 -17.253 -22.785 1.00 79.16 29 SER B N 1
ATOM 2428 C CA . SER B 1 30 ? -39.436 -17.362 -24.177 1.00 96.01 29 SER B CA 1
ATOM 2429 C C . SER B 1 30 ? -39.886 -18.684 -24.791 1.00 97.89 29 SER B C 1
ATOM 2430 O O . SER B 1 30 ? -40.957 -18.776 -25.391 1.00 96.01 29 SER B O 1
ATOM 2433 N N . PHE B 1 31 ? -39.039 -19.699 -24.648 1.00 96.35 30 PHE B N 1
ATOM 2434 C CA . PHE B 1 31 ? -39.361 -21.062 -25.060 1.00 85.32 30 PHE B CA 1
ATOM 2435 C C . PHE B 1 31 ? -40.588 -21.560 -24.312 1.00 78.28 30 PHE B C 1
ATOM 2436 O O . PHE B 1 31 ? -41.481 -22.179 -24.892 1.00 71.49 30 PHE B O 1
ATOM 2444 N N . THR B 1 32 ? -40.636 -21.225 -23.045 1.00 77.38 31 THR B N 1
ATOM 2445 C CA . THR B 1 32 ? -41.727 -21.567 -22.185 1.00 82.59 31 THR B CA 1
ATOM 2446 C C . THR B 1 32 ? -43.014 -21.006 -22.731 1.00 87.90 31 THR B C 1
ATOM 2447 O O . THR B 1 32 ? -44.049 -21.644 -22.723 1.00 81.61 31 THR B O 1
ATOM 2451 N N . GLU B 1 33 ? -42.942 -19.784 -23.207 1.00 83.62 32 GLU B N 1
ATOM 2452 C CA . GLU B 1 33 ? -44.118 -19.127 -23.768 1.00 78.55 32 GLU B CA 1
ATOM 2453 C C . GLU B 1 33 ? -44.637 -19.901 -24.977 1.00 71.55 32 GLU B C 1
ATOM 2454 O O . GLU B 1 33 ? -45.840 -20.076 -25.143 1.00 69.78 32 GLU B O 1
ATOM 2460 N N . LYS B 1 34 ? -43.723 -20.375 -25.814 1.00 72.18 33 LYS B N 1
ATOM 2461 C CA . LYS B 1 34 ? -44.111 -21.096 -27.018 1.00 72.05 33 LYS B CA 1
ATOM 2462 C C . LYS B 1 34 ? -44.761 -22.435 -26.673 1.00 79.03 33 LYS B C 1
ATOM 2463 O O . LYS B 1 34 ? -45.740 -22.835 -27.306 1.00 84.38 33 LYS B O 1
ATOM 2469 N N . VAL B 1 35 ? -44.221 -23.119 -25.666 1.00 72.56 34 VAL B N 1
ATOM 2470 C CA . VAL B 1 35 ? -44.794 -24.383 -25.207 1.00 74.99 34 VAL B CA 1
ATOM 2471 C C . VAL B 1 35 ? -46.203 -24.166 -24.670 1.00 70.91 34 VAL B C 1
ATOM 2472 O O . VAL B 1 35 ? -47.114 -24.935 -24.973 1.00 60.53 34 VAL B O 1
ATOM 2476 N N . ALA B 1 36 ? -46.366 -23.106 -23.881 1.00 75.35 35 ALA B N 1
ATOM 2477 C CA . ALA B 1 36 ? -47.634 -22.801 -23.229 1.00 69.90 35 ALA B CA 1
ATOM 2478 C C . ALA B 1 36 ? -48.739 -22.541 -24.236 1.00 69.41 35 ALA B C 1
ATOM 2479 O O . ALA B 1 36 ? -49.878 -22.957 -24.032 1.00 79.94 35 ALA B O 1
ATOM 2481 N N . SER B 1 37 ? -48.408 -21.851 -25.319 1.00 62.88 36 SER B N 1
ATOM 2482 C CA . SER B 1 37 ? -49.406 -21.539 -26.330 1.00 68.91 36 SER B CA 1
ATOM 2483 C C . SER B 1 37 ? -49.752 -22.782 -27.147 1.00 66.63 36 SER B C 1
ATOM 2484 O O . SER B 1 37 ? -50.893 -22.958 -27.584 1.00 63.37 36 SER B O 1
ATOM 2487 N N . MET B 1 38 ? -48.760 -23.643 -27.345 1.00 70.15 37 MET B N 1
ATOM 2488 C CA . MET B 1 38 ? -48.956 -24.888 -28.082 1.00 69.56 37 MET B CA 1
ATOM 2489 C C . MET B 1 38 ? -49.929 -25.830 -27.367 1.00 57.76 37 MET B C 1
ATOM 2490 O O . MET B 1 38 ? -50.651 -26.586 -28.007 1.00 60.12 37 MET B O 1
ATOM 2495 N N . ALA B 1 39 ? -49.948 -25.772 -26.039 1.00 52.43 38 ALA B N 1
ATOM 2496 C CA . ALA B 1 39 ? -50.784 -26.659 -25.233 1.00 61.19 38 ALA B CA 1
ATOM 2497 C C . ALA B 1 39 ? -52.165 -26.075 -24.954 1.00 66.16 38 ALA B C 1
ATOM 2498 O O . ALA B 1 39 ? -53.063 -26.782 -24.500 1.00 68.00 38 ALA B O 1
ATOM 2500 N N . MET B 1 40 ? -52.324 -24.783 -25.221 1.00 67.37 39 MET B N 1
ATOM 2501 C CA . MET B 1 40 ? -53.565 -24.074 -24.915 1.00 64.80 39 MET B CA 1
ATOM 2502 C C . MET B 1 40 ? -54.814 -24.688 -25.577 1.00 62.21 39 MET B C 1
ATOM 2503 O O . MET B 1 40 ? -55.842 -24.816 -24.922 1.00 62.76 39 MET B O 1
ATOM 2508 N N . PRO B 1 41 ? -54.738 -25.076 -26.865 1.00 58.70 40 PRO B N 1
ATOM 2509 C CA . PRO B 1 41 ? -55.909 -25.756 -27.433 1.00 56.28 40 PRO B CA 1
ATOM 2510 C C . PRO B 1 41 ? -56.270 -27.056 -26.726 1.00 65.29 40 PRO B C 1
ATOM 2511 O O . PRO B 1 41 ? -57.450 -27.382 -26.634 1.00 72.38 40 PRO B O 1
ATOM 2515 N N . ALA B 1 42 ? -55.272 -27.792 -26.249 1.00 67.22 41 ALA B N 1
ATOM 2516 C CA . ALA B 1 42 ? -55.530 -29.035 -25.535 1.00 59.00 41 ALA B CA 1
ATOM 2517 C C . ALA B 1 42 ? -56.215 -28.736 -24.212 1.00 48.68 41 ALA B C 1
ATOM 2518 O O . ALA B 1 42 ? -57.025 -29.522 -23.721 1.00 54.16 41 ALA B O 1
ATOM 2520 N N . LEU B 1 43 ? -55.893 -27.581 -23.646 1.00 43.58 42 LEU B N 1
ATOM 2521 C CA . LEU B 1 43 ? -56.516 -27.133 -22.410 1.00 50.37 42 LEU B CA 1
ATOM 2522 C C . LEU B 1 43 ? -57.968 -26.693 -22.652 1.00 56.97 42 LEU B C 1
ATOM 2523 O O . LEU B 1 43 ? -58.846 -26.931 -21.820 1.00 60.39 42 LEU B O 1
ATOM 2528 N N . GLU B 1 44 ? -58.210 -26.052 -23.793 1.00 53.79 43 GLU B N 1
ATOM 2529 C CA . GLU B 1 44 ? -59.548 -25.593 -24.136 1.00 53.67 43 GLU B CA 1
ATOM 2530 C C . GLU B 1 44 ? -60.493 -26.769 -24.283 1.00 60.31 43 GLU B C 1
ATOM 2531 O O . GLU B 1 44 ? -61.575 -26.777 -23.709 1.00 60.95 43 GLU B O 1
ATOM 2537 N N . ASN B 1 45 ? -60.065 -27.764 -25.053 1.00 68.56 44 ASN B N 1
ATOM 2538 C CA . ASN B 1 45 ? -60.874 -28.950 -25.306 1.00 72.92 44 ASN B CA 1
ATOM 2539 C C . ASN B 1 45 ? -61.154 -29.735 -24.035 1.00 63.66 44 ASN B C 1
ATOM 2540 O O . ASN B 1 45 ? -62.256 -30.256 -23.852 1.00 73.22 44 ASN B O 1
ATOM 2545 N N . ALA B 1 46 ? -60.166 -29.815 -23.155 1.00 44.37 45 ALA B N 1
ATOM 2546 C CA . ALA B 1 46 ? -60.373 -30.489 -21.887 1.00 45.63 45 ALA B CA 1
ATOM 2547 C C . ALA B 1 46 ? -61.405 -29.737 -21.027 1.00 47.03 45 ALA B C 1
ATOM 2548 O O . ALA B 1 46 ? -62.167 -30.350 -20.274 1.00 49.79 45 ALA B O 1
ATOM 2550 N N . VAL B 1 47 ? -61.441 -28.413 -21.134 1.00 42.18 46 VAL B N 1
ATOM 2551 C CA . VAL B 1 47 ? -62.496 -27.668 -20.461 1.00 45.15 46 VAL B CA 1
ATOM 2552 C C . VAL B 1 47 ? -63.830 -27.943 -21.165 1.00 57.32 46 VAL B C 1
ATOM 2553 O O . VAL B 1 47 ? -64.842 -28.193 -20.505 1.00 54.57 46 VAL B O 1
ATOM 2557 N N . GLU B 1 48 ? -63.818 -27.915 -22.500 1.00 59.00 47 GLU B N 1
ATOM 2558 C CA . GLU B 1 48 ? -65.003 -28.228 -23.303 1.00 64.78 47 GLU B CA 1
ATOM 2559 C C . GLU B 1 48 ? -65.587 -29.588 -22.932 1.00 68.06 47 GLU B C 1
ATOM 2560 O O . GLU B 1 48 ? -66.802 -29.705 -22.797 1.00 64.42 47 GLU B O 1
ATOM 2566 N N . THR B 1 49 ? -64.736 -30.607 -22.762 1.00 58.86 48 THR B N 1
ATOM 2567 C CA . THR B 1 49 ? -65.240 -31.942 -22.449 1.00 48.91 48 THR B CA 1
ATOM 2568 C C . THR B 1 49 ? -65.904 -31.911 -21.079 1.00 54.05 48 THR B C 1
ATOM 2569 O O . THR B 1 49 ? -66.958 -32.520 -20.885 1.00 70.78 48 THR B O 1
ATOM 2573 N N . LEU B 1 50 ? -65.303 -31.196 -20.132 1.00 40.15 49 LEU B N 1
ATOM 2574 C CA . LEU B 1 50 ? -65.901 -31.045 -18.803 1.00 62.55 49 LEU B CA 1
ATOM 2575 C C . LEU B 1 50 ? -67.305 -30.436 -18.906 1.00 59.96 49 LEU B C 1
ATOM 2576 O O . LEU B 1 50 ? -68.218 -30.822 -18.177 1.00 61.77 49 LEU B O 1
ATOM 2581 N N . PHE B 1 51 ? -67.468 -29.484 -19.819 1.00 52.54 50 PHE B N 1
ATOM 2582 C CA . PHE B 1 51 ? -68.751 -28.830 -20.003 1.00 58.93 50 PHE B CA 1
ATOM 2583 C C . PHE B 1 51 ? -69.788 -29.818 -20.552 1.00 57.88 50 PHE B C 1
ATOM 2584 O O . PHE B 1 51 ? -70.945 -29.812 -20.129 1.00 56.08 50 PHE B O 1
ATOM 2592 N N . SER B 1 52 ? -69.358 -30.689 -21.461 1.00 53.84 51 SER B N 1
ATOM 2593 C CA . SER B 1 52 ? -70.231 -31.717 -22.031 1.00 55.81 51 SER B CA 1
ATOM 2594 C C . SER B 1 52 ? -70.720 -32.719 -20.975 1.00 57.82 51 SER B C 1
ATOM 2595 O O . SER B 1 52 ? -71.670 -33.470 -21.210 1.00 64.82 51 SER B O 1
ATOM 2598 N N . LYS B 1 53 ? -70.069 -32.729 -19.817 1.00 50.02 52 LYS B N 1
ATOM 2599 C CA . LYS B 1 53 ? -70.525 -33.524 -18.687 1.00 53.32 52 LYS B CA 1
ATOM 2600 C C . LYS B 1 53 ? -71.073 -32.611 -17.593 1.00 55.26 52 LYS B C 1
ATOM 2601 O O . LYS B 1 53 ? -71.139 -32.990 -16.416 1.00 49.85 52 LYS B O 1
ATOM 2607 N N . ASP B 1 54 ? -71.434 -31.397 -18.007 1.00 55.86 53 ASP B N 1
ATOM 2608 C CA . ASP B 1 54 ? -72.135 -30.436 -17.166 1.00 53.72 53 ASP B CA 1
ATOM 2609 C C . ASP B 1 54 ? -71.372 -30.000 -15.927 1.00 50.10 53 ASP B C 1
ATOM 2610 O O . ASP B 1 54 ? -71.977 -29.688 -14.903 1.00 61.55 53 ASP B O 1
ATOM 2615 N N . PHE B 1 55 ? -70.051 -29.964 -16.011 1.00 49.25 54 PHE B N 1
ATOM 2616 C CA . PHE B 1 55 ? -69.256 -29.485 -14.881 1.00 51.50 54 PHE B CA 1
ATOM 2617 C C . PHE B 1 55 ? -69.540 -28.003 -14.593 1.00 54.86 54 PHE B C 1
ATOM 2618 O O . PHE B 1 55 ? -69.377 -27.525 -13.464 1.00 53.33 54 PHE B O 1
ATOM 2626 N N . HIS B 1 56 ? -69.986 -27.287 -15.620 1.00 48.93 55 HIS B N 1
ATOM 2627 C CA . HIS B 1 56 ? -70.315 -25.874 -15.483 1.00 49.91 55 HIS B CA 1
ATOM 2628 C C . HIS B 1 56 ? -71.597 -25.649 -14.663 1.00 49.73 55 HIS B C 1
ATOM 2629 O O . HIS B 1 56 ? -71.944 -24.512 -14.365 1.00 60.02 55 HIS B O 1
ATOM 2636 N N . LEU B 1 57 ? -72.288 -26.726 -14.291 1.00 47.59 56 LEU B N 1
ATOM 2637 C CA . LEU B 1 57 ? -73.523 -26.614 -13.517 1.00 47.88 56 LEU B CA 1
ATOM 2638 C C . LEU B 1 57 ? -73.267 -26.929 -12.052 1.00 52.52 56 LEU B C 1
ATOM 2639 O O . LEU B 1 57 ? -74.178 -26.843 -11.223 1.00 50.57 56 LEU B O 1
ATOM 2644 N N . LEU B 1 58 ? -72.035 -27.325 -11.743 1.00 37.83 57 LEU B N 1
ATOM 2645 C CA . LEU B 1 58 ? -71.614 -27.499 -10.356 1.00 51.60 57 LEU B CA 1
ATOM 2646 C C . LEU B 1 58 ? -71.547 -26.118 -9.701 1.00 49.99 57 LEU B C 1
ATOM 2647 O O . LEU B 1 58 ? -71.322 -25.123 -10.391 1.00 57.56 57 LEU B O 1
ATOM 2652 N N . PRO B 1 59 ? -71.762 -26.043 -8.376 1.00 57.34 58 PRO B N 1
ATOM 2653 C CA . PRO B 1 59 ? -71.717 -24.752 -7.675 1.00 54.74 58 PRO B CA 1
ATOM 2654 C C . PRO B 1 59 ? -70.385 -24.034 -7.913 1.00 56.66 58 PRO B C 1
ATOM 2655 O O . PRO B 1 59 ? -70.362 -22.828 -8.168 1.00 58.84 58 PRO B O 1
ATOM 2659 N N . ALA B 1 60 ? -69.293 -24.791 -7.844 1.00 56.71 59 ALA B N 1
ATOM 2660 C CA . ALA B 1 60 ? -67.963 -24.263 -8.135 1.00 51.77 59 ALA B CA 1
ATOM 2661 C C . ALA B 1 60 ? -67.135 -25.244 -8.949 1.00 47.76 59 ALA B C 1
ATOM 2662 O O . ALA B 1 60 ? -67.196 -26.449 -8.738 1.00 43.59 59 ALA B O 1
ATOM 2664 N N . LEU B 1 61 ? -66.357 -24.715 -9.881 1.00 46.62 60 LEU B N 1
ATOM 2665 C CA . LEU B 1 61 ? -65.344 -25.501 -10.568 1.00 46.01 60 LEU B CA 1
ATOM 2666 C C . LEU B 1 61 ? -64.027 -25.437 -9.786 1.00 50.92 60 LEU B C 1
ATOM 2667 O O . LEU B 1 61 ? -63.588 -24.353 -9.392 1.00 48.39 60 LEU B O 1
ATOM 2672 N N . ASN B 1 62 ? -63.402 -26.591 -9.569 1.00 40.79 61 ASN B N 1
ATOM 2673 C CA . ASN B 1 62 ? -62.170 -26.673 -8.780 1.00 46.01 61 ASN B CA 1
ATOM 2674 C C . ASN B 1 62 ? -60.960 -27.056 -9.608 1.00 46.22 61 ASN B C 1
ATOM 2675 O O . ASN B 1 62 ? -60.825 -28.216 -10.011 1.00 42.75 61 ASN B O 1
ATOM 2680 N N . ALA B 1 63 ? -60.088 -26.085 -9.858 1.00 42.21 62 ALA B N 1
ATOM 2681 C CA . ALA B 1 63 ? -58.911 -26.301 -10.697 1.00 52.34 62 ALA B CA 1
ATOM 2682 C C . ALA B 1 63 ? -57.599 -26.204 -9.912 1.00 50.26 62 ALA B C 1
ATOM 2683 O O . ALA B 1 63 ? -57.464 -25.388 -9.003 1.00 50.61 62 ALA B O 1
ATOM 2685 N N . ALA B 1 64 ? -56.635 -27.048 -10.271 1.00 45.11 63 ALA B N 1
ATOM 2686 C CA . ALA B 1 64 ? -55.310 -26.992 -9.670 1.00 38.12 63 ALA B CA 1
ATOM 2687 C C . ALA B 1 64 ? -54.229 -26.852 -10.736 1.00 43.76 63 ALA B C 1
ATOM 2688 O O . ALA B 1 64 ? -54.308 -27.473 -11.807 1.00 45.73 63 ALA B O 1
ATOM 2690 N N . ASP B 1 65 ? -53.225 -26.025 -10.446 1.00 40.21 64 ASP B N 1
ATOM 2691 C CA . ASP B 1 65 ? -52.028 -25.990 -11.264 1.00 41.21 64 ASP B CA 1
ATOM 2692 C C . ASP B 1 65 ? -50.884 -26.543 -10.418 1.00 46.25 64 ASP B C 1
ATOM 2693 O O . ASP B 1 65 ? -50.504 -25.948 -9.405 1.00 40.96 64 ASP B O 1
ATOM 2698 N N . LEU B 1 66 ? -50.351 -27.687 -10.837 1.00 45.53 65 LEU B N 1
ATOM 2699 C CA . LEU B 1 66 ? -49.366 -28.419 -10.049 1.00 42.74 65 LEU B CA 1
ATOM 2700 C C . LEU B 1 66 ? -47.971 -28.203 -10.613 1.00 47.62 65 LEU B C 1
ATOM 2701 O O . LEU B 1 66 ? -47.760 -28.263 -11.824 1.00 50.82 65 LEU B O 1
ATOM 2706 N N . GLY B 1 67 ? -47.021 -27.940 -9.723 1.00 66.60 66 GLY B N 1
ATOM 2707 C CA . GLY B 1 67 ? -45.722 -27.441 -10.134 1.00 76.29 66 GLY B CA 1
ATOM 2708 C C . GLY B 1 67 ? -45.900 -26.147 -10.906 1.00 87.86 66 GLY B C 1
ATOM 2709 O O . GLY B 1 67 ? -45.791 -26.132 -12.133 1.00 96.57 66 GLY B O 1
ATOM 2710 N N . CYS B 1 68 ? -46.183 -25.066 -10.178 1.00 95.56 67 CYS B N 1
ATOM 2711 C CA . CYS B 1 68 ? -46.509 -23.756 -10.762 1.00 107.53 67 CYS B CA 1
ATOM 2712 C C . CYS B 1 68 ? -45.318 -23.062 -11.407 1.00 116.32 67 CYS B C 1
ATOM 2713 O O . CYS B 1 68 ? -45.414 -21.906 -11.830 1.00 114.75 67 CYS B O 1
ATOM 2716 N N . ALA B 1 69 ? -44.192 -23.763 -11.467 1.00 122.02 68 ALA B N 1
ATOM 2717 C CA . ALA B 1 69 ? -43.026 -23.253 -12.159 1.00 122.09 68 ALA B CA 1
ATOM 2718 C C . ALA B 1 69 ? -43.296 -23.255 -13.661 1.00 122.46 68 ALA B C 1
ATOM 2719 O O . ALA B 1 69 ? -42.776 -24.104 -14.387 1.00 118.85 68 ALA B O 1
ATOM 2721 N N . ALA B 1 70 ? -44.117 -22.311 -14.123 1.00 120.69 69 ALA B N 1
ATOM 2722 C CA . ALA B 1 70 ? -44.487 -22.267 -15.535 1.00 121.05 69 ALA B CA 1
ATOM 2723 C C . ALA B 1 70 ? -44.141 -20.934 -16.243 1.00 122.76 69 ALA B C 1
ATOM 2724 O O . ALA B 1 70 ? -43.312 -20.971 -17.151 1.00 128.31 69 ALA B O 1
ATOM 2726 N N . GLY B 1 71 ? -44.701 -19.768 -15.882 1.00 117.07 70 GLY B N 1
ATOM 2727 C CA . GLY B 1 71 ? -45.619 -19.512 -14.780 1.00 113.74 70 GLY B CA 1
ATOM 2728 C C . GLY B 1 71 ? -45.216 -18.241 -14.049 1.00 114.02 70 GLY B C 1
ATOM 2729 O O . GLY B 1 71 ? -44.707 -18.331 -12.931 1.00 117.40 70 GLY B O 1
ATOM 2730 N N . PRO B 1 72 ? -45.441 -17.042 -14.641 1.00 110.38 71 PRO B N 1
ATOM 2731 C CA . PRO B 1 72 ? -46.179 -16.365 -15.724 1.00 99.42 71 PRO B CA 1
ATOM 2732 C C . PRO B 1 72 ? -47.242 -17.135 -16.521 1.00 106.43 71 PRO B C 1
ATOM 2733 O O . PRO B 1 72 ? -48.410 -16.753 -16.444 1.00 108.96 71 PRO B O 1
ATOM 2737 N N . ASN B 1 73 ? -46.860 -18.163 -17.276 1.00 106.47 72 ASN B N 1
ATOM 2738 C CA . ASN B 1 73 ? -47.802 -18.909 -18.119 1.00 97.34 72 ASN B CA 1
ATOM 2739 C C . ASN B 1 73 ? -48.965 -19.538 -17.349 1.00 83.70 72 ASN B C 1
ATOM 2740 O O . ASN B 1 73 ? -49.904 -20.065 -17.950 1.00 77.88 72 ASN B O 1
ATOM 2745 N N . THR B 1 74 ? -48.893 -19.483 -16.022 1.00 79.93 73 THR B N 1
ATOM 2746 C CA . THR B 1 74 ? -49.977 -19.939 -15.160 1.00 74.14 73 THR B CA 1
ATOM 2747 C C . THR B 1 74 ? -51.164 -18.978 -15.222 1.00 68.31 73 THR B C 1
ATOM 2748 O O . THR B 1 74 ? -52.315 -19.381 -15.077 1.00 67.53 73 THR B O 1
ATOM 2752 N N . PHE B 1 75 ? -50.872 -17.701 -15.433 1.00 61.98 74 PHE B N 1
ATOM 2753 C CA . PHE B 1 75 ? -51.913 -16.688 -15.502 1.00 55.69 74 PHE B CA 1
ATOM 2754 C C . PHE B 1 75 ? -52.795 -16.932 -16.717 1.00 57.42 74 PHE B C 1
ATOM 2755 O O . PHE B 1 75 ? -54.021 -16.875 -16.618 1.00 55.20 74 PHE B O 1
ATOM 2763 N N . ALA B 1 76 ? -52.165 -17.232 -17.852 1.00 49.56 75 ALA B N 1
ATOM 2764 C CA . ALA B 1 76 ? -52.890 -17.494 -19.095 1.00 50.06 75 ALA B CA 1
ATOM 2765 C C . ALA B 1 76 ? -53.867 -18.671 -18.995 1.00 57.99 75 ALA B C 1
ATOM 2766 O O . ALA B 1 76 ? -54.984 -18.587 -19.518 1.00 63.38 75 ALA B O 1
ATOM 2768 N N . VAL B 1 77 ? -53.462 -19.754 -18.326 1.00 50.23 76 VAL B N 1
ATOM 2769 C CA . VAL B 1 77 ? -54.298 -20.956 -18.287 1.00 50.93 76 VAL B CA 1
ATOM 2770 C C . VAL B 1 77 ? -55.507 -20.742 -17.381 1.00 54.32 76 VAL B C 1
ATOM 2771 O O . VAL B 1 77 ? -56.613 -21.198 -17.690 1.00 56.87 76 VAL B O 1
ATOM 2775 N N . ILE B 1 78 ? -55.300 -20.038 -16.275 1.00 47.95 77 ILE B N 1
ATOM 277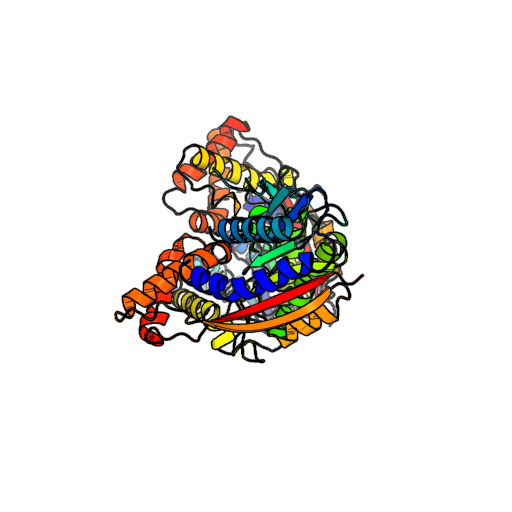6 C CA . ILE B 1 78 ? -56.383 -19.720 -15.353 1.00 53.19 77 ILE B CA 1
ATOM 2777 C C . ILE B 1 78 ? -57.326 -18.661 -15.918 1.00 53.47 77 ILE B C 1
ATOM 2778 O O . ILE B 1 78 ? -58.541 -18.739 -15.727 1.00 59.21 77 ILE B O 1
ATOM 2783 N N . SER B 1 79 ? -56.770 -17.677 -16.614 1.00 47.02 78 SER B N 1
ATOM 2784 C CA . SER B 1 79 ? -57.598 -16.686 -17.289 1.00 50.77 78 SER B CA 1
ATOM 2785 C C . SER B 1 79 ? -58.452 -17.386 -18.325 1.00 49.89 78 SER B C 1
ATOM 2786 O O . SER B 1 79 ? -59.606 -17.023 -18.550 1.00 48.71 78 SER B O 1
ATOM 2789 N N . MET B 1 80 ? -57.876 -18.406 -18.947 1.00 50.28 79 MET B N 1
ATOM 2790 C CA . MET B 1 80 ? -58.574 -19.152 -19.983 1.00 52.67 79 MET B CA 1
ATOM 2791 C C . MET B 1 80 ? -59.748 -19.958 -19.427 1.00 53.61 79 MET B C 1
ATOM 2792 O O . MET B 1 80 ? -60.811 -20.012 -20.038 1.00 60.94 79 MET B O 1
ATOM 2797 N N . ILE B 1 81 ? -59.561 -20.566 -18.261 1.00 55.36 80 ILE B N 1
ATOM 2798 C CA . ILE B 1 81 ? -60.631 -21.312 -17.607 1.00 53.83 80 ILE B CA 1
ATOM 2799 C C . ILE B 1 81 ? -61.724 -20.343 -17.139 1.00 57.21 80 ILE B C 1
ATOM 2800 O O . ILE B 1 81 ? -62.917 -20.595 -17.336 1.00 56.24 80 ILE B O 1
ATOM 2805 N N . LYS B 1 82 ? -61.290 -19.238 -16.534 1.00 44.67 81 LYS B N 1
ATOM 2806 C CA . LYS B 1 82 ? -62.155 -18.133 -16.134 1.00 56.15 81 LYS B CA 1
ATOM 2807 C C . LYS B 1 82 ? -63.056 -17.717 -17.292 1.00 58.10 81 LYS B C 1
ATOM 2808 O O . LYS B 1 82 ? -64.281 -17.666 -17.172 1.00 58.31 81 LYS B O 1
ATOM 2814 N N . ARG B 1 83 ? -62.427 -17.440 -18.426 1.00 53.14 82 ARG B N 1
ATOM 2815 C CA . ARG B 1 83 ? -63.133 -16.924 -19.585 1.00 52.06 82 ARG B CA 1
ATOM 2816 C C . ARG B 1 83 ? -64.100 -17.943 -20.191 1.00 54.20 82 ARG B C 1
ATOM 2817 O O . ARG B 1 83 ? -65.179 -17.572 -20.623 1.00 58.56 82 ARG B O 1
ATOM 2825 N N . MET B 1 84 ? -63.728 -19.221 -20.214 1.00 52.02 83 MET B N 1
ATOM 2826 C CA . MET B 1 84 ? -64.594 -20.232 -20.819 1.00 53.52 83 MET B CA 1
ATOM 2827 C C . MET B 1 84 ? -65.830 -20.476 -19.964 1.00 54.25 83 MET B C 1
ATOM 2828 O O . MET B 1 84 ? -66.915 -20.713 -20.488 1.00 64.46 83 MET B O 1
ATOM 2833 N N . MET B 1 85 ? -65.666 -20.409 -18.650 1.00 49.83 84 MET B N 1
ATOM 2834 C CA . MET B 1 85 ? -66.801 -20.493 -17.741 1.00 46.98 84 MET B CA 1
ATOM 2835 C C . MET B 1 85 ? -67.758 -19.325 -17.920 1.00 58.51 84 MET B C 1
ATOM 2836 O O . MET B 1 85 ? -68.977 -19.506 -17.948 1.00 63.24 84 MET B O 1
ATOM 2841 N N . GLU B 1 86 ? -67.199 -18.125 -18.037 1.00 62.76 85 GLU B N 1
ATOM 2842 C CA . GLU B 1 86 ? -68.008 -16.927 -18.193 1.00 66.87 85 GLU B CA 1
ATOM 2843 C C . GLU B 1 86 ? -68.859 -16.994 -19.466 1.00 59.63 85 GLU B C 1
ATOM 2844 O O . GLU B 1 86 ? -70.031 -16.609 -19.453 1.00 61.56 85 GLU B O 1
ATOM 2850 N N . LYS B 1 87 ? -68.277 -17.512 -20.545 1.00 46.25 86 LYS B N 1
ATOM 2851 C CA . LYS B 1 87 ? -68.983 -17.614 -21.810 1.00 53.15 86 LYS B CA 1
ATOM 2852 C C . LYS B 1 87 ? -70.082 -18.666 -21.718 1.00 56.21 86 LYS B C 1
ATOM 2853 O O . LYS B 1 87 ? -71.154 -18.508 -22.303 1.00 68.93 86 LYS B O 1
ATOM 2859 N N . LYS B 1 88 ? -69.818 -19.719 -20.953 1.00 49.59 87 LYS B N 1
ATOM 2860 C CA . LYS B 1 88 ? -70.727 -20.856 -20.829 1.00 49.42 87 LYS B CA 1
ATOM 2861 C C . LYS B 1 88 ? -71.931 -20.562 -19.939 1.00 52.11 87 LYS B C 1
ATOM 2862 O O . LYS B 1 88 ? -73.038 -21.044 -20.197 1.00 63.46 87 LYS B O 1
ATOM 2868 N N . CYS B 1 89 ? -71.701 -19.777 -18.892 1.00 49.28 88 CYS B N 1
ATOM 2869 C CA . CYS B 1 89 ? -72.672 -19.610 -17.818 1.00 53.85 88 CYS B CA 1
ATOM 2870 C C . CYS B 1 89 ? -73.518 -18.351 -17.947 1.00 57.59 88 CYS B C 1
ATOM 2871 O O . CYS B 1 89 ? -74.473 -18.164 -17.190 1.00 65.00 88 CYS B O 1
ATOM 2874 N N . ARG B 1 90 ? -73.172 -17.496 -18.906 1.00 53.77 89 ARG B N 1
ATOM 2875 C CA . ARG B 1 90 ? -73.846 -16.210 -19.081 1.00 55.22 89 ARG B CA 1
ATOM 2876 C C . ARG B 1 90 ? -75.281 -16.361 -19.587 1.00 61.00 89 ARG B C 1
ATOM 2877 O O . ARG B 1 90 ? -76.095 -15.457 -19.445 1.00 71.15 89 ARG B O 1
ATOM 2885 N N . GLU B 1 91 ? -75.588 -17.504 -20.184 1.00 67.90 90 GLU B N 1
ATOM 2886 C CA . GLU B 1 91 ? -76.935 -17.755 -20.670 1.00 69.26 90 GLU B CA 1
ATOM 2887 C C . GLU B 1 91 ? -77.734 -18.635 -19.708 1.00 68.55 90 GLU B C 1
ATOM 2888 O O . GLU B 1 91 ? -78.882 -18.969 -19.982 1.00 73.86 90 GLU B O 1
ATOM 2894 N N . LEU B 1 92 ? -77.132 -18.990 -18.576 1.00 62.41 91 LEU B N 1
ATOM 2895 C CA . LEU B 1 92 ? -77.771 -19.888 -17.612 1.00 67.20 91 LEU B CA 1
ATOM 2896 C C . LEU B 1 92 ? -78.585 -19.141 -16.547 1.00 70.22 91 LEU B C 1
ATOM 2897 O O . LEU B 1 92 ? -78.156 -18.102 -16.041 1.00 78.00 91 LEU B O 1
ATOM 2902 N N . TYR B 1 93 ? -79.754 -19.682 -16.205 1.00 62.66 92 TYR B N 1
ATOM 2903 C CA . TYR B 1 93 ? -80.654 -19.031 -15.259 1.00 68.28 92 TYR B CA 1
ATOM 2904 C C . TYR B 1 93 ? -80.192 -19.194 -13.818 1.00 77.64 92 TYR B C 1
ATOM 2905 O O . TYR B 1 93 ? -80.537 -18.391 -12.950 1.00 90.16 92 TYR B O 1
ATOM 2914 N N . CYS B 1 94 ? -79.414 -20.234 -13.557 1.00 84.36 93 CYS B N 1
ATOM 2915 C CA . CYS B 1 94 ? -78.967 -20.505 -12.198 1.00 96.85 93 CYS B CA 1
ATOM 2916 C C . CYS B 1 94 ? -77.961 -19.445 -11.760 1.00 104.85 93 CYS B C 1
ATOM 2917 O O . CYS B 1 94 ? -77.441 -18.685 -12.582 1.00 109.44 93 CYS B O 1
ATOM 2920 N N . GLN B 1 95 ? -77.724 -19.374 -10.456 1.00 103.24 94 GLN B N 1
ATOM 2921 C CA . GLN B 1 95 ? -76.716 -18.482 -9.903 1.00 88.37 94 GLN B CA 1
ATOM 2922 C C . GLN B 1 95 ? -75.364 -18.846 -10.512 1.00 74.73 94 GLN B C 1
ATOM 2923 O O . GLN B 1 95 ? -75.090 -20.025 -10.752 1.00 63.16 94 GLN B O 1
ATOM 2929 N N . THR B 1 96 ? -74.530 -17.849 -10.791 1.00 64.27 95 THR B N 1
ATOM 2930 C CA . THR B 1 96 ? -73.316 -18.114 -11.559 1.00 64.68 95 THR B CA 1
ATOM 2931 C C . THR B 1 96 ? -72.302 -18.897 -10.742 1.00 67.95 95 THR B C 1
ATOM 2932 O O . THR B 1 96 ? -72.026 -18.556 -9.590 1.00 66.10 95 THR B O 1
ATOM 2936 N N . PRO B 1 97 ? -71.762 -19.971 -11.335 1.00 66.59 96 PRO B N 1
ATOM 2937 C CA . PRO B 1 97 ? -70.757 -20.766 -10.631 1.00 64.93 96 PRO B CA 1
ATOM 2938 C C . PRO B 1 97 ? -69.515 -19.945 -10.349 1.00 58.58 96 PRO B C 1
ATOM 2939 O O . PRO B 1 97 ? -69.238 -18.949 -11.019 1.00 58.38 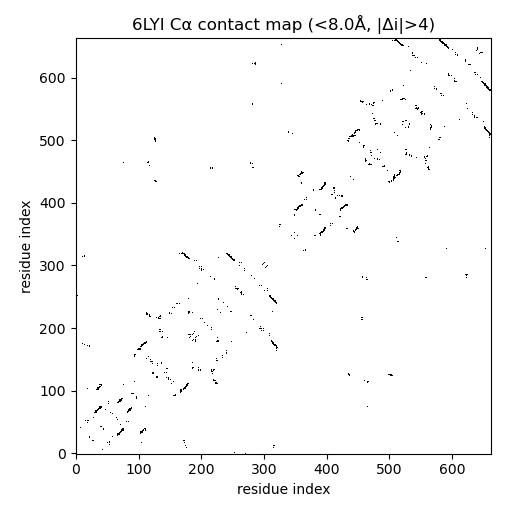96 PRO B O 1
ATOM 2943 N N . GLU B 1 98 ? -68.777 -20.371 -9.340 1.00 55.58 97 GLU B N 1
ATOM 2944 C CA . GLU B 1 98 ? -67.527 -19.739 -8.998 1.00 43.73 97 GLU B CA 1
ATOM 2945 C C . GLU B 1 98 ? -66.367 -20.653 -9.386 1.00 46.93 97 GLU B C 1
ATOM 2946 O O . GLU B 1 98 ? -66.562 -21.809 -9.742 1.00 51.11 97 GLU B O 1
ATOM 2952 N N . LEU B 1 99 ? -65.163 -20.113 -9.336 1.00 47.36 98 LEU B N 1
ATOM 2953 C CA . LEU B 1 99 ? -63.960 -20.843 -9.692 1.00 46.94 98 LEU B CA 1
ATOM 2954 C C . LEU B 1 99 ? -62.987 -20.833 -8.520 1.00 50.25 98 LEU B C 1
ATOM 2955 O O . LEU B 1 99 ? -62.646 -19.759 -8.003 1.00 43.96 98 LEU B O 1
ATOM 2960 N N . GLN B 1 100 ? -62.561 -22.017 -8.084 1.00 43.19 99 GLN B N 1
ATOM 2961 C CA . GLN B 1 100 ? -61.550 -22.119 -7.040 1.00 47.09 99 GLN B CA 1
ATOM 2962 C C . GLN B 1 100 ? -60.250 -22.636 -7.649 1.00 49.47 99 GLN B C 1
ATOM 2963 O O . GLN B 1 100 ? -60.204 -23.703 -8.248 1.00 45.19 99 GLN B O 1
ATOM 2969 N N . VAL B 1 101 ? -59.198 -21.848 -7.516 1.00 46.76 100 VAL B N 1
ATOM 2970 C CA . VAL B 1 101 ? -57.934 -22.187 -8.126 1.00 41.27 100 VAL B CA 1
ATOM 2971 C C . VAL B 1 101 ? -56.900 -22.545 -7.057 1.00 45.19 100 VAL B C 1
ATOM 2972 O O . VAL B 1 101 ? -56.606 -21.743 -6.168 1.00 51.67 100 VAL B O 1
ATOM 2976 N N . TYR B 1 102 ? -56.361 -23.755 -7.138 1.00 45.10 101 TYR B N 1
ATOM 2977 C CA . TYR B 1 102 ? -55.287 -24.169 -6.251 1.00 50.52 101 TYR B CA 1
ATOM 2978 C C . TYR B 1 102 ? -53.938 -24.088 -6.953 1.00 49.81 101 TYR B C 1
ATOM 2979 O O . TYR B 1 102 ? -53.739 -24.751 -7.975 1.00 38.83 101 TYR B O 1
ATOM 2988 N N . LEU B 1 103 ? -53.020 -23.311 -6.415 1.00 36.25 102 LEU B N 1
ATOM 2989 C CA . LEU B 1 103 ? -51.707 -23.179 -7.006 1.00 49.94 102 LEU B CA 1
ATOM 2990 C C . LEU B 1 103 ? -50.636 -23.800 -6.122 1.00 50.90 102 LEU B C 1
ATOM 2991 O O . LEU B 1 103 ? -50.501 -23.427 -5.005 1.00 50.66 102 LEU B O 1
ATOM 2996 N N . ASN B 1 104 ? -49.884 -24.760 -6.636 1.00 53.48 103 ASN B N 1
ATOM 2997 C CA . ASN B 1 104 ? -48.829 -25.414 -5.880 1.00 65.12 103 ASN B CA 1
ATOM 2998 C C . ASN B 1 104 ? -47.421 -25.272 -6.452 1.00 90.96 103 ASN B C 1
ATOM 2999 O O . ASN B 1 104 ? -47.237 -25.333 -7.666 1.00 97.32 103 ASN B O 1
ATOM 3004 N N . ASP B 1 105 ? -46.436 -25.091 -5.568 1.00 100.44 104 ASP B N 1
ATOM 3005 C CA . ASP B 1 105 ? -45.047 -25.439 -5.898 1.00 105.15 104 ASP B CA 1
ATOM 3006 C C . ASP B 1 105 ? -44.155 -25.640 -4.664 1.00 106.52 104 ASP B C 1
ATOM 3007 O O . ASP B 1 105 ? -44.604 -25.560 -3.519 1.00 98.78 104 ASP B O 1
ATOM 3012 N N . PHE B 1 107 ? -47.789 -21.034 -1.757 1.00 94.89 106 PHE B N 1
ATOM 3013 C CA . PHE B 1 107 ? -46.780 -21.439 -2.729 1.00 98.23 106 PHE B CA 1
ATOM 3014 C C . PHE B 1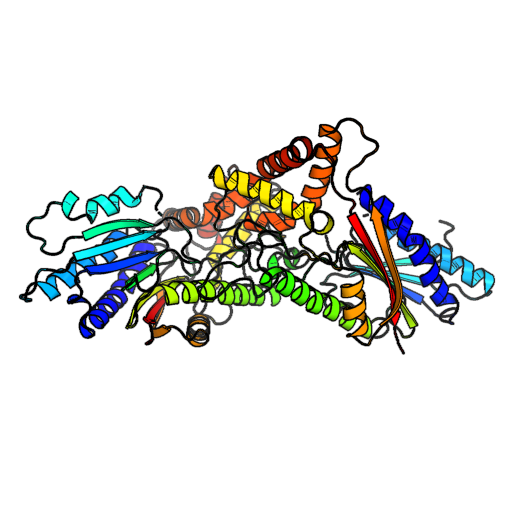 107 ? -45.697 -20.372 -2.916 1.00 107.58 106 PHE B C 1
ATOM 3015 O O . PHE B 1 107 ? -45.816 -19.510 -3.787 1.00 120.33 106 PHE B O 1
ATOM 3017 N N . GLY B 1 108 ? -44.658 -20.430 -2.081 1.00 105.10 107 GLY B N 1
ATOM 3018 C CA . GLY B 1 108 ? -43.478 -19.559 -2.177 1.00 102.21 107 GLY B CA 1
ATOM 3019 C C . GLY B 1 108 ? -43.785 -18.057 -2.119 1.00 126.55 107 GLY B C 1
ATOM 3020 O O . GLY B 1 108 ? -42.871 -17.236 -2.235 1.00 130.13 107 GLY B O 1
ATOM 3021 N N . ASN B 1 109 ? -45.064 -17.710 -1.963 1.00 139.58 108 ASN B N 1
ATOM 3022 C CA . ASN B 1 109 ? -45.524 -16.329 -1.760 1.00 145.26 108 ASN B CA 1
ATOM 3023 C C . ASN B 1 109 ? -45.228 -15.361 -2.914 1.00 145.97 108 ASN B C 1
ATOM 3024 O O . ASN B 1 109 ? -45.561 -14.178 -2.824 1.00 151.10 108 ASN B O 1
ATOM 3026 N N . ASP B 1 110 ? -44.615 -15.850 -3.989 1.00 141.22 109 ASP B N 1
ATOM 3027 C CA . ASP B 1 110 ? -44.329 -15.006 -5.149 1.00 133.47 109 ASP B CA 1
ATOM 3028 C C . ASP B 1 110 ? -45.460 -15.097 -6.175 1.00 132.12 109 ASP B C 1
ATOM 3029 O O . ASP B 1 110 ? -45.435 -14.433 -7.215 1.00 134.72 109 ASP B O 1
ATOM 3034 N N . PHE B 1 111 ? -46.465 -15.911 -5.855 1.00 119.07 110 PHE B N 1
ATOM 3035 C CA . PHE B 1 111 ? -47.632 -16.075 -6.709 1.00 101.01 110 PHE B CA 1
ATOM 3036 C C . PHE B 1 111 ? -48.584 -14.892 -6.545 1.00 98.87 110 PHE B C 1
ATOM 3037 O O . PHE B 1 111 ? -49.683 -14.891 -7.092 1.00 105.91 110 PHE B O 1
ATOM 3045 N N . ASN B 1 112 ? -48.143 -13.887 -5.792 1.00 95.44 111 ASN B N 1
ATOM 3046 C CA . ASN B 1 112 ? -48.919 -12.673 -5.559 1.00 89.95 111 ASN B CA 1
ATOM 3047 C C . ASN B 1 112 ? -49.278 -11.958 -6.859 1.00 88.21 111 ASN B C 1
ATOM 3048 O O . ASN B 1 112 ? -50.353 -11.366 -6.965 1.00 85.06 111 ASN B O 1
ATOM 3050 N N . THR B 1 113 ? -48.387 -12.016 -7.847 1.00 83.92 112 THR B N 1
ATOM 3051 C CA . THR B 1 113 ? -48.681 -11.419 -9.146 1.00 78.70 112 THR B CA 1
ATOM 3052 C C . THR B 1 113 ? -49.837 -12.169 -9.824 1.00 85.86 112 THR B C 1
ATOM 3053 O O . THR B 1 113 ? -50.695 -11.556 -10.461 1.00 89.21 112 THR B O 1
ATOM 3055 N N . LEU B 1 114 ? -49.866 -13.492 -9.675 1.00 85.35 113 LEU B N 1
ATOM 3056 C CA . LEU B 1 114 ? -50.966 -14.303 -10.209 1.00 79.90 113 LEU B CA 1
ATOM 3057 C C . LEU B 1 114 ? -52.208 -14.181 -9.337 1.00 78.69 113 LEU B C 1
ATOM 3058 O O . LEU B 1 114 ? -53.333 -14.169 -9.834 1.00 71.72 113 LEU B O 1
ATOM 3063 N N . PHE B 1 115 ? -51.996 -14.105 -8.029 1.00 78.76 114 PHE B N 1
ATOM 3064 C CA . PHE B 1 115 ? -53.092 -13.896 -7.098 1.00 76.48 114 PHE B CA 1
ATOM 3065 C C . PHE B 1 115 ? -53.798 -12.574 -7.394 1.00 85.24 114 PHE B C 1
ATOM 3066 O O . PHE B 1 115 ? -55.010 -12.561 -7.601 1.00 92.39 114 PHE B O 1
ATOM 3074 N N . LYS B 1 116 ? -53.040 -11.476 -7.443 1.00 80.28 115 LYS B N 1
ATOM 3075 C CA . LYS B 1 116 ? -53.620 -10.151 -7.687 1.00 79.17 115 LYS B CA 1
ATOM 3076 C C . LYS B 1 116 ? -54.229 -10.040 -9.090 1.00 76.54 115 LYS B C 1
ATOM 3077 O O . LYS B 1 116 ? -55.206 -9.316 -9.293 1.00 83.68 115 LYS B O 1
ATOM 3079 N N . GLY B 1 117 ? -53.667 -10.769 -10.049 1.00 71.02 116 GLY B N 1
ATOM 3080 C CA . GLY B 1 117 ? -54.178 -10.748 -11.407 1.00 73.52 116 GLY B CA 1
ATOM 3081 C C . GLY B 1 117 ? -55.429 -11.590 -11.621 1.00 80.25 116 GLY B C 1
ATOM 3082 O O . GLY B 1 117 ? -56.217 -11.313 -12.523 1.00 87.57 116 GLY B O 1
ATOM 3083 N N . LEU B 1 118 ? -55.623 -12.614 -10.794 1.00 78.27 117 LEU B N 1
ATOM 3084 C CA . LEU B 1 118 ? -56.720 -13.558 -11.010 1.00 77.25 117 LEU B CA 1
ATOM 3085 C C . LEU B 1 118 ? -57.828 -13.473 -9.969 1.00 83.69 117 LEU B C 1
ATOM 3086 O O . LEU B 1 118 ? -58.961 -13.868 -10.240 1.00 80.69 117 LEU B O 1
ATOM 3091 N N . SER B 1 119 ? -57.502 -12.969 -8.782 1.00 86.08 118 SER B N 1
ATOM 3092 C CA . SER B 1 119 ? -58.499 -12.815 -7.728 1.00 85.65 118 SER B CA 1
ATOM 3093 C C . SER B 1 119 ? -59.530 -11.775 -8.137 1.00 78.85 118 SER B C 1
ATOM 3094 O O . SER B 1 119 ? -59.195 -10.607 -8.331 1.00 83.30 118 SER B O 1
ATOM 3097 N N . SER B 1 120 ? -60.782 -12.203 -8.264 1.00 71.03 119 SER B N 1
ATOM 3098 C CA . SER B 1 120 ? -61.837 -11.330 -8.761 1.00 73.03 119 SER B CA 1
ATOM 3099 C C . SER B 1 120 ? -62.154 -10.231 -7.741 1.00 73.85 119 SER B C 1
ATOM 3100 O O . SER B 1 120 ? -62.664 -9.164 -8.092 1.00 72.89 119 SER B O 1
ATOM 3103 N N . GLU B 1 121 ? -61.806 -10.459 -6.479 1.00 71.64 120 GLU B N 1
ATOM 3104 C CA . GLU B 1 121 ? -62.021 -9.441 -5.465 1.00 67.65 120 GLU B CA 1
ATOM 3105 C C . GLU B 1 121 ? -60.921 -8.406 -5.582 1.00 80.51 120 GLU B C 1
ATOM 3106 O O . GLU B 1 121 ? -61.171 -7.229 -5.438 1.00 90.51 120 GLU B O 1
ATOM 3112 N N . VAL B 1 122 ? -59.699 -8.839 -5.844 1.00 87.27 121 VAL B N 1
ATOM 3113 C CA . VAL B 1 122 ? -58.602 -7.886 -6.036 1.00 94.03 121 VAL B CA 1
ATOM 3114 C C . VAL B 1 122 ? -58.759 -7.142 -7.365 1.00 94.31 121 VAL B C 1
ATOM 3115 O O . VAL B 1 122 ? -58.525 -5.935 -7.437 1.00 95.69 121 VAL B O 1
ATOM 3119 N N . VAL B 1 123 ? -59.187 -7.839 -8.410 1.00 93.60 122 VAL B N 1
ATOM 3120 C CA . VAL B 1 123 ? -59.372 -7.219 -9.718 1.00 87.17 122 VAL B CA 1
ATOM 3121 C C . VAL B 1 123 ? -60.543 -6.261 -9.664 1.00 99.19 122 VAL B C 1
ATOM 3122 O O . VAL B 1 123 ? -60.547 -5.235 -10.314 1.00 101.97 122 VAL B O 1
ATOM 3126 N N . GLY B 1 124 ? -61.543 -6.615 -8.885 1.00 95.14 123 GLY B N 1
ATOM 3127 C CA . GLY B 1 124 ? -62.670 -5.731 -8.655 1.00 90.58 123 GLY B CA 1
ATOM 3128 C C . GLY B 1 124 ? -63.462 -5.394 -9.903 1.00 95.84 123 GLY B C 1
ATOM 3129 O O . GLY B 1 124 ? -64.022 -4.301 -10.007 1.00 102.57 123 GLY B O 1
ATOM 3130 N N . ASN B 1 125 ? -63.539 -6.332 -10.839 1.00 93.82 124 ASN B N 1
ATOM 3131 C CA . ASN B 1 125 ? -64.283 -6.146 -12.078 1.00 89.16 124 ASN B CA 1
ATOM 3132 C C . ASN B 1 125 ? -65.728 -6.546 -11.882 1.00 94.01 124 ASN B C 1
ATOM 3133 O O . ASN B 1 125 ? -66.046 -7.710 -11.811 1.00 93.39 124 ASN B O 1
ATOM 3138 N N . LYS B 1 126 ? -66.607 -5.568 -11.790 1.00 99.63 125 LYS B N 1
ATOM 3139 C CA . LYS B 1 126 ? -68.026 -5.817 -11.567 1.00 99.64 125 LYS B CA 1
ATOM 3140 C C . LYS B 1 126 ? -68.672 -6.430 -12.803 1.00 102.76 125 LYS B C 1
ATOM 3141 O O . LYS B 1 126 ? -69.803 -6.913 -12.753 1.00 109.41 125 LYS B O 1
ATOM 3143 N N . CYS B 1 127 ? -67.941 -6.406 -13.913 1.00 103.14 126 CYS B N 1
ATOM 3144 C CA . CYS B 1 127 ? -68.424 -6.968 -15.166 1.00 104.38 126 CYS B CA 1
ATOM 3145 C C . CYS B 1 127 ? -68.374 -8.498 -15.144 1.00 110.22 126 CYS B C 1
ATOM 3146 O O . CYS B 1 127 ? -69.266 -9.155 -15.680 1.00 113.70 126 CYS B O 1
ATOM 3149 N N . GLU B 1 128 ? -67.339 -9.056 -14.513 1.00 109.73 127 GLU B N 1
ATOM 3150 C CA . GLU B 1 128 ? -67.165 -10.512 -14.409 1.00 101.95 127 GLU B CA 1
ATOM 3151 C C . GLU B 1 128 ? -68.224 -11.159 -13.526 1.00 86.69 127 GLU B C 1
ATOM 3152 O O . GLU B 1 128 ? -68.412 -10.761 -12.381 1.00 92.50 127 GLU B O 1
ATOM 3158 N N . GLU B 1 129 ? -68.914 -12.159 -14.055 1.00 61.71 128 GLU B N 1
ATOM 3159 C CA . GLU B 1 129 ? -69.937 -12.837 -13.277 1.00 69.90 128 GLU B CA 1
ATOM 3160 C C . GLU B 1 129 ? -69.342 -14.017 -12.512 1.00 73.71 128 GLU B C 1
ATOM 3161 O O . GLU B 1 129 ? -69.923 -14.485 -11.534 1.00 76.02 128 GLU B O 1
ATOM 3167 N N . VAL B 1 130 ? -68.178 -14.486 -12.958 1.00 67.43 129 VAL B N 1
ATOM 3168 C CA . VAL B 1 130 ? -67.537 -15.652 -12.353 1.00 62.31 129 VAL B CA 1
ATOM 3169 C C . VAL B 1 130 ? -66.444 -15.252 -11.364 1.00 56.34 129 VAL B C 1
ATOM 3170 O O . VAL B 1 130 ? -65.393 -14.754 -11.756 1.00 62.95 129 VAL B O 1
ATOM 3174 N N . SER B 1 131 ? -66.708 -15.467 -10.078 1.00 49.08 130 SER B N 1
ATOM 3175 C CA . SER B 1 131 ? -65.751 -15.132 -9.035 1.00 44.60 130 SER B CA 1
ATOM 3176 C C . SER B 1 131 ? -64.619 -16.142 -9.053 1.00 55.05 130 SER B C 1
ATOM 3177 O O . SER B 1 131 ? -64.843 -17.324 -9.288 1.00 53.89 130 SER B O 1
ATOM 3180 N N . CYS B 1 132 ? -63.406 -15.674 -8.799 1.00 55.40 131 CYS B N 1
ATOM 3181 C CA . CYS B 1 132 ? -62.259 -16.550 -8.780 1.00 55.30 131 CYS B CA 1
ATOM 3182 C C . CYS B 1 132 ? -61.550 -16.429 -7.435 1.00 40.32 131 CYS B C 1
ATOM 3183 O O . CYS B 1 132 ? -61.172 -15.342 -7.017 1.00 52.44 131 CYS B O 1
ATOM 3186 N N . TYR B 1 133 ? -61.380 -17.563 -6.766 1.00 47.07 132 TYR B N 1
ATOM 3187 C CA . TYR B 1 133 ? -60.749 -17.613 -5.461 1.00 39.21 132 TYR B CA 1
ATOM 3188 C C . TYR B 1 133 ? -59.446 -18.383 -5.569 1.00 50.47 132 TYR B C 1
ATOM 3189 O O . TYR B 1 133 ? -59.435 -19.556 -5.941 1.00 49.43 132 TYR B O 1
ATOM 3198 N N . VAL B 1 134 ? -58.344 -17.719 -5.256 1.00 48.32 133 VAL B N 1
ATOM 3199 C CA . VAL B 1 134 ? -57.036 -18.303 -5.497 1.00 49.12 133 VAL B CA 1
ATOM 3200 C C . VAL B 1 134 ? -56.351 -18.704 -4.200 1.00 45.24 133 VAL B C 1
ATOM 3201 O O . VAL B 1 134 ? -56.196 -17.892 -3.292 1.00 56.34 133 VAL B O 1
ATOM 3205 N N . MET B 1 135 ? -55.952 -19.968 -4.124 1.00 43.31 134 MET B N 1
ATOM 3206 C CA . MET B 1 135 ? -55.295 -20.516 -2.948 1.00 43.16 134 MET B CA 1
ATOM 3207 C C . MET B 1 135 ? -53.898 -21.019 -3.260 1.00 47.33 134 MET B C 1
ATOM 3208 O O . MET B 1 135 ? -53.597 -21.400 -4.396 1.00 42.47 134 MET B O 1
ATOM 3213 N N . GLY B 1 136 ? -53.060 -21.046 -2.228 1.00 41.17 135 GLY B N 1
ATOM 3214 C CA . GLY B 1 136 ? -51.756 -21.664 -2.319 1.00 34.86 135 GLY B CA 1
ATOM 3215 C C . GLY B 1 136 ? -51.754 -23.026 -1.657 1.00 43.59 135 GLY B C 1
ATOM 3216 O O . GLY B 1 136 ? -52.302 -23.204 -0.569 1.00 43.84 135 GLY B O 1
ATOM 3217 N N . VAL B 1 137 ? -51.154 -23.995 -2.335 1.00 44.38 136 VAL B N 1
ATOM 3218 C CA . VAL B 1 137 ? -51.082 -25.355 -1.831 1.00 47.85 136 VAL B CA 1
ATOM 3219 C C . VAL B 1 137 ? -49.621 -25.780 -1.673 1.00 49.99 136 VAL B C 1
ATOM 3220 O O . VAL B 1 137 ? -48.924 -26.030 -2.655 1.00 40.54 136 VAL B O 1
ATOM 3224 N N . PRO B 1 138 ? -49.151 -25.869 -0.425 1.00 46.77 137 PRO B N 1
ATOM 3225 C CA . PRO B 1 138 ? -47.760 -26.241 -0.189 1.00 45.73 137 PRO B CA 1
ATOM 3226 C C . PRO B 1 138 ? -47.578 -27.741 -0.335 1.00 46.73 137 PRO B C 1
ATOM 3227 O O . PRO B 1 138 ? -48.517 -28.492 -0.084 1.00 51.19 137 PRO B O 1
ATOM 3231 N N . GLY B 1 139 ? -46.388 -28.168 -0.741 1.00 49.66 138 GLY B N 1
ATOM 3232 C CA . GLY B 1 139 ? -46.078 -29.582 -0.810 1.00 45.29 138 GLY B CA 1
ATOM 3233 C C . GLY B 1 139 ? -45.716 -30.043 -2.202 1.00 46.28 138 GLY B C 1
ATOM 3234 O O . GLY B 1 139 ? -45.716 -29.263 -3.146 1.00 48.29 138 GLY B O 1
ATOM 3235 N N . SER B 1 140 ? -45.417 -31.327 -2.327 1.00 40.57 139 SER B N 1
ATOM 3236 C CA . SER B 1 140 ? -44.900 -31.864 -3.567 1.00 43.50 139 SER B CA 1
ATOM 3237 C C . SER B 1 140 ? -45.989 -32.459 -4.441 1.00 47.64 139 SER B C 1
ATOM 3238 O O . SER B 1 140 ? -46.826 -33.236 -3.971 1.00 43.51 139 SER B O 1
ATOM 3241 N N . PHE B 1 141 ? -45.945 -32.119 -5.727 1.00 50.36 140 PHE B N 1
ATOM 3242 C CA . PHE B 1 141 ? -46.909 -32.628 -6.698 1.00 52.65 140 PHE B CA 1
ATOM 3243 C C . PHE B 1 141 ? -46.780 -34.133 -6.875 1.00 53.86 140 PHE B C 1
ATOM 3244 O O . PHE B 1 141 ? -47.627 -34.751 -7.517 1.00 55.36 140 PHE B O 1
ATOM 3252 N N . HIS B 1 142 ? -45.710 -34.715 -6.332 1.00 55.68 141 HIS B N 1
ATOM 3253 C CA . HIS B 1 142 ? -45.453 -36.146 -6.478 1.00 49.11 141 HIS B CA 1
ATOM 3254 C C . HIS B 1 142 ? -46.453 -36.988 -5.684 1.00 46.81 141 HIS B C 1
ATOM 3255 O O . HIS B 1 142 ? -46.917 -38.012 -6.176 1.00 51.66 141 HIS B O 1
ATOM 3262 N N . GLY B 1 143 ? -46.784 -36.554 -4.469 1.00 43.36 142 GLY B N 1
ATOM 3263 C CA . GLY B 1 143 ? -47.774 -37.237 -3.642 1.00 42.04 142 GLY B CA 1
ATOM 3264 C C . GLY B 1 143 ? -49.103 -36.492 -3.495 1.00 44.39 142 GLY B C 1
ATOM 3265 O O . GLY B 1 143 ? -49.458 -35.649 -4.324 1.00 39.94 142 GLY B O 1
ATOM 3266 N N . ARG B 1 144 ? -49.841 -36.799 -2.430 1.00 42.87 143 ARG B N 1
ATOM 3267 C CA . ARG B 1 144 ? -51.148 -36.195 -2.182 1.00 42.02 143 ARG B CA 1
ATOM 3268 C C . ARG B 1 144 ? -51.037 -34.737 -1.731 1.00 43.56 143 ARG B C 1
ATOM 3269 O O . ARG B 1 144 ? -50.105 -34.362 -1.002 1.00 37.77 143 ARG B O 1
ATOM 3277 N N . LEU B 1 145 ? -52.019 -33.939 -2.144 1.00 40.32 144 LEU B N 1
ATOM 3278 C CA . LEU B 1 145 ? -52.070 -32.514 -1.841 1.00 46.36 144 LEU B CA 1
ATOM 3279 C C . LEU B 1 145 ? -53.478 -32.091 -1.424 1.00 55.06 144 LEU B C 1
ATOM 3280 O O . LEU B 1 145 ? -53.643 -31.101 -0.715 1.00 54.65 144 LEU B O 1
ATOM 3285 N N . PHE B 1 146 ? -54.486 -32.841 -1.871 1.00 52.19 145 PHE B N 1
ATOM 3286 C CA . PHE B 1 146 ? -55.887 -32.497 -1.631 1.00 53.33 145 PHE B CA 1
ATOM 3287 C C . PHE B 1 146 ? -56.700 -33.675 -1.101 1.00 56.22 145 PHE B C 1
ATOM 3288 O O . PHE B 1 146 ? -56.301 -34.830 -1.285 1.00 51.83 145 PHE B O 1
ATOM 3296 N N . PRO B 1 147 ? -57.856 -33.382 -0.459 1.00 42.03 146 PRO B N 1
ATOM 3297 C CA . PRO B 1 147 ? -58.824 -34.424 -0.086 1.00 44.09 146 PRO B CA 1
ATOM 3298 C C . PRO B 1 147 ? -59.322 -35.199 -1.303 1.00 42.94 146 PRO B C 1
ATOM 3299 O O . PRO B 1 147 ? -59.122 -34.776 -2.446 1.00 43.11 146 PRO B O 1
ATOM 3303 N N . ARG B 1 148 ? -59.983 -36.321 -1.055 1.00 47.02 147 ARG B N 1
ATOM 3304 C CA . ARG B 1 148 ? -60.537 -37.122 -2.134 1.00 49.42 147 ARG B CA 1
ATOM 3305 C C . ARG B 1 148 ? -61.609 -36.323 -2.859 1.00 46.49 147 ARG B C 1
ATOM 3306 O O . ARG B 1 148 ? -62.258 -35.478 -2.253 1.00 49.57 147 ARG B O 1
ATOM 3314 N N . ASN B 1 149 ? -61.774 -36.589 -4.154 1.00 48.52 148 ASN B N 1
ATOM 3315 C CA . ASN B 1 149 ? -62.777 -35.938 -5.005 1.00 46.16 148 ASN B CA 1
ATOM 3316 C C . ASN B 1 149 ? -62.930 -34.441 -4.777 1.00 51.82 148 ASN B C 1
ATOM 3317 O O . ASN B 1 149 ? -64.042 -33.949 -4.532 1.00 50.78 148 ASN B O 1
ATOM 3322 N N . SER B 1 150 ? -61.820 -33.720 -4.860 1.00 43.41 149 SER B N 1
ATOM 3323 C CA . SER B 1 150 ? -61.856 -32.286 -4.643 1.00 49.91 149 SER B CA 1
ATOM 3324 C C . SER B 1 150 ? -61.430 -31.534 -5.901 1.00 45.78 149 SER B C 1
ATOM 3325 O O . SER B 1 150 ? -61.580 -30.315 -5.986 1.00 54.00 149 SER B O 1
ATOM 3328 N N . LEU B 1 151 ? -60.915 -32.266 -6.883 1.00 39.75 150 LEU B N 1
ATOM 3329 C CA . LEU B 1 151 ? -60.399 -31.651 -8.102 1.00 40.31 150 LEU B CA 1
ATOM 3330 C C . LEU B 1 151 ? -61.222 -32.019 -9.329 1.00 46.14 150 LEU B C 1
ATOM 3331 O O . LEU B 1 151 ? -61.606 -33.178 -9.515 1.00 52.25 150 LEU B O 1
ATOM 3336 N N . HIS B 1 152 ? -61.478 -31.024 -10.172 1.00 51.95 151 HIS B N 1
ATOM 3337 C CA . HIS B 1 152 ? -62.222 -31.229 -11.409 1.00 44.26 151 HIS B CA 1
ATOM 3338 C C . HIS B 1 152 ? -61.278 -31.140 -12.591 1.00 41.48 151 HIS B C 1
ATOM 3339 O O . HIS B 1 152 ? -61.451 -31.830 -13.593 1.00 44.67 151 HIS B O 1
ATOM 3346 N N . LEU B 1 153 ? -60.273 -30.282 -12.459 1.00 37.09 152 LEU B N 1
ATOM 3347 C CA . LEU B 1 153 ? -59.316 -30.041 -13.525 1.00 37.49 152 LEU B CA 1
ATOM 3348 C C . LEU B 1 153 ? -57.929 -29.871 -12.931 1.00 48.35 152 LEU B C 1
ATOM 3349 O O . LEU B 1 153 ? -57.735 -29.113 -11.974 1.00 48.63 152 LEU B O 1
ATOM 3354 N N . VAL B 1 154 ? -56.963 -30.585 -13.490 1.00 44.18 153 VAL B N 1
ATOM 3355 C CA . VAL B 1 154 ? -55.575 -30.409 -13.092 1.00 41.94 153 VAL B CA 1
ATOM 3356 C C . VAL B 1 154 ? -54.774 -29.951 -14.294 1.00 42.89 153 VAL B C 1
ATOM 3357 O O . VAL B 1 154 ? -54.899 -30.514 -15.380 1.00 47.04 153 VAL B O 1
ATOM 3361 N N . HIS B 1 155 ? -53.965 -28.916 -14.109 1.00 40.82 154 HIS B N 1
ATOM 3362 C CA . HIS B 1 155 ? -53.008 -28.532 -15.135 1.00 37.72 154 HIS B CA 1
ATOM 3363 C C . HIS B 1 155 ? -51.599 -28.649 -14.557 1.00 43.09 154 HIS B C 1
ATOM 3364 O O . HIS B 1 155 ? -51.368 -28.345 -13.389 1.00 39.96 154 HIS B O 1
ATOM 3371 N N . SER B 1 156 ? -50.668 -29.131 -15.367 1.00 43.66 155 SER B N 1
ATOM 3372 C CA . SER B 1 156 ? -49.270 -29.194 -14.962 1.00 36.43 155 SER B CA 1
ATOM 3373 C C . SER B 1 156 ? -48.365 -29.204 -16.180 1.00 37.35 155 SER B C 1
ATOM 3374 O O . SER B 1 156 ? -48.487 -30.063 -17.059 1.00 47.47 155 SER B O 1
ATOM 3377 N N . SER B 1 157 ? -47.466 -28.232 -16.219 1.00 35.07 156 SER B N 1
ATOM 3378 C CA . SER B 1 157 ? -46.605 -28.003 -17.368 1.00 40.79 156 SER B CA 1
ATOM 3379 C C . SER B 1 157 ? -45.145 -28.065 -16.945 1.00 44.67 156 SER B C 1
ATOM 3380 O O . SER B 1 157 ? -44.706 -27.305 -16.078 1.00 39.66 156 SER B O 1
ATOM 3383 N N . TYR B 1 158 ? -44.413 -28.999 -17.540 1.00 46.71 157 TYR B N 1
ATOM 3384 C CA . TYR B 1 158 ? -42.983 -29.151 -17.311 1.00 46.87 157 TYR B CA 1
ATOM 3385 C C . TYR B 1 158 ? -42.605 -29.388 -15.847 1.00 50.60 157 TYR B C 1
ATOM 3386 O O . TYR B 1 158 ? -41.593 -28.884 -15.360 1.00 45.76 157 TYR B O 1
ATOM 3395 N N . SER B 1 159 ? -43.415 -30.184 -15.162 1.00 46.65 158 SER B N 1
ATOM 3396 C CA . SER B 1 159 ? -43.110 -30.583 -13.802 1.00 46.60 158 SER B CA 1
ATOM 3397 C C . SER B 1 159 ? -42.986 -32.092 -13.711 1.00 46.79 158 SER B C 1
ATOM 3398 O O . SER B 1 159 ? -42.161 -32.621 -12.967 1.00 52.39 158 SER B O 1
ATOM 3401 N N . VAL B 1 160 ? -43.814 -32.774 -14.490 1.00 46.89 159 VAL B N 1
ATOM 3402 C CA . VAL B 1 160 ? -44.074 -34.202 -14.325 1.00 50.87 159 VAL B CA 1
ATOM 3403 C C . VAL B 1 160 ? -42.887 -35.076 -14.770 1.00 56.33 159 VAL B C 1
ATOM 3404 O O . VAL B 1 160 ? -42.780 -36.254 -14.406 1.00 55.46 159 VAL B O 1
ATOM 3408 N N . HIS B 1 161 ? -41.972 -34.479 -15.525 1.00 53.97 160 HIS B N 1
ATOM 3409 C CA . HIS B 1 161 ? -40.788 -35.200 -15.953 1.00 49.80 160 HIS B CA 1
ATOM 3410 C C . HIS B 1 161 ? -39.728 -35.198 -14.850 1.00 53.72 160 HIS B C 1
ATOM 3411 O O . HIS B 1 161 ? -38.738 -35.918 -14.948 1.00 50.02 160 HIS B O 1
ATOM 3418 N N . TRP B 1 162 ? -39.938 -34.397 -13.804 1.00 44.07 161 TRP B N 1
ATOM 3419 C CA . TRP B 1 162 ? -39.034 -34.408 -12.660 1.00 42.84 161 TRP B CA 1
ATOM 3420 C C . TRP B 1 162 ? -39.291 -35.645 -11.798 1.00 44.60 161 TRP B C 1
ATOM 3421 O O . TRP B 1 162 ? -40.433 -36.056 -11.587 1.00 47.03 161 TRP B O 1
ATOM 3432 N N . LEU B 1 163 ? -38.212 -36.232 -11.298 1.00 42.51 162 LEU B N 1
ATOM 3433 C CA . LEU B 1 163 ? -38.306 -37.423 -10.480 1.00 38.57 162 LEU B CA 1
ATOM 3434 C C . LEU B 1 163 ? -38.243 -37.067 -9.000 1.00 41.97 162 LEU B C 1
ATOM 3435 O O . LEU B 1 163 ? -37.917 -35.934 -8.640 1.00 37.79 162 LEU B O 1
ATOM 3440 N N . THR B 1 164 ? -38.549 -38.033 -8.140 1.00 39.87 163 THR B N 1
ATOM 3441 C CA . THR B 1 164 ? -38.483 -37.810 -6.702 1.00 41.86 163 THR B CA 1
ATOM 3442 C C . THR B 1 164 ? -37.029 -37.866 -6.241 1.00 43.44 163 THR B C 1
ATOM 3443 O O . THR B 1 164 ? -36.695 -37.442 -5.137 1.00 46.03 163 THR B O 1
ATOM 3447 N N . GLN B 1 165 ? -36.173 -38.392 -7.114 1.00 39.35 164 GLN B N 1
ATOM 3448 C CA . GLN B 1 165 ? -34.770 -38.654 -6.799 1.00 38.32 164 GLN B CA 1
ATOM 3449 C C . GLN B 1 165 ? -34.066 -39.174 -8.036 1.00 40.24 164 GLN B C 1
ATOM 3450 O O . GLN B 1 165 ? -34.720 -39.560 -9.004 1.00 46.76 164 GLN B O 1
ATOM 3456 N N . ALA B 1 166 ? -32.737 -39.195 -8.010 1.00 44.24 165 ALA B N 1
ATOM 3457 C CA . ALA B 1 166 ? -31.995 -39.894 -9.045 1.00 38.39 165 ALA B CA 1
ATOM 3458 C C . ALA B 1 166 ? -32.408 -41.356 -8.952 1.00 37.06 165 ALA B C 1
ATOM 3459 O O . ALA B 1 166 ? -32.747 -41.831 -7.862 1.00 36.30 165 ALA B O 1
ATOM 3461 N N . PRO B 1 167 ? -32.413 -42.073 -10.085 1.00 39.46 166 PRO B N 1
ATOM 3462 C CA . PRO B 1 167 ? -32.868 -43.475 -10.059 1.00 41.22 166 PRO B CA 1
ATOM 3463 C C . PRO B 1 167 ? -32.174 -44.299 -8.976 1.00 51.07 166 PRO B C 1
ATOM 3464 O O . PRO B 1 167 ? -30.959 -44.180 -8.791 1.00 56.89 166 PRO B O 1
ATOM 3468 N N . LYS B 1 168 ? -32.945 -45.105 -8.257 1.00 47.30 167 LYS B N 1
ATOM 3469 C CA . LYS B 1 168 ? -32.416 -45.886 -7.147 1.00 44.32 167 LYS B CA 1
ATOM 3470 C C . LYS B 1 168 ? -31.304 -46.847 -7.558 1.00 41.31 167 LYS B C 1
ATOM 3471 O O . LYS B 1 168 ? -30.391 -47.126 -6.774 1.00 47.12 167 LYS B O 1
ATOM 3477 N N . GLY B 1 169 ? -31.390 -47.369 -8.778 1.00 34.06 168 GLY B N 1
ATOM 3478 C CA . GLY B 1 169 ? -30.387 -48.288 -9.285 1.00 35.43 168 GLY B CA 1
ATOM 3479 C C . GLY B 1 169 ? -29.064 -47.582 -9.539 1.00 42.14 168 GLY B C 1
ATOM 3480 O O . GLY B 1 169 ? -28.035 -48.218 -9.736 1.00 51.75 168 GLY B O 1
ATOM 3481 N N . LEU B 1 170 ? -29.106 -46.256 -9.536 1.00 39.46 169 LEU B N 1
ATOM 3482 C CA . LEU B 1 170 ? -27.937 -45.417 -9.746 1.00 42.11 169 LEU B CA 1
ATOM 3483 C C . LEU B 1 170 ? -27.402 -44.815 -8.446 1.00 42.61 169 LEU B C 1
ATOM 3484 O O . LEU B 1 170 ? -26.348 -44.191 -8.442 1.00 49.76 169 LEU B O 1
ATOM 3489 N N . THR B 1 171 ? -28.122 -44.998 -7.345 1.00 42.74 170 THR B N 1
ATOM 3490 C CA . THR B 1 171 ? -27.670 -44.440 -6.078 1.00 43.91 170 THR B CA 1
ATOM 3491 C C . THR B 1 171 ? -27.358 -45.528 -5.044 1.00 49.50 170 THR B C 1
ATOM 3492 O O . THR B 1 171 ? -27.062 -45.233 -3.887 1.00 48.14 170 THR B O 1
ATOM 3496 N N . SER B 1 172 ? -27.423 -46.785 -5.462 1.00 45.40 171 SER B N 1
ATOM 3497 C CA . SER B 1 172 ? -26.912 -47.861 -4.630 1.00 43.49 171 SER B CA 1
ATOM 3498 C C . SER B 1 172 ? -25.396 -47.795 -4.628 1.00 48.65 171 SER B C 1
ATOM 3499 O O . SER B 1 172 ? -24.797 -47.112 -5.470 1.00 45.07 171 SER B O 1
ATOM 3502 N N . ARG B 1 173 ? -24.781 -48.516 -3.694 1.00 44.08 172 ARG B N 1
ATOM 3503 C CA . ARG B 1 173 ? -23.324 -48.501 -3.528 1.00 48.22 172 ARG B CA 1
ATOM 3504 C C . ARG B 1 173 ? -22.599 -48.802 -4.846 1.00 52.59 172 ARG B C 1
ATOM 3505 O O . ARG B 1 173 ? -21.584 -48.185 -5.153 1.00 66.12 172 ARG B O 1
ATOM 3513 N N . GLU B 1 174 ? -23.139 -49.724 -5.638 1.00 56.00 173 GLU B N 1
ATOM 3514 C CA . GLU B 1 174 ? -22.507 -50.092 -6.901 1.00 52.56 173 GLU B CA 1
ATOM 3515 C C . GLU B 1 174 ? -23.093 -49.359 -8.110 1.00 57.18 173 GLU B C 1
ATOM 3516 O O . GLU B 1 174 ? -22.505 -49.374 -9.192 1.00 57.21 173 GLU B O 1
ATOM 3522 N N . GLY B 1 175 ? -24.236 -48.705 -7.919 1.00 58.86 174 GLY B N 1
ATOM 3523 C CA . GLY B 1 175 ? -24.856 -47.927 -8.978 1.00 47.34 174 GLY B CA 1
ATOM 3524 C C . GLY B 1 175 ? -24.198 -46.569 -9.145 1.00 51.95 174 GLY B C 1
ATOM 3525 O O . GLY B 1 175 ? -24.270 -45.955 -10.206 1.00 54.48 174 GLY B O 1
ATOM 3526 N N . LEU B 1 176 ? -23.539 -46.107 -8.088 1.00 56.07 175 LEU B N 1
ATOM 3527 C CA . LEU B 1 176 ? -22.798 -44.848 -8.113 1.00 53.77 175 LEU B CA 1
ATOM 3528 C C . LEU B 1 176 ? -21.637 -44.869 -9.103 1.00 56.95 175 LEU B C 1
ATOM 3529 O O . LEU B 1 176 ? -21.001 -43.848 -9.332 1.00 68.58 175 LEU B O 1
ATOM 3534 N N . ALA B 1 177 ? -21.361 -46.032 -9.685 1.00 49.66 176 ALA B N 1
ATOM 3535 C CA . ALA B 1 177 ? -20.189 -46.205 -10.536 1.00 56.30 176 ALA B CA 1
ATOM 3536 C C . ALA B 1 177 ? -20.571 -46.417 -11.992 1.00 57.40 176 ALA B C 1
ATOM 3537 O O . ALA B 1 177 ? -19.722 -46.341 -12.876 1.00 65.56 176 ALA B O 1
ATOM 3539 N N . LEU B 1 178 ? -21.851 -46.673 -12.234 1.00 56.41 177 LEU B N 1
ATOM 3540 C CA . LEU B 1 178 ? -22.311 -47.075 -13.558 1.00 46.91 177 LEU B CA 1
ATOM 3541 C C . LEU B 1 178 ? -22.194 -45.957 -14.592 1.00 48.17 177 LEU B C 1
ATOM 3542 O O . LEU B 1 178 ? -21.744 -46.192 -15.706 1.00 55.55 177 LEU B O 1
ATOM 3547 N N . ASN B 1 179 ? -22.615 -44.749 -14.227 1.00 61.02 178 ASN B N 1
ATOM 3548 C CA . ASN B 1 179 ? -22.682 -43.646 -15.185 1.00 68.26 178 ASN B CA 1
ATOM 3549 C C . ASN B 1 179 ? -21.549 -42.653 -14.970 1.00 71.10 178 ASN B C 1
ATOM 3550 O O . ASN B 1 179 ? -21.748 -41.565 -14.431 1.00 69.66 178 ASN B O 1
ATOM 3555 N N . LYS B 1 180 ? -20.367 -43.044 -15.428 1.00 95.04 179 LYS B N 1
ATOM 3556 C CA . LYS B 1 180 ? -19.110 -42.412 -15.046 1.00 100.83 179 LYS B CA 1
ATOM 3557 C C . LYS B 1 180 ? -19.040 -40.914 -15.309 1.00 96.33 179 LYS B C 1
ATOM 3558 O O . LYS B 1 180 ? -19.355 -40.117 -14.437 1.00 119.50 179 LYS B O 1
ATOM 3564 N N . GLY B 1 181 ? -18.632 -40.512 -16.500 1.00 57.72 180 GLY B N 1
ATOM 3565 C CA . GLY B 1 181 ? -18.387 -39.095 -16.718 1.00 59.01 180 GLY B CA 1
ATOM 3566 C C . GLY B 1 181 ? -19.595 -38.189 -16.920 1.00 63.76 180 GLY B C 1
ATOM 3567 O O . GLY B 1 181 ? -19.448 -37.059 -17.401 1.00 65.15 180 GLY B O 1
ATOM 3568 N N . LYS B 1 182 ? -20.782 -38.658 -16.535 1.00 57.08 181 LYS B N 1
ATOM 3569 C CA . LYS B 1 182 ? -22.018 -37.969 -16.893 1.00 55.93 181 LYS B CA 1
ATOM 3570 C C . LYS B 1 182 ? -22.970 -37.724 -15.717 1.00 52.89 181 LYS B C 1
ATOM 3571 O O . LYS B 1 182 ? -22.706 -38.121 -14.582 1.00 60.36 181 LYS B O 1
ATOM 3577 N N . ILE B 1 183 ? -24.079 -37.049 -16.002 1.00 49.68 182 ILE B N 1
ATOM 3578 C CA . ILE B 1 183 ? -25.094 -36.777 -14.988 1.00 55.65 182 ILE B CA 1
ATOM 3579 C C . ILE B 1 183 ? -26.488 -37.207 -15.455 1.00 53.58 182 ILE B C 1
ATOM 3580 O O . ILE B 1 183 ? -27.491 -36.910 -14.810 1.00 47.41 182 ILE B O 1
ATOM 3585 N N . TYR B 1 184 ? -26.526 -37.931 -16.568 1.00 52.96 183 TYR B N 1
ATOM 3586 C CA . TYR B 1 184 ? -27.766 -38.391 -17.170 1.00 53.26 183 TYR B CA 1
ATOM 3587 C C . TYR B 1 184 ? -27.444 -39.466 -18.199 1.00 53.97 183 TYR B C 1
ATOM 3588 O O . TYR B 1 184 ? -26.273 -39.696 -18.501 1.00 52.72 183 TYR B O 1
ATOM 3597 N N . ILE B 1 185 ? -28.478 -40.121 -18.721 1.00 47.18 184 ILE B N 1
ATOM 3598 C CA . ILE B 1 185 ? -28.327 -41.056 -19.829 1.00 50.50 184 ILE B CA 1
ATOM 3599 C C . ILE B 1 185 ? -27.427 -40.483 -20.915 1.00 56.62 184 ILE B C 1
ATOM 3600 O O . ILE B 1 185 ? -27.659 -39.379 -21.398 1.00 56.57 184 ILE B O 1
ATOM 3605 N N . SER B 1 186 ? -26.389 -41.231 -21.281 1.00 63.80 185 SER B N 1
ATOM 3606 C CA . SER B 1 186 ? -25.485 -40.809 -22.346 1.00 61.20 185 SER B CA 1
ATOM 3607 C C . SER B 1 186 ? -25.059 -41.957 -23.256 1.00 63.71 185 SER B C 1
ATOM 3608 O O . SER B 1 186 ? -25.301 -43.129 -22.964 1.00 62.77 185 SER B O 1
ATOM 3611 N N . LYS B 1 187 ? -24.409 -41.604 -24.360 1.00 62.68 186 LYS B N 1
ATOM 3612 C CA . LYS B 1 187 ? -23.837 -42.591 -25.259 1.00 60.35 186 LYS B CA 1
ATOM 3613 C C . LYS B 1 187 ? -22.766 -43.422 -24.544 1.00 66.97 186 LYS B C 1
ATOM 3614 O O . LYS B 1 187 ? -22.521 -44.579 -24.901 1.00 75.09 186 LYS B O 1
ATOM 3620 N N . THR B 1 188 ? -22.126 -42.828 -23.538 1.00 60.97 187 THR B N 1
ATOM 3621 C CA . THR B 1 188 ? -21.112 -43.533 -22.754 1.00 56.76 187 THR B CA 1
ATOM 3622 C C . THR B 1 188 ? -21.732 -44.369 -21.638 1.00 60.24 187 THR B C 1
ATOM 3623 O O . THR B 1 188 ? -21.033 -45.122 -20.962 1.00 64.27 187 THR B O 1
ATOM 3627 N N . SER B 1 189 ? -23.040 -44.233 -21.442 1.00 59.00 188 SER B N 1
ATOM 3628 C CA . SER B 1 189 ? -23.724 -44.939 -20.365 1.00 57.55 188 SER B CA 1
ATOM 3629 C C . SER B 1 189 ? -23.971 -46.406 -20.699 1.00 65.18 188 SER B C 1
ATOM 3630 O O . SER B 1 189 ? -24.472 -46.723 -21.777 1.00 61.19 188 SER B O 1
ATOM 3633 N N . PRO B 1 190 ? -23.630 -47.306 -19.763 1.00 68.31 189 PRO B N 1
ATOM 3634 C CA . PRO B 1 190 ? -24.015 -48.708 -19.926 1.00 61.01 189 PRO B CA 1
ATOM 3635 C C . PRO B 1 190 ? -25.538 -48.818 -19.868 1.00 59.49 189 PRO B C 1
ATOM 3636 O O . PRO B 1 190 ? -26.173 -47.935 -19.285 1.00 59.47 189 PRO B O 1
ATOM 3640 N N . PRO B 1 191 ? -26.114 -49.876 -20.469 1.00 57.43 190 PRO B N 1
ATOM 3641 C CA . PRO B 1 191 ? -27.568 -50.075 -20.555 1.00 54.32 190 PRO B CA 1
ATOM 3642 C C . PRO B 1 191 ? -28.290 -49.913 -19.215 1.00 58.65 190 PRO B C 1
ATOM 3643 O O . PRO B 1 191 ? -29.441 -49.483 -19.194 1.00 57.82 190 PRO B O 1
ATOM 3647 N N . ALA B 1 192 ? -27.609 -50.240 -18.121 1.00 60.70 191 ALA B N 1
ATOM 3648 C CA . ALA B 1 192 ? -28.203 -50.187 -16.794 1.00 53.64 191 ALA B CA 1
ATOM 3649 C C . ALA B 1 192 ? -28.683 -48.796 -16.438 1.00 56.16 191 ALA B C 1
ATOM 3650 O O . ALA B 1 192 ? -29.626 -48.650 -15.647 1.00 54.60 191 ALA B O 1
ATOM 3652 N N . VAL B 1 193 ? -28.034 -47.783 -17.014 1.00 46.19 192 VAL B N 1
ATOM 3653 C CA . VAL B 1 193 ? -28.371 -46.392 -16.710 1.00 51.40 192 VAL B CA 1
ATOM 3654 C C . VAL B 1 193 ? -29.769 -45.999 -17.209 1.00 54.31 192 VAL B C 1
ATOM 3655 O O . VAL B 1 193 ? -30.590 -45.512 -16.437 1.00 55.06 192 VAL B O 1
ATOM 3659 N N . LYS B 1 194 ? -30.036 -46.203 -18.493 1.00 51.07 193 LYS B N 1
ATOM 3660 C CA . LYS B 1 194 ? -31.327 -45.830 -19.045 1.00 47.57 193 LYS B CA 1
ATOM 3661 C C . LYS B 1 194 ? -32.426 -46.727 -18.474 1.00 49.47 193 LYS B C 1
ATOM 3662 O O . LYS B 1 194 ? -33.560 -46.282 -18.290 1.00 49.86 193 LYS B O 1
ATOM 3668 N N . GLU B 1 195 ? -32.085 -47.979 -18.183 1.00 48.35 194 GLU B N 1
ATOM 3669 C CA . GLU B 1 195 ? -33.025 -48.900 -17.552 1.00 48.62 194 GLU B CA 1
ATOM 3670 C C . GLU B 1 195 ? -33.468 -48.362 -16.200 1.00 47.11 194 GLU B C 1
ATOM 3671 O O . GLU B 1 195 ? -34.665 -48.277 -15.921 1.00 48.09 194 GLU B O 1
ATOM 3677 N N . ALA B 1 196 ? -32.489 -48.010 -15.369 1.00 40.55 195 ALA B N 1
ATOM 3678 C CA . ALA B 1 196 ? -32.752 -47.424 -14.064 1.00 38.81 195 ALA B CA 1
ATOM 3679 C C . ALA B 1 196 ? -33.645 -46.176 -14.171 1.00 49.98 195 ALA B C 1
ATOM 3680 O O . ALA B 1 196 ? -34.605 -46.027 -13.413 1.00 50.94 195 ALA B O 1
ATOM 3682 N N . TYR B 1 197 ? -33.344 -45.295 -15.125 1.00 46.37 196 TYR B N 1
ATOM 3683 C CA . TYR B 1 197 ? -34.135 -44.082 -15.308 1.00 47.05 196 TYR B CA 1
ATOM 3684 C C . TYR B 1 197 ? -35.589 -44.391 -15.667 1.00 46.82 196 TYR B C 1
ATOM 3685 O O . TYR B 1 197 ? -36.502 -43.831 -15.065 1.00 51.47 196 TYR B O 1
ATOM 3694 N N . LEU B 1 198 ? -35.804 -45.285 -16.633 1.00 42.00 197 LEU B N 1
ATOM 3695 C CA . LEU B 1 198 ? -37.166 -45.661 -17.016 1.00 51.56 197 LEU B CA 1
ATOM 3696 C C . LEU B 1 198 ? -37.917 -46.262 -15.825 1.00 55.81 197 LEU B C 1
ATOM 3697 O O . LEU B 1 198 ? -39.072 -45.930 -15.572 1.00 54.56 197 LEU B O 1
ATOM 3702 N N . SER B 1 199 ? -37.240 -47.142 -15.102 1.00 55.30 198 SER B N 1
ATOM 3703 C CA . SER B 1 199 ? -37.787 -47.751 -13.904 1.00 45.23 198 SER B CA 1
ATOM 3704 C C . SER B 1 199 ? -38.180 -46.694 -12.857 1.00 41.99 198 SER B C 1
ATOM 3705 O O . SER B 1 199 ? -39.260 -46.759 -12.271 1.00 44.58 198 SER B O 1
ATOM 3708 N N . GLN B 1 200 ? -37.302 -45.725 -12.623 1.00 43.63 199 GLN B N 1
ATOM 3709 C CA . GLN B 1 200 ? -37.578 -44.660 -11.668 1.00 41.14 199 GLN B CA 1
ATOM 3710 C C . GLN B 1 200 ? -38.737 -43.783 -12.123 1.00 44.31 199 GLN B C 1
ATOM 3711 O O . GLN B 1 200 ? -39.592 -43.389 -11.325 1.00 48.53 199 GLN B O 1
ATOM 3717 N N . PHE B 1 201 ? -38.766 -43.473 -13.411 1.00 43.44 200 PHE B N 1
ATOM 3718 C CA . PHE B 1 201 ? -39.872 -42.706 -13.956 1.00 41.94 200 PHE B CA 1
ATOM 3719 C C . PHE B 1 201 ? -41.191 -43.463 -13.775 1.00 43.03 200 PHE B C 1
ATOM 3720 O O . PHE B 1 201 ? -42.179 -42.893 -13.313 1.00 44.37 200 PHE B O 1
ATOM 3728 N N . HIS B 1 202 ? -41.191 -44.747 -14.139 1.00 46.79 201 HIS B N 1
ATOM 3729 C CA . HIS B 1 202 ? -42.372 -45.601 -14.002 1.00 39.41 201 HIS B CA 1
ATOM 3730 C C . HIS B 1 202 ? -42.913 -45.500 -12.585 1.00 42.72 201 HIS B C 1
ATOM 3731 O O . HIS B 1 202 ? -44.081 -45.187 -12.385 1.00 49.41 201 HIS B O 1
ATOM 3738 N N . GLU B 1 203 ? -42.041 -45.714 -11.609 1.00 50.17 202 GLU B N 1
ATOM 3739 C CA . GLU B 1 203 ? -42.389 -45.547 -10.200 1.00 50.02 202 GLU B CA 1
ATOM 3740 C C . GLU B 1 203 ? -42.921 -44.146 -9.849 1.00 49.53 202 GLU B C 1
ATOM 3741 O O . GLU B 1 203 ? -44.016 -44.007 -9.309 1.00 46.08 202 GLU B O 1
ATOM 3747 N N . ASP B 1 204 ? -42.147 -43.107 -10.136 1.00 51.24 203 ASP B N 1
ATOM 3748 C CA . ASP B 1 204 ? -42.531 -41.768 -9.691 1.00 48.72 203 ASP B CA 1
ATOM 3749 C C . ASP B 1 204 ? -43.779 -41.247 -10.406 1.00 44.91 203 ASP B C 1
ATOM 3750 O O . ASP B 1 204 ? -44.669 -40.687 -9.772 1.00 43.61 203 ASP B O 1
ATOM 3755 N N . PHE B 1 205 ? -43.865 -41.465 -11.712 1.00 41.06 204 PHE B N 1
ATOM 3756 C CA . PHE B 1 205 ? -45.043 -41.048 -12.461 1.00 47.28 204 PHE B CA 1
ATOM 3757 C C . PHE B 1 205 ? -46.312 -41.806 -12.027 1.00 47.15 204 PHE B C 1
ATOM 3758 O O . PHE B 1 205 ? -47.392 -41.219 -11.941 1.00 58.42 204 PHE B O 1
ATOM 3766 N N . THR B 1 206 ? -46.182 -43.098 -11.733 1.00 45.13 205 THR B N 1
ATOM 3767 C CA . THR B 1 206 ? -47.315 -43.878 -11.220 1.00 36.12 205 THR B CA 1
ATOM 3768 C C . THR B 1 206 ? -47.760 -43.364 -9.847 1.00 38.39 205 THR B C 1
ATOM 3769 O O . THR B 1 206 ? -48.950 -43.341 -9.543 1.00 50.85 205 THR B O 1
ATOM 3773 N N . MET B 1 207 ? -46.799 -42.939 -9.035 1.00 44.64 206 MET B N 1
ATOM 3774 C CA . MET B 1 207 ? -47.078 -42.313 -7.748 1.00 43.09 206 MET B CA 1
ATOM 3775 C C . MET B 1 207 ? -47.977 -41.102 -7.964 1.00 46.29 206 MET B C 1
ATOM 3776 O O . MET B 1 207 ? -49.007 -40.942 -7.308 1.00 48.48 206 MET B O 1
ATOM 3781 N N . PHE B 1 208 ? -47.573 -40.264 -8.910 1.00 38.63 207 PHE B N 1
ATOM 3782 C CA . PHE B 1 208 ? -48.316 -39.076 -9.276 1.00 37.10 207 PHE B CA 1
ATOM 3783 C C . PHE B 1 208 ? -49.733 -39.444 -9.691 1.00 38.66 207 PHE B C 1
ATOM 3784 O O . PHE B 1 208 ? -50.701 -38.974 -9.099 1.00 38.72 207 PHE B O 1
ATOM 3792 N N . LEU B 1 209 ? -49.832 -40.286 -10.716 1.00 49.93 208 LEU B N 1
ATOM 3793 C CA . LEU B 1 209 ? -51.108 -40.784 -11.205 1.00 48.27 208 LEU B CA 1
ATOM 3794 C C . LEU B 1 209 ? -51.985 -41.335 -10.072 1.00 52.82 208 LEU B C 1
ATOM 3795 O O . LEU B 1 209 ? -53.168 -40.996 -9.971 1.00 45.37 208 LEU B O 1
ATOM 3800 N N . ASN B 1 210 ? -51.394 -42.173 -9.222 1.00 42.92 209 ASN B N 1
ATOM 3801 C CA . ASN B 1 210 ? -52.094 -42.724 -8.065 1.00 41.85 209 ASN B CA 1
ATOM 3802 C C . ASN B 1 210 ? -52.648 -41.640 -7.139 1.00 41.87 209 ASN B C 1
ATOM 3803 O O . ASN B 1 210 ? -53.798 -41.716 -6.708 1.00 50.75 209 ASN B O 1
ATOM 3808 N N . ALA B 1 211 ? -51.817 -40.652 -6.820 1.00 44.70 210 ALA B N 1
ATOM 3809 C CA . ALA B 1 211 ? -52.208 -39.544 -5.961 1.00 48.13 210 ALA B CA 1
ATOM 3810 C C . ALA B 1 211 ? -53.363 -38.749 -6.563 1.00 46.27 210 ALA B C 1
ATOM 3811 O O . ALA B 1 211 ? -54.366 -38.477 -5.901 1.00 47.55 210 ALA B O 1
ATOM 3813 N N . ARG B 1 212 ? -53.210 -38.370 -7.824 1.00 44.25 211 ARG B N 1
ATOM 3814 C CA . ARG B 1 212 ? -54.238 -37.606 -8.516 1.00 45.61 211 ARG B CA 1
ATOM 3815 C C . ARG B 1 212 ? -55.532 -38.396 -8.589 1.00 51.01 211 ARG B C 1
ATOM 3816 O O . ARG B 1 212 ? -56.609 -37.830 -8.464 1.00 56.72 211 ARG B O 1
ATOM 3824 N N . SER B 1 213 ? -55.415 -39.712 -8.764 1.00 42.87 212 SER B N 1
ATOM 3825 C CA . SER B 1 213 ? -56.570 -40.586 -8.911 1.00 41.13 212 SER B CA 1
ATOM 3826 C C . SER B 1 213 ? -57.483 -40.542 -7.693 1.00 45.23 212 SER B C 1
ATOM 3827 O O . SER B 1 213 ? -58.696 -40.670 -7.812 1.00 49.65 212 SER B O 1
ATOM 3830 N N . GLN B 1 214 ? -56.888 -40.369 -6.523 1.00 45.38 213 GLN B N 1
ATOM 3831 C CA . GLN B 1 214 ? -57.636 -40.193 -5.289 1.00 44.16 213 GLN B CA 1
ATOM 3832 C C . GLN B 1 214 ? -58.390 -38.848 -5.266 1.00 51.22 213 GLN B C 1
ATOM 3833 O O . GLN B 1 214 ? -59.482 -38.735 -4.706 1.00 54.47 213 GLN B O 1
ATOM 3839 N N . GLU B 1 215 ? -57.797 -37.832 -5.886 1.00 36.19 214 GLU B N 1
ATOM 3840 C CA . GLU B 1 215 ? -58.246 -36.461 -5.705 1.00 43.07 214 GLU B CA 1
ATOM 3841 C C . GLU B 1 215 ? -59.081 -35.929 -6.854 1.00 47.00 214 GLU B C 1
ATOM 3842 O O . GLU B 1 215 ? -59.924 -35.047 -6.655 1.00 41.37 214 GLU B O 1
ATOM 3848 N N . VAL B 1 216 ? -58.824 -36.424 -8.061 1.00 45.21 215 VAL B N 1
ATOM 3849 C CA . VAL B 1 216 ? -59.623 -36.009 -9.199 1.00 43.12 215 VAL B CA 1
ATOM 3850 C C . VAL B 1 216 ? -60.930 -36.772 -9.206 1.00 47.32 215 VAL B C 1
ATOM 3851 O O . VAL B 1 216 ? -60.964 -38.004 -9.165 1.00 54.53 215 VAL B O 1
ATOM 3855 N N . VAL B 1 217 ? -61.995 -35.990 -9.217 1.00 45.97 216 VAL B N 1
ATOM 3856 C CA . VAL B 1 217 ? -63.364 -36.431 -9.359 1.00 44.39 216 VAL B CA 1
ATOM 3857 C C . VAL B 1 217 ? -63.575 -37.347 -10.581 1.00 48.86 216 VAL B C 1
ATOM 3858 O O . VAL B 1 217 ? -62.839 -37.266 -11.561 1.00 49.15 216 VAL B O 1
ATOM 3862 N N . PRO B 1 218 ? -64.556 -38.255 -10.508 1.00 52.67 217 PRO B N 1
ATOM 3863 C CA . PRO B 1 218 ? -64.953 -39.036 -11.687 1.00 52.93 217 PRO B CA 1
ATOM 3864 C C . PRO B 1 218 ? -65.301 -38.144 -12.881 1.00 60.47 217 PRO B C 1
ATOM 3865 O O . PRO B 1 218 ? -66.075 -37.196 -12.716 1.00 60.86 217 PRO B O 1
ATOM 3869 N N . ASN B 1 219 ? -64.724 -38.460 -14.042 1.00 58.56 218 ASN B N 1
ATOM 3870 C CA . ASN B 1 219 ? -64.833 -37.675 -15.278 1.00 52.97 218 ASN B CA 1
ATOM 3871 C C . ASN B 1 219 ? -64.017 -36.370 -15.269 1.00 56.22 218 ASN B C 1
ATOM 3872 O O . ASN B 1 219 ? -63.983 -35.630 -16.264 1.00 57.37 218 ASN B O 1
ATOM 3877 N N . GLY B 1 220 ? -63.339 -36.099 -14.159 1.00 50.43 219 GLY B N 1
ATOM 3878 C CA . GLY B 1 220 ? -62.430 -34.967 -14.104 1.00 49.38 219 GLY B CA 1
ATOM 3879 C C . GLY B 1 220 ? -61.328 -35.089 -15.145 1.00 55.20 219 GLY B C 1
ATOM 3880 O O . GLY B 1 220 ? -61.083 -36.178 -15.680 1.00 53.18 219 GLY B O 1
ATOM 3881 N N . CYS B 1 221 ? -60.667 -33.968 -15.432 1.00 47.20 220 CYS B N 1
ATOM 3882 C CA . CYS B 1 221 ? -59.624 -33.919 -16.453 1.00 50.85 220 CYS B CA 1
ATOM 3883 C C . CYS B 1 221 ? -58.265 -33.557 -15.877 1.00 51.30 220 CYS B C 1
ATOM 3884 O O . CYS B 1 221 ? -58.152 -32.962 -14.805 1.00 52.74 220 CYS B O 1
ATOM 3887 N N . MET B 1 222 ? -57.233 -33.914 -16.623 1.00 50.03 221 MET B N 1
ATOM 3888 C CA . MET B 1 222 ? -55.863 -33.607 -16.253 1.00 42.22 221 MET B CA 1
ATOM 3889 C C . MET B 1 222 ? -55.140 -33.262 -17.539 1.00 48.88 221 MET B C 1
ATOM 3890 O O . MET B 1 222 ? -55.182 -34.026 -18.501 1.00 52.73 221 MET B O 1
ATOM 3895 N N . VAL B 1 223 ? -54.527 -32.087 -17.578 1.00 43.63 222 VAL B N 1
ATOM 3896 C CA . VAL B 1 223 ? -53.782 -31.661 -18.748 1.00 43.64 222 VAL B CA 1
ATOM 3897 C C . VAL B 1 223 ? -52.326 -31.535 -18.348 1.00 52.61 222 VAL B C 1
ATOM 3898 O O . VAL B 1 223 ? -51.948 -30.585 -17.658 1.00 46.94 222 VAL B O 1
ATOM 3902 N N . LEU B 1 224 ? -51.528 -32.520 -18.755 1.00 51.27 223 LEU B N 1
ATOM 3903 C CA . LEU B 1 224 ? -50.112 -32.562 -18.428 1.00 45.06 223 LEU B CA 1
ATOM 3904 C C . LEU B 1 224 ? -49.256 -32.250 -19.637 1.00 46.27 223 LEU B C 1
ATOM 3905 O O . LEU B 1 224 ? -49.461 -32.797 -20.716 1.00 50.52 223 LEU B O 1
ATOM 3910 N N . ILE B 1 225 ? -48.295 -31.363 -19.441 1.00 44.08 224 ILE B N 1
ATOM 3911 C CA . ILE B 1 225 ? -47.278 -31.096 -20.445 1.00 49.36 224 ILE B CA 1
ATOM 3912 C C . ILE B 1 225 ? -45.915 -31.391 -19.832 1.00 51.48 224 ILE B C 1
ATOM 3913 O O . ILE B 1 225 ? -45.639 -31.000 -18.697 1.00 46.94 224 ILE B O 1
ATOM 3918 N N . LEU B 1 226 ? -45.062 -32.095 -20.564 1.00 55.72 225 LEU B N 1
ATOM 3919 C CA . LEU B 1 226 ? -43.748 -32.427 -20.022 1.00 51.81 225 LEU B CA 1
ATOM 3920 C C . LEU B 1 226 ? -42.673 -32.470 -21.096 1.00 49.05 225 LEU B C 1
ATOM 3921 O O . LEU B 1 226 ? -42.967 -32.522 -22.294 1.00 47.93 225 LEU B O 1
ATOM 3926 N N . HIS B 1 227 ? -41.424 -32.426 -20.644 1.00 44.07 226 HIS B N 1
ATOM 3927 C CA . HIS B 1 227 ? -40.256 -32.534 -21.512 1.00 45.08 226 HIS B CA 1
ATOM 3928 C C . HIS B 1 227 ? -40.030 -34.023 -21.826 1.00 52.37 226 HIS B C 1
ATOM 3929 O O . HIS B 1 227 ? -39.838 -34.838 -20.919 1.00 50.15 226 HIS B O 1
ATOM 3936 N N . GLY B 1 228 ? -40.080 -34.365 -23.111 1.00 49.16 227 GLY B N 1
ATOM 3937 C CA . GLY B 1 228 ? -39.960 -35.739 -23.549 1.00 46.29 227 GLY B CA 1
ATOM 3938 C C . GLY B 1 228 ? -38.874 -35.903 -24.594 1.00 53.85 227 GLY B C 1
ATOM 3939 O O . GLY B 1 228 ? -37.886 -35.165 -24.575 1.00 62.68 227 GLY B O 1
ATOM 3940 N N . ARG B 1 229 ? -39.048 -36.865 -25.503 1.00 52.73 228 ARG B N 1
ATOM 3941 C CA . ARG B 1 229 ? -38.094 -37.072 -26.601 1.00 49.13 228 ARG B CA 1
ATOM 3942 C C . ARG B 1 229 ? -38.775 -37.709 -27.824 1.00 57.85 228 ARG B C 1
ATOM 3943 O O . ARG B 1 229 ? -39.878 -38.260 -27.717 1.00 56.55 228 ARG B O 1
ATOM 3951 N N . GLN B 1 230 ? -38.117 -37.614 -28.981 1.00 58.97 229 GLN B N 1
ATOM 3952 C CA . GLN B 1 230 ? -38.601 -38.218 -30.227 1.00 64.02 229 GLN B CA 1
ATOM 3953 C C . GLN B 1 230 ? -38.176 -39.668 -30.394 1.00 68.05 229 GLN B C 1
ATOM 3954 O O . GLN B 1 230 ? -39.000 -40.536 -30.681 1.00 78.40 229 GLN B O 1
ATOM 3960 N N . SER B 1 231 ? -36.881 -39.921 -30.232 1.00 67.36 230 SER B N 1
ATOM 3961 C CA . SER B 1 231 ? -36.312 -41.230 -30.538 1.00 73.23 230 SER B CA 1
ATOM 3962 C C . SER B 1 231 ? -36.505 -42.220 -29.393 1.00 68.94 230 SER B C 1
ATOM 3963 O O . SER B 1 231 ? -36.618 -41.830 -28.229 1.00 60.33 230 SER B O 1
ATOM 3966 N N . SER B 1 232 ? -36.561 -43.504 -29.733 1.00 68.11 231 SER B N 1
ATOM 3967 C CA . SER B 1 232 ? -36.800 -44.526 -28.729 1.00 63.34 231 SER B CA 1
ATOM 3968 C C . SER B 1 232 ? -35.579 -44.663 -27.830 1.00 64.66 231 SER B C 1
ATOM 3969 O O . SER B 1 232 ? -35.698 -44.972 -26.642 1.00 67.62 231 SER B O 1
ATOM 3972 N N . ASP B 1 233 ? -34.408 -44.407 -28.405 1.00 60.14 232 ASP B N 1
ATOM 3973 C CA . ASP B 1 233 ? -33.151 -44.432 -27.667 1.00 58.92 232 ASP B CA 1
ATOM 3974 C C . ASP B 1 233 ? -32.935 -43.148 -26.871 1.00 64.56 232 ASP B C 1
ATOM 3975 O O . ASP B 1 233 ? -32.826 -42.067 -27.444 1.00 70.52 232 ASP B O 1
ATOM 3980 N N . PRO B 1 234 ? -32.857 -43.268 -25.539 1.00 65.76 233 PRO B N 1
ATOM 3981 C CA . PRO B 1 234 ? -32.691 -42.090 -24.680 1.00 59.86 233 PRO B CA 1
ATOM 3982 C C . PRO B 1 234 ? -31.303 -41.448 -24.782 1.00 59.39 233 PRO B C 1
ATOM 3983 O O . PRO B 1 234 ? -31.141 -40.296 -24.396 1.00 70.49 233 PRO B O 1
ATOM 3987 N N . SER B 1 235 ? -30.314 -42.179 -25.280 1.00 61.92 234 SER B N 1
ATOM 3988 C CA . SER B 1 235 ? -28.950 -41.656 -25.323 1.00 68.54 234 SER B CA 1
ATOM 3989 C C . SER B 1 235 ? -28.781 -40.671 -26.472 1.00 74.56 234 SER B C 1
ATOM 3990 O O . SER B 1 235 ? -27.787 -39.951 -26.550 1.00 70.67 234 SER B O 1
ATOM 3993 N N . GLU B 1 236 ? -29.764 -40.654 -27.364 1.00 77.79 235 GLU B N 1
ATOM 3994 C CA . GLU B 1 236 ? -29.748 -39.775 -28.521 1.00 73.50 235 GLU B CA 1
ATOM 3995 C C . GLU B 1 236 ? -29.632 -38.320 -28.077 1.00 68.74 235 GLU B C 1
ATOM 3996 O O . GLU B 1 236 ? -30.219 -37.924 -27.064 1.00 62.34 235 GLU B O 1
ATOM 4002 N N . MET B 1 237 ? -28.860 -37.540 -28.829 1.00 68.82 236 MET B N 1
ATOM 4003 C CA . MET B 1 237 ? -28.542 -36.163 -28.458 1.00 69.46 236 MET B CA 1
ATOM 4004 C C . MET B 1 237 ? -29.798 -35.340 -28.206 1.00 72.15 236 MET B C 1
ATOM 4005 O O . MET B 1 237 ? -29.911 -34.663 -27.187 1.00 75.95 236 MET B O 1
ATOM 4010 N N . GLU B 1 238 ? -30.744 -35.428 -29.135 1.00 68.57 237 GLU B N 1
ATOM 4011 C CA . GLU B 1 238 ? -32.022 -34.728 -29.049 1.00 62.70 237 GLU B CA 1
ATOM 4012 C C . GLU B 1 238 ? -32.731 -34.966 -27.710 1.00 67.86 237 GLU B C 1
ATOM 4013 O O . GLU B 1 238 ? -33.492 -34.122 -27.225 1.00 67.28 237 GLU B O 1
ATOM 4019 N N . SER B 1 239 ? -32.456 -36.115 -27.105 1.00 68.17 238 SER B N 1
ATOM 4020 C CA . SER B 1 239 ? -33.079 -36.488 -25.844 1.00 59.09 238 SER B CA 1
ATOM 4021 C C . SER B 1 239 ? -32.339 -35.920 -24.628 1.00 57.97 238 SER B C 1
ATOM 4022 O O . SER B 1 239 ? -32.955 -35.589 -23.620 1.00 61.84 238 SER B O 1
ATOM 4025 N N . CYS B 1 240 ? -31.022 -35.786 -24.732 1.00 62.61 239 CYS B N 1
ATOM 4026 C CA . CYS B 1 240 ? -30.195 -35.566 -23.547 1.00 63.67 239 CYS B CA 1
ATOM 4027 C C . CYS B 1 240 ? -29.273 -34.345 -23.596 1.00 59.87 239 CYS B C 1
ATOM 4028 O O . CYS B 1 240 ? -28.526 -34.112 -22.641 1.00 58.68 239 CYS B O 1
ATOM 4031 N N . PHE B 1 241 ? -29.322 -33.576 -24.684 1.00 53.37 240 PHE B N 1
ATOM 4032 C CA . PHE B 1 241 ? -28.286 -32.568 -24.966 1.00 68.69 240 PHE B CA 1
ATOM 4033 C C . PHE B 1 241 ? -27.979 -31.605 -23.811 1.00 68.83 240 PHE B C 1
ATOM 4034 O O . PHE B 1 241 ? -26.812 -31.332 -23.529 1.00 71.03 240 PHE B O 1
ATOM 4042 N N . THR B 1 242 ? -29.016 -31.112 -23.139 1.00 72.13 241 THR B N 1
ATOM 4043 C CA . THR B 1 242 ? -28.847 -30.153 -22.049 1.00 71.38 241 THR B CA 1
ATOM 4044 C C . THR B 1 242 ? -27.984 -30.724 -20.925 1.00 65.60 241 THR B C 1
ATOM 4045 O O . THR B 1 242 ? -27.036 -30.072 -20.463 1.00 61.16 241 THR B O 1
ATOM 4049 N N . TRP B 1 243 ? -28.325 -31.945 -20.505 1.00 58.63 242 TRP B N 1
ATOM 4050 C CA . TRP B 1 243 ? -27.592 -32.669 -19.465 1.00 55.08 242 TRP B CA 1
ATOM 4051 C C . TRP B 1 243 ? -26.213 -33.140 -19.947 1.00 60.26 242 TRP B C 1
ATOM 4052 O O . TRP B 1 243 ? -25.260 -33.212 -19.173 1.00 62.82 242 TRP B O 1
ATOM 4063 N N . GLU B 1 244 ? -26.100 -33.444 -21.221 1.00 56.66 243 GLU B N 1
ATOM 4064 C CA . GLU B 1 244 ? -24.843 -33.882 -21.781 1.00 55.82 243 GLU B CA 1
ATOM 4065 C C . GLU B 1 244 ? -23.891 -32.720 -21.756 1.00 64.85 243 GLU B C 1
ATOM 4066 O O . GLU B 1 244 ? -22.771 -32.835 -21.350 1.00 76.38 243 GLU B O 1
ATOM 4072 N N . LEU B 1 245 ? -24.359 -31.563 -22.192 1.00 73.38 244 LEU B N 1
ATOM 4073 C CA . LEU B 1 245 ? -23.524 -30.371 -22.221 1.00 76.73 244 LEU B CA 1
ATOM 4074 C C . LEU B 1 245 ? -23.127 -29.908 -20.857 1.00 71.24 244 LEU B C 1
ATOM 4075 O O . LEU B 1 245 ? -22.065 -29.384 -20.665 1.00 75.74 244 LEU B O 1
ATOM 4080 N N . LEU B 1 246 ? -23.994 -30.078 -19.896 1.00 65.45 245 LEU B N 1
ATOM 4081 C CA . LEU B 1 246 ? -23.643 -29.674 -18.540 1.00 61.95 245 LEU B CA 1
ATOM 4082 C C . LEU B 1 246 ? -22.528 -30.557 -18.001 1.00 67.86 245 LEU B C 1
ATOM 4083 O O . LEU B 1 246 ? -21.614 -30.077 -17.331 1.00 72.54 245 LEU B O 1
ATOM 4088 N N . ALA B 1 247 ? -22.601 -31.848 -18.309 1.00 63.15 246 ALA B N 1
ATOM 4089 C CA . ALA B 1 247 ? -21.579 -32.795 -17.881 1.00 58.27 246 ALA B CA 1
ATOM 4090 C C . ALA B 1 247 ? -20.232 -32.450 -18.512 1.00 69.24 246 ALA B C 1
ATOM 4091 O O . ALA B 1 247 ? -19.193 -32.492 -17.848 1.00 73.66 246 ALA B O 1
ATOM 4093 N N . ILE B 1 248 ? -20.259 -32.096 -19.793 1.00 70.19 247 ILE B N 1
ATOM 4094 C CA . ILE B 1 248 ? -19.053 -31.681 -20.494 1.00 75.47 247 ILE B CA 1
ATOM 4095 C C . ILE B 1 248 ? -18.457 -30.435 -19.842 1.00 78.71 247 ILE B C 1
ATOM 4096 O O . ILE B 1 248 ? -17.241 -30.314 -19.715 1.00 79.05 247 ILE B O 1
ATOM 4101 N N . ALA B 1 249 ? -19.319 -29.518 -19.416 1.00 71.28 248 ALA B N 1
ATOM 4102 C CA . ALA B 1 249 ? -18.856 -28.314 -18.739 1.00 78.58 248 ALA B CA 1
ATOM 4103 C C . ALA B 1 249 ? -18.227 -28.671 -17.394 1.00 76.33 248 ALA B C 1
ATOM 4104 O O . ALA B 1 249 ? -17.137 -28.199 -17.068 1.00 79.88 248 ALA B O 1
ATOM 4106 N N . ILE B 1 250 ? -18.913 -29.511 -16.621 1.00 68.73 249 ILE B N 1
ATOM 4107 C CA . ILE B 1 250 ? -18.405 -29.948 -15.322 1.00 71.02 249 ILE B CA 1
ATOM 4108 C C . ILE B 1 250 ? -17.071 -30.675 -15.476 1.00 78.29 249 ILE B C 1
ATOM 4109 O O . ILE B 1 250 ? -16.138 -30.441 -14.707 1.00 82.00 249 ILE B O 1
ATOM 4114 N N . ALA B 1 251 ? -16.985 -31.543 -16.481 1.00 78.39 250 ALA B N 1
ATOM 4115 C CA . ALA B 1 251 ? -15.751 -32.269 -16.774 1.00 81.37 250 ALA B CA 1
ATOM 4116 C C . ALA B 1 251 ? -14.606 -31.327 -17.145 1.00 87.56 250 ALA B C 1
ATOM 4117 O O . ALA B 1 251 ? -13.441 -31.635 -16.891 1.00 95.70 250 ALA B O 1
ATOM 4119 N N . GLU B 1 252 ? -14.933 -30.190 -17.753 1.00 92.57 251 GLU B N 1
ATOM 4120 C CA . GLU B 1 252 ? -13.918 -29.189 -18.080 1.00 99.71 251 GLU B CA 1
ATOM 4121 C C . GLU B 1 252 ? -13.282 -28.671 -16.800 1.00 95.19 251 GLU B C 1
ATOM 4122 O O . GLU B 1 252 ? -12.061 -28.696 -16.647 1.00 91.04 251 GLU B O 1
ATOM 4128 N N . LEU B 1 253 ? -14.123 -28.208 -15.880 1.00 90.78 252 LEU B N 1
ATOM 4129 C CA . LEU B 1 253 ? -13.646 -27.697 -14.604 1.00 97.60 252 LEU B CA 1
ATOM 4130 C C . LEU B 1 253 ? -12.946 -28.799 -13.812 1.00 106.01 252 LEU B C 1
ATOM 4131 O O . LEU B 1 253 ? -11.988 -28.528 -13.083 1.00 112.59 252 LEU B O 1
ATOM 4136 N N . VAL B 1 254 ? -13.418 -30.037 -13.968 1.00 100.41 253 VAL B N 1
ATOM 4137 C CA . VAL B 1 254 ? -12.766 -31.194 -13.351 1.00 94.07 253 VAL B CA 1
ATOM 4138 C C . VAL B 1 254 ? -11.334 -31.360 -13.846 1.00 98.61 253 VAL B C 1
ATOM 4139 O O . VAL B 1 254 ? -10.414 -31.554 -13.048 1.00 104.85 253 VAL B O 1
ATOM 4143 N N . SER B 1 255 ? -11.152 -31.278 -15.163 1.00 96.69 254 SER B N 1
ATOM 4144 C CA . SER B 1 255 ? -9.825 -31.403 -15.766 1.00 97.92 254 SER B CA 1
ATOM 4145 C C . SER B 1 255 ? -8.941 -30.217 -15.390 1.00 96.31 254 SER B C 1
ATOM 4146 O O . SER B 1 255 ? -7.720 -30.354 -15.271 1.00 95.47 254 SER B O 1
ATOM 4149 N N . GLN B 1 256 ? -9.568 -29.060 -15.186 1.00 98.44 255 GLN B N 1
ATOM 4150 C CA . GLN B 1 256 ? -8.857 -27.857 -14.760 1.00 99.20 255 GLN B CA 1
ATOM 4151 C C . GLN B 1 256 ? -8.588 -27.873 -13.256 1.00 101.52 255 GLN B C 1
ATOM 4152 O O . GLN B 1 256 ? -8.001 -26.941 -12.715 1.00 107.17 255 GLN B O 1
ATOM 4158 N N . GLY B 1 257 ? -9.032 -28.929 -12.583 1.00 98.74 256 GLY B N 1
ATOM 4159 C CA . GLY B 1 257 ? -8.755 -29.109 -11.169 1.00 92.66 256 GLY B CA 1
ATOM 4160 C C . GLY B 1 257 ? -9.621 -28.283 -10.234 1.00 89.26 256 GLY B C 1
ATOM 4161 O O . GLY B 1 257 ? -9.231 -28.019 -9.100 1.00 84.34 256 GLY B O 1
ATOM 4162 N N . LEU B 1 258 ? -10.805 -27.889 -10.691 1.00 90.27 257 LEU B N 1
ATOM 4163 C CA . LEU B 1 258 ? -11.673 -27.034 -9.885 1.00 91.07 257 LEU B CA 1
ATOM 4164 C C . LEU B 1 258 ? -12.893 -27.783 -9.326 1.00 92.78 257 LEU B C 1
ATOM 4165 O O . LEU B 1 258 ? -13.546 -27.311 -8.394 1.00 99.06 257 LEU B O 1
ATOM 4170 N N . ILE B 1 259 ? -13.185 -28.957 -9.880 1.00 88.60 258 ILE B N 1
ATOM 4171 C CA . ILE B 1 259 ? -14.280 -29.795 -9.386 1.00 86.21 258 ILE B CA 1
ATOM 4172 C C . ILE B 1 259 ? -13.795 -31.231 -9.174 1.00 88.64 258 ILE B C 1
ATOM 4173 O O . ILE B 1 259 ? -13.020 -31.755 -9.970 1.00 91.16 258 ILE B O 1
ATOM 4178 N N . ASP B 1 260 ? -14.274 -31.865 -8.108 1.00 97.26 259 ASP B N 1
ATOM 4179 C CA . ASP B 1 260 ? -13.681 -33.099 -7.595 1.00 103.72 259 ASP B CA 1
ATOM 4180 C C . ASP B 1 260 ? -13.876 -34.370 -8.427 1.00 96.51 259 ASP B C 1
ATOM 4181 O O . ASP B 1 260 ? -13.254 -35.392 -8.128 1.00 104.17 259 ASP B O 1
ATOM 4186 N N . GLU B 1 261 ? -14.746 -34.327 -9.435 1.00 85.20 260 GLU B N 1
ATOM 4187 C CA . GLU B 1 261 ? -15.021 -35.487 -10.301 1.00 85.53 260 GLU B CA 1
ATOM 4188 C C . GLU B 1 261 ? -15.690 -36.629 -9.538 1.00 88.91 260 GLU B C 1
ATOM 4189 O O . GLU B 1 261 ? -16.169 -37.594 -10.127 1.00 77.38 260 GLU B O 1
ATOM 4195 N N . ASP B 1 262 ? -15.720 -36.495 -8.219 1.00 102.40 261 ASP B N 1
ATOM 4196 C CA . ASP B 1 262 ? -16.194 -37.535 -7.330 1.00 107.34 261 ASP B CA 1
ATOM 4197 C C . ASP B 1 262 ? -17.610 -38.056 -7.635 1.00 106.13 261 ASP B C 1
ATOM 4198 O O . ASP B 1 262 ? -17.690 -39.247 -7.921 1.00 119.54 261 ASP B O 1
ATOM 4203 N N . LYS B 1 263 ? -18.739 -37.318 -7.637 1.00 92.96 262 LYS B N 1
ATOM 4204 C CA . LYS B 1 263 ? -19.109 -35.871 -7.695 1.00 78.88 262 LYS B CA 1
ATOM 4205 C C . LYS B 1 263 ? -19.691 -35.658 -9.091 1.00 77.65 262 LYS B C 1
ATOM 4206 O O . LYS B 1 263 ? -20.859 -35.306 -9.234 1.00 81.19 262 LYS B O 1
ATOM 4212 N N . LEU B 1 264 ? -18.888 -35.894 -10.119 1.00 68.32 263 LEU B N 1
ATOM 4213 C CA . LEU B 1 264 ? -19.427 -36.041 -11.466 1.00 61.86 263 LEU B CA 1
ATOM 4214 C C . LEU B 1 264 ? -19.856 -37.493 -11.637 1.00 59.67 263 LEU B C 1
ATOM 4215 O O . LEU B 1 264 ? -20.960 -37.790 -12.102 1.00 66.09 263 LEU B O 1
ATOM 4220 N N . ASP B 1 265 ? -18.974 -38.395 -11.220 1.00 64.21 264 ASP B N 1
ATOM 4221 C CA . ASP B 1 265 ? -19.163 -39.828 -11.420 1.00 72.50 264 ASP B CA 1
ATOM 4222 C C . ASP B 1 265 ? -20.269 -40.437 -10.568 1.00 67.94 264 ASP B C 1
ATOM 4223 O O . ASP B 1 265 ? -20.854 -41.445 -10.957 1.00 71.66 264 ASP B O 1
ATOM 4228 N N . THR B 1 266 ? -20.561 -39.839 -9.415 1.00 61.81 265 THR B N 1
ATOM 4229 C CA . THR B 1 266 ? -21.596 -40.384 -8.529 1.00 57.37 265 THR B CA 1
ATOM 4230 C C . THR B 1 266 ? -22.934 -39.671 -8.662 1.00 58.94 265 THR B C 1
ATOM 4231 O O . THR B 1 266 ? -23.952 -40.165 -8.180 1.00 64.95 265 THR B O 1
ATOM 4235 N N . PHE B 1 267 ? -22.932 -38.511 -9.310 1.00 61.25 266 PHE B N 1
ATOM 4236 C CA . PHE B 1 267 ? -24.138 -37.703 -9.395 1.00 54.18 266 PHE B CA 1
ATOM 4237 C C . PHE B 1 267 ? -24.919 -37.973 -10.666 1.00 55.42 266 PHE B C 1
ATOM 4238 O O . PHE B 1 267 ? -24.369 -37.949 -11.766 1.00 60.09 266 PHE B O 1
ATOM 4246 N N . ASN B 1 268 ? -26.209 -38.241 -10.496 1.00 46.11 267 ASN B N 1
ATOM 4247 C CA . ASN B 1 268 ? -27.132 -38.277 -11.617 1.00 57.07 267 ASN B CA 1
ATOM 4248 C C . ASN B 1 268 ? -28.383 -37.460 -11.335 1.00 59.17 267 ASN B C 1
ATOM 4249 O O . ASN B 1 268 ? -28.847 -37.353 -10.192 1.00 51.99 267 ASN B O 1
ATOM 4254 N N . VAL B 1 269 ? -28.912 -36.889 -12.405 1.00 45.71 268 VAL B N 1
ATOM 4255 C CA . VAL B 1 269 ? -30.015 -35.958 -12.335 1.00 48.62 268 VAL B CA 1
ATOM 4256 C C . VAL B 1 269 ? -31.347 -36.649 -11.992 1.00 44.10 268 VAL B C 1
ATOM 4257 O O . VAL B 1 269 ? -31.634 -37.736 -12.499 1.00 50.56 268 VAL B O 1
ATOM 4261 N N . PRO B 1 270 ? -32.140 -36.034 -11.093 1.00 38.28 269 PRO B N 1
ATOM 4262 C CA . PRO B 1 270 ? -33.479 -36.518 -10.733 1.00 41.27 269 PRO B CA 1
ATOM 4263 C C . PRO B 1 270 ? -34.530 -36.111 -11.780 1.00 42.95 269 PRO B C 1
ATOM 4264 O O . PRO B 1 270 ? -35.508 -35.448 -11.435 1.00 39.56 269 PRO B O 1
ATOM 4268 N N . SER B 1 271 ? -34.309 -36.475 -13.027 1.00 42.88 270 SER B N 1
ATOM 4269 C CA . SER B 1 271 ? -35.175 -36.099 -14.113 1.00 47.48 270 SER B CA 1
ATOM 4270 C C . SER B 1 271 ? -35.156 -37.079 -15.272 1.00 46.20 270 SER B C 1
ATOM 4271 O O . SER B 1 271 ? -34.138 -37.635 -15.577 1.00 47.24 270 SER B O 1
ATOM 4274 N N . TYR B 1 272 ? -36.288 -37.283 -15.928 1.00 46.36 271 TYR B N 1
ATOM 4275 C CA . TYR B 1 272 ? -36.361 -38.180 -17.077 1.00 49.87 271 TYR B CA 1
ATOM 4276 C C . TYR B 1 272 ? -37.240 -37.593 -18.183 1.00 50.97 271 TYR B C 1
ATOM 4277 O O . TYR B 1 272 ? -38.317 -37.067 -17.926 1.00 55.05 271 TYR B O 1
ATOM 4286 N N . PHE B 1 273 ? -36.762 -37.683 -19.417 1.00 49.34 272 PHE B N 1
ATOM 4287 C CA . PHE B 1 273 ? -37.528 -37.244 -20.573 1.00 44.97 272 PHE B CA 1
ATOM 4288 C C . PHE B 1 273 ? -38.036 -38.473 -21.308 1.00 54.44 272 PHE B C 1
ATOM 4289 O O . PHE B 1 273 ? -37.287 -39.109 -22.048 1.00 58.40 272 PHE B O 1
ATOM 4297 N N . PRO B 1 274 ? -39.311 -38.827 -21.091 1.00 57.47 273 PRO B N 1
ATOM 4298 C CA . PRO B 1 274 ? -39.842 -40.063 -21.668 1.00 51.92 273 PRO B CA 1
ATOM 4299 C C . PRO B 1 274 ? -40.260 -39.891 -23.119 1.00 55.63 273 PRO B C 1
ATOM 4300 O O . PRO B 1 274 ? -40.388 -38.774 -23.604 1.00 61.44 273 PRO B O 1
ATOM 4304 N N . SER B 1 275 ? -40.451 -41.007 -23.806 1.00 54.87 274 SER B N 1
ATOM 4305 C CA . SER B 1 275 ? -41.049 -40.996 -25.125 1.00 53.31 274 SER B CA 1
ATOM 4306 C C . SER B 1 275 ? -42.564 -41.069 -24.992 1.00 55.32 274 SER B C 1
ATOM 4307 O O . SER B 1 275 ? -43.077 -41.337 -23.902 1.00 50.77 274 SER B O 1
ATOM 4310 N N . LEU B 1 276 ? -43.274 -40.842 -26.093 1.00 56.81 275 LEU B N 1
ATOM 4311 C CA . LEU B 1 276 ? -44.728 -40.993 -26.113 1.00 55.19 275 LEU B CA 1
ATOM 4312 C C . LEU B 1 276 ? -45.133 -42.374 -25.630 1.00 58.75 275 LEU B C 1
ATOM 4313 O O . LEU B 1 276 ? -45.998 -42.516 -24.756 1.00 55.90 275 LEU B O 1
ATOM 4318 N N . GLU B 1 277 ? -44.490 -43.383 -26.209 1.00 56.41 276 GLU B N 1
ATOM 4319 C CA . GLU B 1 277 ? -44.811 -44.774 -25.933 1.00 59.10 276 GLU B CA 1
ATOM 4320 C C . GLU B 1 277 ? -44.651 -45.106 -24.451 1.00 59.82 276 GLU B C 1
ATOM 4321 O O . GLU B 1 277 ? -45.500 -45.783 -23.869 1.00 61.68 276 GLU B O 1
ATOM 4327 N N . GLU B 1 278 ? -43.576 -44.614 -23.841 1.00 53.16 277 GLU B N 1
ATOM 4328 C CA . GLU B 1 278 ? -43.350 -44.833 -22.418 1.00 48.72 277 GLU B CA 1
ATOM 4329 C C . GLU B 1 278 ? -44.453 -44.203 -21.572 1.00 55.17 277 GLU B C 1
ATOM 4330 O O . GLU B 1 278 ? -44.987 -44.851 -20.666 1.00 61.54 277 GLU B O 1
ATOM 4336 N N . VAL B 1 279 ? -44.807 -42.957 -21.875 1.00 54.01 278 VAL B N 1
ATOM 4337 C CA . VAL B 1 279 ? -45.909 -42.283 -21.182 1.00 41.18 278 VAL B CA 1
ATOM 4338 C C . VAL B 1 279 ? -47.226 -43.065 -21.324 1.00 49.17 278 VAL B C 1
ATOM 4339 O O . VAL B 1 279 ? -47.906 -43.335 -20.334 1.00 54.04 278 VAL B O 1
ATOM 4343 N N . LYS B 1 280 ? -47.563 -43.448 -22.554 1.00 44.95 279 LYS B N 1
ATOM 4344 C CA . LYS B 1 280 ? -48.760 -44.250 -22.833 1.00 52.49 279 LYS B CA 1
ATOM 4345 C C . LYS B 1 280 ? -48.799 -45.539 -22.015 1.00 53.49 279 LYS B C 1
ATOM 4346 O O . LYS B 1 280 ? -49.788 -45.833 -21.343 1.00 55.89 279 LYS B O 1
ATOM 4352 N N . ASP B 1 281 ? -47.713 -46.302 -22.095 1.00 55.09 280 ASP B N 1
ATOM 4353 C CA . ASP B 1 281 ? -47.533 -47.540 -21.339 1.00 59.94 280 ASP B CA 1
ATOM 4354 C C . ASP B 1 281 ? -47.855 -47.415 -19.848 1.00 54.94 280 ASP B C 1
ATOM 4355 O O . ASP B 1 281 ? -48.579 -48.224 -19.280 1.00 55.90 280 ASP B O 1
ATOM 4360 N N . ILE B 1 282 ? -47.277 -46.403 -19.219 1.00 51.36 281 ILE B N 1
ATOM 4361 C CA . ILE B 1 282 ? -47.414 -46.198 -17.790 1.00 48.34 281 ILE B CA 1
ATOM 4362 C C . ILE B 1 282 ? -48.835 -45.797 -17.431 1.00 54.13 281 ILE B C 1
ATOM 4363 O O . ILE B 1 282 ? -49.427 -46.353 -16.501 1.00 58.08 281 ILE B O 1
ATOM 4368 N N . VAL B 1 283 ? -49.389 -44.848 -18.180 1.00 42.92 282 VAL B N 1
ATOM 4369 C CA . VAL B 1 283 ? -50.769 -44.439 -17.970 1.00 40.83 282 VAL B CA 1
ATOM 4370 C C . VAL B 1 283 ? -51.721 -45.621 -18.164 1.00 52.71 282 VAL B C 1
ATOM 4371 O O . VAL B 1 283 ? -52.645 -45.804 -17.382 1.00 52.37 282 VAL B O 1
ATOM 4375 N N . GLU B 1 284 ? -51.488 -46.435 -19.192 1.00 54.03 283 GLU B N 1
ATOM 4376 C CA . GLU B 1 284 ? -52.354 -47.582 -19.449 1.00 51.38 283 GLU B CA 1
ATOM 4377 C C . GLU B 1 284 ? -52.207 -48.686 -18.394 1.00 53.09 283 GLU B C 1
ATOM 4378 O O . GLU B 1 284 ? -53.190 -49.328 -18.042 1.00 58.05 283 GLU B O 1
ATOM 4384 N N . ARG B 1 285 ? -50.993 -48.909 -17.890 1.00 54.59 284 ARG B N 1
ATOM 4385 C CA . ARG B 1 285 ? -50.772 -49.923 -16.851 1.00 59.18 284 ARG B CA 1
ATOM 4386 C C . ARG B 1 285 ? -51.525 -49.562 -15.568 1.00 51.28 284 ARG B C 1
ATOM 4387 O O . ARG B 1 285 ? -52.218 -50.395 -14.990 1.00 60.96 284 ARG B O 1
ATOM 4395 N N . ASP B 1 286 ? -51.353 -48.319 -15.122 1.00 49.02 285 ASP B N 1
ATOM 4396 C CA . ASP B 1 286 ? -52.192 -47.722 -14.092 1.00 44.55 285 ASP B CA 1
ATOM 4397 C C . ASP B 1 286 ? -53.601 -47.704 -14.638 1.00 56.74 285 ASP B C 1
ATOM 4398 O O . ASP B 1 286 ? -53.809 -47.408 -15.810 1.00 76.13 285 ASP B O 1
ATOM 4403 N N . GLY B 1 287 ? -54.590 -48.044 -13.835 1.00 52.64 286 GLY B N 1
ATOM 4404 C CA . GLY B 1 287 ? -55.926 -48.159 -14.414 1.00 58.94 286 GLY B CA 1
ATOM 4405 C C . GLY B 1 287 ? -56.786 -46.907 -14.391 1.00 53.32 286 GLY B C 1
ATOM 4406 O O . GLY B 1 287 ? -57.834 -46.854 -15.024 1.00 63.79 286 GLY B O 1
ATOM 4407 N N . SER B 1 288 ? -56.316 -45.895 -13.672 1.00 42.84 287 SER B N 1
ATOM 4408 C CA . SER B 1 288 ? -57.164 -44.815 -13.177 1.00 47.10 287 SER B CA 1
ATOM 4409 C C . SER B 1 288 ? -57.649 -43.807 -14.223 1.00 53.99 287 SER B C 1
ATOM 4410 O O . SER B 1 288 ? -58.780 -43.329 -14.150 1.00 57.50 287 SER B O 1
ATOM 4413 N N . PHE B 1 289 ? -56.800 -43.481 -15.189 1.00 44.33 288 PHE B N 1
ATOM 4414 C CA . PHE B 1 289 ? -57.146 -42.466 -16.172 1.00 46.06 288 PHE B CA 1
ATOM 4415 C C . PHE B 1 289 ? -57.199 -43.014 -17.585 1.00 44.79 288 PHE B C 1
ATOM 4416 O O . PHE B 1 289 ? -56.500 -43.950 -17.925 1.00 54.08 288 PHE B O 1
ATOM 4424 N N . THR B 1 290 ? -58.043 -42.393 -18.393 1.00 55.97 289 THR B N 1
ATOM 4425 C CA . THR B 1 290 ? -58.182 -42.664 -19.808 1.00 51.82 289 THR B CA 1
ATOM 4426 C C . THR B 1 290 ? -57.397 -41.624 -20.614 1.00 60.25 289 THR B C 1
ATOM 4427 O O . THR B 1 290 ? -57.479 -40.427 -20.335 1.00 64.36 289 THR B O 1
ATOM 4431 N N . ILE B 1 291 ? -56.638 -42.064 -21.610 1.00 59.79 290 ILE B N 1
ATOM 4432 C CA . ILE B 1 291 ? -55.936 -41.118 -22.469 1.00 63.38 290 ILE B CA 1
ATOM 4433 C C . ILE B 1 291 ? -56.906 -40.492 -23.469 1.00 64.80 290 ILE B C 1
ATOM 4434 O O . ILE B 1 291 ? -57.372 -41.162 -24.389 1.00 69.43 290 ILE B O 1
ATOM 4439 N N . ASP B 1 292 ? -57.220 -39.213 -23.283 1.00 63.04 291 ASP B N 1
ATOM 4440 C CA . ASP B 1 292 ? -58.050 -38.496 -24.247 1.00 58.52 291 ASP B CA 1
ATOM 4441 C C . ASP B 1 292 ? -57.195 -37.987 -25.401 1.00 55.55 291 ASP B C 1
ATOM 4442 O O . ASP B 1 292 ? -57.645 -37.921 -26.544 1.00 58.03 291 ASP B O 1
ATOM 4447 N N . HIS B 1 293 ? -55.960 -37.613 -25.088 1.00 54.13 292 HIS B N 1
ATOM 4448 C CA . HIS B 1 293 ? -55.062 -37.032 -26.077 1.00 57.40 292 HIS B CA 1
ATOM 4449 C C . HIS B 1 293 ? -53.615 -37.264 -25.658 1.00 57.66 292 HIS B C 1
ATOM 4450 O O . HIS B 1 293 ? -53.242 -37.016 -24.513 1.00 59.30 292 HIS B O 1
ATOM 4457 N N . LEU B 1 294 ? -52.810 -37.761 -26.588 1.00 56.42 293 LEU B N 1
ATOM 4458 C CA . LEU B 1 294 ? -51.386 -37.956 -26.360 1.00 57.48 293 LEU B CA 1
ATOM 4459 C C . LEU B 1 294 ? -50.673 -37.460 -27.605 1.00 57.08 293 LEU B C 1
ATOM 4460 O O . LEU B 1 294 ? -50.829 -38.022 -28.690 1.00 58.59 293 LEU B O 1
ATOM 4465 N N . GLU B 1 295 ? -49.896 -36.400 -27.441 1.00 58.57 294 GLU B N 1
ATOM 4466 C CA . GLU B 1 295 ? -49.291 -35.715 -28.570 1.00 58.45 294 GLU B CA 1
ATOM 4467 C C . GLU B 1 295 ? -47.879 -35.284 -28.213 1.00 57.09 294 GLU B C 1
ATOM 4468 O O . GLU B 1 295 ? -47.603 -34.908 -27.074 1.00 54.06 294 GLU B O 1
ATOM 4474 N N . GLY B 1 296 ? -46.984 -35.365 -29.187 1.00 61.60 295 GLY B N 1
ATOM 4475 C CA . GLY B 1 296 ? -45.652 -34.819 -29.041 1.00 58.50 295 GLY B CA 1
ATOM 4476 C C . GLY B 1 296 ? -45.507 -33.724 -30.076 1.00 67.56 295 GLY B C 1
ATOM 4477 O O . GLY B 1 296 ? -46.133 -33.785 -31.135 1.00 68.73 295 GLY B O 1
ATOM 4478 N N . PHE B 1 297 ? -44.714 -32.706 -29.771 1.00 66.57 296 PHE B N 1
ATOM 4479 C CA . PHE B 1 297 ? -44.411 -31.682 -30.763 1.00 66.66 296 PHE B CA 1
ATOM 4480 C C . PHE B 1 297 ? -43.021 -31.120 -30.506 1.00 74.93 296 PHE B C 1
ATOM 4481 O O . PHE B 1 297 ? -42.550 -31.084 -29.364 1.00 80.58 296 PHE B O 1
ATOM 4489 N N . GLU B 1 298 ? -42.358 -30.699 -31.577 1.00 71.39 297 GLU B N 1
ATOM 4490 C CA . GLU B 1 298 ? -41.000 -30.191 -31.463 1.00 65.13 297 GLU B CA 1
ATOM 4491 C C . GLU B 1 298 ? -40.943 -28.680 -31.569 1.00 66.30 297 GLU B C 1
ATOM 4492 O O . GLU B 1 298 ? -41.739 -28.067 -32.277 1.00 75.31 297 GLU B O 1
ATOM 4498 N N . LEU B 1 299 ? -39.985 -28.095 -30.858 1.00 63.78 298 LEU B N 1
ATOM 4499 C CA . LEU B 1 299 ? -39.711 -26.669 -30.919 1.00 59.41 298 LEU B CA 1
ATOM 4500 C C . LEU B 1 299 ? -38.209 -26.423 -30.902 1.00 65.59 298 LEU B C 1
ATOM 4501 O O . LEU B 1 299 ? -37.443 -27.250 -30.407 1.00 68.20 298 LEU B O 1
ATOM 4506 N N . ASP B 1 300 ? -37.791 -25.287 -31.447 1.00 73.21 299 ASP B N 1
ATOM 4507 C CA . ASP B 1 300 ? -36.395 -24.886 -31.391 1.00 76.32 299 ASP B CA 1
ATOM 4508 C C . ASP B 1 300 ? -35.988 -24.655 -29.947 1.00 75.40 299 ASP B C 1
ATOM 4509 O O . ASP B 1 300 ? -36.764 -24.132 -29.151 1.00 81.95 299 ASP B O 1
ATOM 4514 N N . SER B 1 301 ? -34.767 -25.046 -29.607 1.00 67.90 300 SER B N 1
ATOM 4515 C CA . SER B 1 301 ? -34.333 -24.971 -28.222 1.00 70.63 300 SER B CA 1
ATOM 4516 C C . SER B 1 301 ? -33.715 -23.614 -27.893 1.00 69.26 300 SER B C 1
ATOM 4517 O O . SER B 1 301 ? -33.640 -23.231 -26.726 1.00 70.43 300 SER B O 1
ATOM 4520 N N . LEU B 1 302 ? -33.282 -22.893 -28.924 1.00 61.32 301 LEU B N 1
ATOM 4521 C CA . LEU B 1 302 ? -32.799 -21.525 -28.757 1.00 71.73 301 LEU B CA 1
ATOM 4522 C C . LEU B 1 302 ? -33.525 -20.561 -29.689 1.00 82.63 301 LEU B C 1
ATOM 4523 O O . LEU B 1 302 ? -33.993 -20.947 -30.766 1.00 81.79 301 LEU B O 1
ATOM 4528 N N . GLU B 1 303 ? -33.612 -19.305 -29.259 1.00 88.15 302 GLU B N 1
ATOM 4529 C CA . GLU B 1 303 ? -34.164 -18.229 -30.074 1.00 96.15 302 GLU B CA 1
ATOM 4530 C C . GLU B 1 303 ? -33.404 -18.090 -31.390 1.00 97.53 302 GLU B C 1
ATOM 4531 O O . GLU B 1 303 ? -32.462 -17.308 -31.487 1.00 104.38 302 GLU B O 1
ATOM 4537 N N . MET B 1 304 ? -33.821 -18.851 -32.401 1.00 96.98 303 MET B N 1
ATOM 4538 C CA . MET B 1 304 ? -33.120 -18.883 -33.686 1.00 93.73 303 MET B CA 1
ATOM 4539 C C . MET B 1 304 ? -33.282 -17.592 -34.490 1.00 100.57 303 MET B C 1
ATOM 4540 O O . MET B 1 304 ? -32.591 -17.390 -35.491 1.00 102.52 303 MET B O 1
ATOM 4545 N N . GLN B 1 305 ? -34.196 -16.726 -34.055 1.00 107.39 304 GLN B N 1
ATOM 4546 C CA . GLN B 1 305 ? -34.386 -15.424 -34.694 1.00 109.98 304 GLN B CA 1
ATOM 4547 C C . GLN B 1 305 ? -33.295 -14.458 -34.246 1.00 110.88 304 GLN B C 1
ATOM 4548 O O . GLN B 1 305 ? -33.092 -13.410 -34.859 1.00 112.70 304 GLN B O 1
ATOM 4550 N N . GLU B 1 306 ? -32.596 -14.820 -33.173 1.00 108.11 305 GLU B N 1
ATOM 4551 C CA . GLU B 1 306 ? -31.520 -13.994 -32.639 1.00 109.21 305 GLU B CA 1
ATOM 4552 C C . GLU B 1 306 ? -30.266 -14.117 -33.497 1.00 109.21 305 GLU B C 1
ATOM 4553 O O . GLU B 1 306 ? -29.750 -15.221 -33.704 1.00 105.61 305 GLU B O 1
ATOM 4559 N N . ASN B 1 307 ? -29.782 -12.975 -33.984 1.00 106.33 306 ASN B N 1
ATOM 4560 C CA . ASN B 1 307 ? -28.634 -12.922 -34.885 1.00 107.68 306 ASN B CA 1
ATOM 4561 C C . ASN B 1 307 ? -27.297 -13.059 -34.158 1.00 111.83 306 ASN B C 1
ATOM 4562 O O . ASN B 1 307 ? -26.370 -13.690 -34.668 1.00 112.58 306 ASN B O 1
ATOM 4564 N N . ASP B 1 308 ? -27.194 -12.460 -32.974 1.00 111.02 307 ASP B N 1
ATOM 4565 C CA . ASP B 1 308 ? -25.982 -12.581 -32.172 1.00 109.58 307 ASP B CA 1
ATOM 4566 C C . ASP B 1 308 ? -25.878 -13.997 -31.619 1.00 112.37 307 ASP B C 1
ATOM 4567 O O . ASP B 1 308 ? -26.678 -14.401 -30.769 1.00 107.37 307 ASP B O 1
ATOM 4569 N N . LYS B 1 309 ? -24.896 -14.749 -32.111 1.00 113.93 308 LYS B N 1
ATOM 4570 C CA . LYS B 1 309 ? -24.707 -16.139 -31.705 1.00 109.99 308 LYS B CA 1
ATOM 4571 C C . LYS B 1 309 ? -24.413 -16.266 -30.209 1.00 112.27 308 LYS B C 1
ATOM 4572 O O . LYS B 1 309 ? -24.657 -17.313 -29.615 1.00 113.21 308 LYS B O 1
ATOM 4574 N N . TRP B 1 310 ? -23.894 -15.203 -29.599 1.00 116.74 309 TRP B N 1
ATOM 4575 C CA . TRP B 1 310 ? -23.649 -15.214 -28.160 1.00 114.18 309 TRP B CA 1
ATOM 4576 C C . TRP B 1 310 ? -24.928 -14.928 -27.384 1.00 106.62 309 TRP B C 1
ATOM 4577 O O . TRP B 1 310 ? -25.221 -15.600 -26.399 1.00 105.76 309 TRP B O 1
ATOM 4588 N N . VAL B 1 311 ? -25.681 -13.925 -27.829 1.00 104.49 310 VAL B N 1
ATOM 4589 C CA . VAL B 1 311 ? -26.934 -13.564 -27.179 1.00 98.56 310 VAL B CA 1
ATOM 4590 C C . VAL B 1 311 ? -27.930 -14.705 -27.273 1.00 104.51 310 VAL B C 1
ATOM 4591 O O . VAL B 1 311 ? -28.785 -14.869 -26.402 1.00 111.53 310 VAL B O 1
ATOM 4593 N N . ARG B 1 312 ? -27.813 -15.497 -28.333 1.00 102.09 311 ARG B N 1
ATOM 4594 C CA . ARG B 1 312 ? -28.705 -16.632 -28.528 1.00 101.80 311 ARG B CA 1
ATOM 4595 C C . ARG B 1 312 ? -28.470 -17.705 -27.472 1.00 99.91 311 ARG B C 1
ATOM 4596 O O . ARG B 1 312 ? -29.409 -18.161 -26.815 1.00 86.82 311 ARG B O 1
ATOM 4604 N N . GLY B 1 313 ? -27.210 -18.102 -27.318 1.00 104.21 312 GLY B N 1
ATOM 4605 C CA . GLY B 1 313 ? -26.846 -19.139 -26.374 1.00 102.50 312 GLY B CA 1
ATOM 4606 C C . GLY B 1 313 ? -26.915 -18.658 -24.940 1.00 101.62 312 GLY B C 1
ATOM 4607 O O . GLY B 1 313 ? -27.252 -19.427 -24.039 1.00 104.63 312 GLY B O 1
ATOM 4608 N N . ASP B 1 314 ? -26.591 -17.385 -24.725 1.00 94.84 313 ASP B N 1
ATOM 4609 C CA . ASP B 1 314 ? -26.630 -16.808 -23.388 1.00 89.07 313 ASP B CA 1
ATOM 4610 C C . ASP B 1 314 ? -28.052 -16.827 -22.852 1.00 88.21 313 ASP B C 1
ATOM 4611 O O . ASP B 1 314 ? -28.280 -17.115 -21.678 1.00 91.67 313 ASP B O 1
ATOM 4616 N N . LYS B 1 315 ? -29.008 -16.522 -23.721 1.00 87.29 314 LYS B N 1
ATOM 4617 C CA . LYS B 1 315 ? -30.412 -16.529 -23.334 1.00 82.73 314 LYS B CA 1
ATOM 4618 C C . LYS B 1 315 ? -30.842 -17.956 -23.013 1.00 83.67 314 LYS B C 1
ATOM 4619 O O . LYS B 1 315 ? -31.534 -18.195 -22.022 1.00 81.76 314 LYS B O 1
ATOM 4621 N N . PHE B 1 316 ? -30.415 -18.898 -23.851 1.00 83.53 315 PHE B N 1
ATOM 4622 C CA . PHE B 1 316 ? -30.673 -20.315 -23.627 1.00 77.94 315 PHE B CA 1
ATOM 4623 C C . PHE B 1 316 ? -30.065 -20.792 -22.319 1.00 75.59 315 PHE B C 1
ATOM 4624 O O . PHE B 1 316 ? -30.707 -21.510 -21.549 1.00 75.16 315 PHE B O 1
ATOM 4632 N N . ALA B 1 317 ? -28.816 -20.405 -22.084 1.00 71.95 316 ALA B N 1
ATOM 4633 C CA . ALA B 1 317 ? -28.095 -20.839 -20.898 1.00 74.36 316 ALA B CA 1
ATOM 4634 C C . ALA B 1 317 ? -28.748 -20.278 -19.639 1.00 76.39 316 ALA B C 1
ATOM 4635 O O . ALA B 1 317 ? -28.870 -20.977 -18.629 1.00 77.21 316 ALA B O 1
ATOM 4637 N N . LYS B 1 318 ? -29.170 -19.020 -19.713 1.00 80.03 317 LYS B N 1
ATOM 4638 C CA . LYS B 1 318 ? -29.861 -18.374 -18.606 1.00 80.42 317 LYS B CA 1
ATOM 4639 C C . LYS B 1 318 ? -31.120 -19.151 -18.199 1.00 79.23 317 LYS B C 1
ATOM 4640 O O . LYS B 1 318 ? -31.377 -19.341 -17.009 1.00 77.86 317 LYS B O 1
ATOM 4642 N N . MET B 1 319 ? -31.895 -19.600 -19.186 1.00 78.40 318 MET B N 1
ATOM 4643 C CA . MET B 1 319 ? -33.088 -20.413 -18.929 1.00 64.63 318 MET B CA 1
ATOM 4644 C C . MET B 1 319 ? -32.696 -21.748 -18.303 1.00 70.90 318 MET B C 1
ATOM 4645 O O . MET B 1 319 ? -33.276 -22.157 -17.297 1.00 80.86 318 MET B O 1
ATOM 4650 N N . VAL B 1 320 ? -31.704 -22.408 -18.903 1.00 62.87 319 VAL B N 1
ATOM 4651 C CA . VAL B 1 320 ? -31.147 -23.642 -18.364 1.00 60.56 319 VAL B CA 1
ATOM 4652 C C . VAL B 1 320 ? -30.702 -23.463 -16.921 1.00 63.47 319 VAL B C 1
ATOM 4653 O O . VAL B 1 320 ? -30.984 -24.309 -16.068 1.00 68.28 319 VAL B O 1
ATOM 4657 N N . ARG B 1 321 ? -30.021 -22.358 -16.642 1.00 61.32 320 ARG B N 1
ATOM 4658 C CA . ARG B 1 321 ? -29.528 -22.102 -15.290 1.00 67.06 320 ARG B CA 1
ATOM 4659 C C . ARG B 1 321 ? -30.670 -21.921 -14.298 1.00 76.07 320 ARG B C 1
ATOM 4660 O O . ARG B 1 321 ? -30.588 -22.362 -13.153 1.00 78.10 320 ARG B O 1
ATOM 4668 N N . ALA B 1 322 ? -31.739 -21.278 -14.752 1.00 75.31 321 ALA B N 1
ATOM 4669 C CA . ALA B 1 322 ? -32.866 -20.972 -13.887 1.00 65.01 321 ALA B CA 1
ATOM 4670 C C . ALA B 1 322 ? -33.573 -22.240 -13.454 1.00 68.59 321 ALA B C 1
ATOM 4671 O O . ALA B 1 322 ? -34.102 -22.312 -12.351 1.00 78.35 321 ALA B O 1
ATOM 4673 N N . PHE B 1 323 ? -33.574 -23.243 -14.304 1.00 69.46 322 PHE B N 1
ATOM 4674 C CA . PHE B 1 323 ? -34.245 -24.481 -13.986 1.00 65.79 322 PHE B CA 1
ATOM 4675 C C . PHE B 1 323 ? -33.370 -25.550 -13.393 1.00 66.84 322 PHE B C 1
ATOM 4676 O O . PHE B 1 323 ? -33.857 -26.520 -12.884 1.00 69.05 322 PHE B O 1
ATOM 4684 N N . THR B 1 324 ? -32.074 -25.378 -13.479 1.00 68.49 323 THR B N 1
ATOM 4685 C CA . THR B 1 324 ? -31.145 -26.439 -13.098 1.00 67.34 323 THR B CA 1
ATOM 4686 C C . THR B 1 324 ? -30.208 -26.091 -11.939 1.00 69.95 323 THR B C 1
ATOM 4687 O O . THR B 1 324 ? -29.697 -26.988 -11.277 1.00 71.10 323 THR B O 1
ATOM 4691 N N . GLU B 1 325 ? -29.976 -24.803 -11.699 1.00 74.44 324 GLU B N 1
ATOM 4692 C CA . GLU B 1 325 ? -29.064 -24.380 -10.629 1.00 76.45 324 GLU B CA 1
ATOM 4693 C C . GLU B 1 325 ? -29.400 -24.949 -9.238 1.00 79.96 324 GLU B C 1
ATOM 4694 O O . GLU B 1 325 ? -28.482 -25.295 -8.492 1.00 87.28 324 GLU B O 1
ATOM 4700 N N . PRO B 1 326 ? -30.698 -25.035 -8.873 1.00 81.07 325 PRO B N 1
ATOM 4701 C CA . PRO B 1 326 ? -31.001 -25.670 -7.584 1.00 76.42 325 PRO B CA 1
ATOM 4702 C C . PRO B 1 326 ? -30.353 -27.046 -7.381 1.00 67.97 325 PRO B C 1
ATOM 4703 O O . PRO B 1 326 ? -29.636 -27.216 -6.392 1.00 66.99 325 PRO B O 1
ATOM 4707 N N . ILE B 1 327 ? -30.572 -27.997 -8.288 1.00 62.65 326 ILE B N 1
ATOM 4708 C CA . ILE B 1 327 ? -29.975 -29.320 -8.100 1.00 66.37 326 ILE B CA 1
ATOM 4709 C C . ILE B 1 327 ? -28.460 -29.283 -8.317 1.00 66.98 326 ILE B C 1
ATOM 4710 O O . ILE B 1 327 ? -27.722 -30.030 -7.677 1.00 69.86 326 ILE B O 1
ATOM 4715 N N . ILE B 1 328 ? -27.992 -28.400 -9.193 1.00 61.64 327 ILE B N 1
ATOM 4716 C CA . ILE B 1 328 ? -26.582 -28.397 -9.555 1.00 59.23 327 ILE B CA 1
ATOM 4717 C C . ILE B 1 328 ? -25.707 -27.723 -8.498 1.00 66.12 327 ILE B C 1
ATOM 4718 O O . ILE B 1 328 ? -24.680 -28.282 -8.107 1.00 72.25 327 ILE B O 1
ATOM 4723 N N . SER B 1 329 ? -26.101 -26.541 -8.024 1.00 64.56 328 SER B N 1
ATOM 4724 C CA . SER B 1 329 ? -25.300 -25.846 -7.015 1.00 69.83 328 SER B CA 1
ATOM 4725 C C . SER B 1 329 ? -25.299 -26.634 -5.717 1.00 68.98 328 SER B C 1
ATOM 4726 O O . SER B 1 329 ? -24.334 -26.591 -4.959 1.00 73.63 328 SER B O 1
ATOM 4729 N N . ASN B 1 330 ? -26.387 -27.354 -5.467 1.00 70.93 329 ASN B N 1
ATOM 4730 C CA . ASN B 1 330 ? -26.484 -28.211 -4.296 1.00 64.86 329 ASN B CA 1
ATOM 4731 C C . ASN B 1 330 ? -25.426 -29.299 -4.341 1.00 59.43 329 ASN B C 1
ATOM 4732 O O . ASN B 1 330 ? -24.874 -29.695 -3.312 1.00 53.49 329 ASN B O 1
ATOM 4737 N N . GLN B 1 331 ? -25.137 -29.758 -5.553 1.00 55.09 330 GLN B N 1
ATOM 4738 C CA . GLN B 1 331 ? -24.150 -30.803 -5.772 1.00 56.19 330 GLN B CA 1
ATOM 4739 C C . GLN B 1 331 ? -22.699 -30.317 -5.734 1.00 53.25 330 GLN B C 1
ATOM 4740 O O . GLN B 1 331 ? -21.860 -30.964 -5.111 1.00 51.39 330 GLN B O 1
ATOM 4746 N N . PHE B 1 332 ? -22.412 -29.188 -6.393 1.00 52.39 331 PHE B N 1
ATOM 4747 C CA . PHE B 1 332 ? -21.030 -28.741 -6.586 1.00 57.55 331 PHE B CA 1
ATOM 4748 C C . PHE B 1 332 ? -20.643 -27.466 -5.854 1.00 69.72 331 PHE B C 1
ATOM 4749 O O . PHE B 1 332 ? -19.517 -26.986 -6.006 1.00 78.00 331 PHE B O 1
ATOM 4757 N N . GLY B 1 333 ? -21.563 -26.908 -5.079 1.00 76.19 332 GLY B N 1
ATOM 4758 C CA . GLY B 1 333 ? -21.294 -25.662 -4.384 1.00 85.39 332 GLY B CA 1
ATOM 4759 C C . GLY B 1 333 ? -21.740 -24.482 -5.218 1.00 91.14 332 GLY B C 1
ATOM 4760 O O . GLY B 1 333 ? -21.924 -24.608 -6.429 1.00 92.91 332 GLY B O 1
ATOM 4761 N N . HIS B 1 334 ? -21.910 -23.328 -4.579 1.00 93.31 333 HIS B N 1
ATOM 4762 C CA . HIS B 1 334 ? -22.444 -22.167 -5.278 1.00 90.50 333 HIS B CA 1
ATOM 4763 C C . HIS B 1 334 ? -21.340 -21.274 -5.823 1.00 88.69 333 HIS B C 1
ATOM 4764 O O . HIS B 1 334 ? -21.568 -20.491 -6.742 1.00 88.40 333 HIS B O 1
ATOM 4771 N N . GLU B 1 335 ? -20.138 -21.409 -5.269 1.00 91.60 334 GLU B N 1
ATOM 4772 C CA . GLU B 1 335 ? -19.017 -20.541 -5.631 1.00 87.10 334 GLU B CA 1
ATOM 4773 C C . GLU B 1 335 ? -18.410 -20.911 -6.986 1.00 90.23 334 GLU B C 1
ATOM 4774 O O . GLU B 1 335 ? -17.450 -20.285 -7.432 1.00 101.66 334 GLU B O 1
ATOM 4776 N N . ILE B 1 336 ? -18.981 -21.920 -7.636 1.00 81.93 335 ILE B N 1
ATOM 4777 C CA . ILE B 1 336 ? -18.468 -22.416 -8.907 1.00 79.47 335 ILE B CA 1
ATOM 4778 C C . ILE B 1 336 ? -19.538 -22.347 -10.001 1.00 82.36 335 ILE B C 1
ATOM 4779 O O . ILE B 1 336 ? -19.295 -22.728 -11.145 1.00 84.01 335 ILE B O 1
ATOM 4784 N N . MET B 1 337 ? -20.718 -21.844 -9.649 1.00 78.14 336 MET B N 1
ATOM 4785 C CA . MET B 1 337 ? -21.846 -21.824 -10.578 1.00 81.61 336 MET B CA 1
ATOM 4786 C C . MET B 1 337 ? -21.665 -20.815 -11.705 1.00 85.19 336 MET B C 1
ATOM 4787 O O . MET B 1 337 ? -22.161 -21.016 -12.816 1.00 91.01 336 MET B O 1
ATOM 4792 N N . ASP B 1 338 ? -20.968 -19.723 -11.414 1.00 86.85 337 ASP B N 1
ATOM 4793 C CA . ASP B 1 338 ? -20.688 -18.723 -12.433 1.00 88.03 337 ASP B CA 1
ATOM 4794 C C . ASP B 1 338 ? -19.746 -19.284 -13.482 1.00 86.11 337 ASP B C 1
ATOM 4795 O O . ASP B 1 338 ? -20.059 -19.278 -14.671 1.00 85.53 337 ASP B O 1
ATOM 4800 N N . LYS B 1 339 ? -18.600 -19.783 -13.031 1.00 81.61 338 LYS B N 1
ATOM 4801 C CA . LYS B 1 339 ? -17.614 -20.366 -13.931 1.00 86.42 338 LYS B CA 1
ATOM 4802 C C . LYS B 1 339 ? -18.149 -21.603 -14.653 1.00 92.75 338 LYS B C 1
ATOM 4803 O O . LYS B 1 339 ? -17.689 -21.947 -15.740 1.00 102.70 338 LYS B O 1
ATOM 4809 N N . LEU B 1 340 ? -19.125 -22.272 -14.052 1.00 86.54 339 LEU B N 1
ATOM 4810 C CA . LEU B 1 340 ? -19.688 -23.479 -14.650 1.00 79.51 339 LEU B CA 1
ATOM 4811 C C . LEU B 1 340 ? -20.640 -23.155 -15.795 1.00 81.46 339 LEU B C 1
ATOM 4812 O O . LEU B 1 340 ? -20.541 -23.727 -16.876 1.00 84.22 339 LEU B O 1
ATOM 4817 N N . TYR B 1 341 ? -21.565 -22.237 -15.553 1.00 81.49 340 TYR B N 1
ATOM 4818 C CA . TYR B 1 341 ? -22.547 -21.882 -16.565 1.00 74.29 340 TYR B CA 1
ATOM 4819 C C . TYR B 1 341 ? -21.934 -21.010 -17.640 1.00 83.50 340 TYR B C 1
ATOM 4820 O O . TYR B 1 341 ? -22.459 -20.922 -18.749 1.00 88.57 340 TYR B O 1
ATOM 4829 N N . ASP B 1 342 ? -20.816 -20.375 -17.317 1.00 87.21 341 ASP B N 1
ATOM 4830 C CA . ASP B 1 342 ? -20.058 -19.674 -18.339 1.00 96.38 341 ASP B CA 1
ATOM 4831 C C . ASP B 1 342 ? -19.486 -20.686 -19.335 1.00 94.45 341 ASP B C 1
ATOM 4832 O O . ASP B 1 342 ? -19.591 -20.497 -20.548 1.00 94.54 341 ASP B O 1
ATOM 4837 N N . LYS B 1 343 ? -18.898 -21.768 -18.824 1.00 88.76 342 LYS B N 1
ATOM 4838 C CA . LYS B 1 343 ? -18.302 -22.783 -19.691 1.00 86.43 342 LYS B CA 1
ATOM 4839 C C . LYS B 1 343 ? -19.390 -23.441 -20.521 1.00 82.02 342 LYS B C 1
ATOM 4840 O O . LYS B 1 343 ? -19.180 -23.795 -21.680 1.00 81.73 342 LYS B O 1
ATOM 4846 N N . PHE B 1 344 ? -20.560 -23.588 -19.911 1.00 83.21 343 PHE B N 1
ATOM 4847 C CA . PHE B 1 344 ? -21.723 -24.158 -20.575 1.00 79.59 343 PHE B CA 1
ATOM 4848 C C . PHE B 1 344 ? -22.115 -23.296 -21.774 1.00 82.07 343 PHE B C 1
ATOM 4849 O O . PHE B 1 344 ? -22.360 -23.809 -22.867 1.00 75.81 343 PHE B O 1
ATOM 4857 N N . THR B 1 345 ? -22.147 -21.982 -21.564 1.00 91.07 344 THR B N 1
ATOM 4858 C CA . THR B 1 345 ? -22.484 -21.039 -22.627 1.00 92.81 344 THR B CA 1
ATOM 4859 C C . THR B 1 345 ? -21.433 -21.061 -23.734 1.00 99.54 344 THR B C 1
ATOM 4860 O O . THR B 1 345 ? -21.763 -20.987 -24.917 1.00 103.19 344 THR B O 1
ATOM 4864 N N . HIS B 1 346 ? -20.165 -21.162 -23.347 1.00 100.72 345 HIS B N 1
ATOM 4865 C CA . HIS B 1 346 ? -19.079 -21.188 -24.324 1.00 105.25 345 HIS B CA 1
ATOM 4866 C C . HIS B 1 346 ? -19.151 -22.435 -25.205 1.00 105.39 345 HIS B C 1
ATOM 4867 O O . HIS B 1 346 ? -18.866 -22.374 -26.399 1.00 113.15 345 HIS B O 1
ATOM 4874 N N . ILE B 1 347 ? -19.544 -23.558 -24.613 1.00 98.54 346 ILE B N 1
ATOM 4875 C CA . ILE B 1 347 ? -19.725 -24.795 -25.362 1.00 93.44 346 ILE B CA 1
ATOM 4876 C C . ILE B 1 347 ? -20.868 -24.654 -26.364 1.00 95.39 346 ILE B C 1
ATOM 4877 O O . ILE B 1 347 ? -20.738 -25.032 -27.528 1.00 100.17 346 ILE B O 1
ATOM 4882 N N . VAL B 1 348 ? -21.985 -24.097 -25.907 1.00 88.16 347 VAL B N 1
ATOM 4883 C CA . VAL B 1 348 ? -23.127 -23.836 -26.776 1.00 79.34 347 VAL B CA 1
ATOM 4884 C C . VAL B 1 348 ? -22.762 -22.888 -27.914 1.00 88.84 347 VAL B C 1
ATOM 4885 O O . VAL B 1 348 ? -22.993 -23.191 -29.085 1.00 94.00 347 VAL B O 1
ATOM 4889 N N . VAL B 1 349 ? -22.184 -21.743 -27.563 1.00 94.87 348 VAL B N 1
ATOM 4890 C CA . VAL B 1 349 ? -21.862 -20.714 -28.546 1.00 102.15 348 VAL B CA 1
ATOM 4891 C C . VAL B 1 349 ? -20.743 -21.147 -29.494 1.00 105.14 348 VAL B C 1
ATOM 4892 O O . VAL B 1 349 ? -20.942 -21.226 -30.704 1.00 113.27 348 VAL B O 1
ATOM 4894 N N . SER B 1 350 ? -19.568 -21.431 -28.943 1.00 104.24 349 SER B N 1
ATOM 4895 C CA . SER B 1 350 ? -18.413 -21.773 -29.765 1.00 99.77 349 SER B CA 1
ATOM 4896 C C . SER B 1 350 ? -18.497 -23.182 -30.344 1.00 97.41 349 SER B C 1
ATOM 4897 O O . SER B 1 350 ? -18.523 -23.360 -31.560 1.00 100.45 349 SER B O 1
ATOM 4900 N N . ASP B 1 351 ? -18.544 -24.179 -29.467 1.00 94.56 350 ASP B N 1
ATOM 4901 C CA . ASP B 1 351 ? -18.406 -25.573 -29.881 1.00 98.88 350 ASP B CA 1
ATOM 4902 C C . ASP B 1 351 ? -19.582 -26.089 -30.710 1.00 104.12 350 ASP B C 1
ATOM 4903 O O . ASP B 1 351 ? -19.436 -27.063 -31.450 1.00 109.75 350 ASP B O 1
ATOM 4908 N N . LEU B 1 352 ? -20.742 -25.444 -30.592 1.00 97.80 351 LEU B N 1
ATOM 4909 C CA . LEU B 1 352 ? -21.936 -25.910 -31.296 1.00 84.58 351 LEU B CA 1
ATOM 4910 C C . LEU B 1 352 ? -22.544 -24.874 -32.238 1.00 84.82 351 LEU B C 1
ATOM 4911 O O . LEU B 1 352 ? -23.632 -25.087 -32.775 1.00 82.46 351 LEU B O 1
ATOM 4916 N N . GLU B 1 353 ? -21.826 -23.770 -32.442 1.00 91.54 352 GLU B N 1
ATOM 4917 C CA . GLU B 1 353 ? -22.245 -22.697 -33.345 1.00 94.84 352 GLU B CA 1
ATOM 4918 C C . GLU B 1 353 ? -23.663 -22.222 -33.040 1.00 99.61 352 GLU B C 1
ATOM 4919 O O . GLU B 1 353 ? -24.438 -21.937 -33.952 1.00 104.19 352 GLU B O 1
ATOM 4921 N N . ALA B 1 354 ? -23.987 -22.159 -31.749 1.00 97.83 353 ALA B N 1
ATOM 4922 C CA . ALA B 1 354 ? -25.269 -21.650 -31.263 1.00 93.61 353 ALA B CA 1
ATOM 4923 C C . ALA B 1 354 ? -26.461 -22.400 -31.845 1.00 88.88 353 ALA B C 1
ATOM 4924 O O . ALA B 1 354 ? -27.531 -21.827 -32.038 1.00 84.46 353 ALA B O 1
ATOM 4926 N N . GLU B 1 355 ? -26.272 -23.683 -32.122 1.00 92.19 354 GLU B N 1
ATOM 4927 C CA . GLU B 1 355 ? -27.347 -24.522 -32.633 1.00 93.80 354 GLU B CA 1
ATOM 4928 C C . GLU B 1 355 ? -27.486 -25.778 -31.786 1.00 93.76 354 GLU B C 1
ATOM 4929 O O . GLU B 1 355 ? -26.494 -26.349 -31.338 1.00 95.75 354 GLU B O 1
ATOM 4935 N N . LEU B 1 356 ? -28.724 -26.198 -31.559 1.00 91.53 355 LEU B N 1
ATOM 4936 C CA . LEU B 1 356 ? -29.000 -27.358 -30.715 1.00 80.63 355 LEU B CA 1
ATOM 4937 C C . LEU B 1 356 ? -30.087 -28.220 -31.356 1.00 74.28 355 LEU B C 1
ATOM 4938 O O . LEU B 1 356 ? -30.770 -27.770 -32.277 1.00 79.98 355 LEU B O 1
ATOM 4943 N N . PRO B 1 357 ? -30.232 -29.474 -30.901 1.00 69.14 356 PRO B N 1
ATOM 4944 C CA . PRO B 1 357 ? -31.372 -30.260 -31.384 1.00 69.53 356 PRO B CA 1
ATOM 4945 C C . PRO B 1 357 ? -32.688 -29.690 -30.855 1.00 77.27 356 PRO B C 1
ATOM 4946 O O . PRO B 1 357 ? -32.675 -28.958 -29.865 1.00 73.22 356 PRO B O 1
ATOM 4950 N N . LYS B 1 358 ? -33.803 -30.000 -31.510 1.00 78.99 357 LYS B N 1
ATOM 4951 C CA . LYS B 1 358 ? -35.093 -29.465 -31.086 1.00 70.54 357 LYS B CA 1
ATOM 4952 C C . LYS B 1 358 ? -35.593 -30.208 -29.848 1.00 64.96 357 LYS B C 1
ATOM 4953 O O . LYS B 1 358 ? -35.371 -31.412 -29.703 1.00 66.13 357 LYS B O 1
ATOM 4955 N N . THR B 1 359 ? -36.249 -29.480 -28.949 1.00 66.03 358 THR B N 1
ATOM 4956 C CA . THR B 1 359 ? -36.814 -30.068 -27.737 1.00 58.39 358 THR B CA 1
ATOM 4957 C C . THR B 1 359 ? -38.220 -30.605 -27.993 1.00 60.50 358 THR B C 1
ATOM 4958 O O . THR B 1 359 ? -39.063 -29.915 -28.574 1.00 63.38 358 THR B O 1
ATOM 4962 N N . THR B 1 360 ? -38.461 -31.847 -27.579 1.00 61.43 359 THR B N 1
ATOM 4963 C CA . THR B 1 360 ? -39.771 -32.467 -27.746 1.00 57.27 359 THR B CA 1
ATOM 4964 C C . THR B 1 360 ? -40.596 -32.316 -26.475 1.00 56.93 359 THR B C 1
ATOM 4965 O O . THR B 1 360 ? -40.128 -32.624 -25.385 1.00 58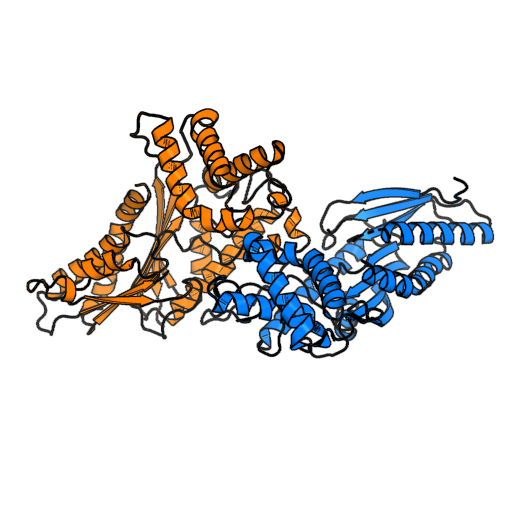.29 359 THR B O 1
ATOM 4969 N N . SER B 1 361 ? -41.821 -31.820 -26.620 1.00 59.70 360 SER B N 1
ATOM 4970 C CA . SER B 1 361 ? -42.741 -31.705 -25.494 1.00 53.29 360 SER B CA 1
ATOM 4971 C C . SER B 1 361 ? -43.904 -32.663 -25.673 1.00 52.20 360 SER B C 1
ATOM 4972 O O . SER B 1 361 ? -44.378 -32.872 -26.792 1.00 48.14 360 SER B O 1
ATOM 4975 N N . ILE B 1 362 ? -44.363 -33.244 -24.572 1.00 45.60 361 ILE B N 1
ATOM 4976 C CA . ILE B 1 362 ? -45.493 -34.151 -24.640 1.00 54.79 361 ILE B CA 1
ATOM 4977 C C . ILE B 1 362 ? -46.724 -33.529 -23.996 1.00 58.81 361 ILE B C 1
ATOM 4978 O O . ILE B 1 362 ? -46.651 -32.975 -22.897 1.00 55.41 361 ILE B O 1
ATOM 4983 N N . ILE B 1 363 ? -47.841 -33.599 -24.716 1.00 57.56 362 ILE B N 1
ATOM 4984 C CA . ILE B 1 363 ? -49.136 -33.173 -24.210 1.00 55.62 362 ILE B CA 1
ATOM 4985 C C . ILE B 1 363 ? -50.008 -34.389 -23.918 1.00 57.46 362 ILE B C 1
ATOM 4986 O O . ILE B 1 363 ? -50.336 -35.164 -24.823 1.00 53.65 362 ILE B O 1
ATOM 4991 N N . LEU B 1 364 ? -50.386 -34.538 -22.653 1.00 49.93 363 LEU B N 1
ATOM 4992 C CA . LEU B 1 364 ? -51.128 -35.698 -22.191 1.00 47.47 363 LEU B CA 1
ATOM 4993 C C . LEU B 1 364 ? -52.428 -35.243 -21.541 1.00 50.71 363 LEU B C 1
ATOM 4994 O O . LEU B 1 364 ? -52.410 -34.667 -20.454 1.00 56.61 363 LEU B O 1
ATOM 4999 N N . VAL B 1 365 ? -53.556 -35.479 -22.203 1.00 52.02 364 VAL B N 1
ATOM 5000 C CA . VAL B 1 365 ? -54.841 -35.174 -21.586 1.00 43.23 364 VAL B CA 1
ATOM 5001 C C . VAL B 1 365 ? -55.509 -36.454 -21.101 1.00 47.26 364 VAL B C 1
ATOM 5002 O O . VAL B 1 365 ? -55.662 -37.428 -21.857 1.00 43.94 364 VAL B O 1
ATOM 5006 N N . LEU B 1 366 ? -55.894 -36.432 -19.827 1.00 54.21 365 LEU B N 1
ATOM 5007 C CA . LEU B 1 366 ? -56.421 -37.600 -19.130 1.00 53.22 365 LEU B CA 1
ATOM 5008 C C . LEU B 1 366 ? -57.814 -37.346 -18.584 1.00 51.60 365 LEU B C 1
ATOM 5009 O O . LEU B 1 366 ? -58.139 -36.216 -18.223 1.00 50.34 365 LEU B O 1
ATOM 5014 N N . SER B 1 367 ? -58.618 -38.408 -18.502 1.00 58.54 366 SER B N 1
ATOM 5015 C CA . SER B 1 367 ? -59.912 -38.348 -17.832 1.00 52.11 366 SER B CA 1
ATOM 5016 C C . SER B 1 367 ? -60.039 -39.457 -16.805 1.00 47.62 366 SER B C 1
ATOM 5017 O O . SER B 1 367 ? -59.701 -40.597 -17.080 1.00 57.32 366 SER B O 1
ATOM 5020 N N . LYS B 1 368 ? -60.533 -39.105 -15.622 1.00 52.55 367 LYS B N 1
ATOM 5021 C CA . LYS B 1 368 ? -60.740 -40.050 -14.532 1.00 49.80 367 LYS B CA 1
ATOM 5022 C C . LYS B 1 368 ? -61.909 -40.982 -14.829 1.00 56.68 367 LYS B C 1
ATOM 5023 O O . LYS B 1 368 ? -63.030 -40.535 -15.047 1.00 64.45 367 LYS B O 1
ATOM 5029 N N . ILE B 1 369 ? -61.644 -42.281 -14.833 1.00 58.86 368 ILE B N 1
ATOM 5030 C CA . ILE B 1 369 ? -62.678 -43.254 -15.153 1.00 66.84 368 ILE B CA 1
ATOM 5031 C C . ILE B 1 369 ? -63.612 -43.420 -13.966 1.00 59.44 368 ILE B C 1
ATOM 5032 O O . ILE B 1 369 ? -63.220 -43.182 -12.822 1.00 62.85 368 ILE B O 1
ATOM 5037 N N . VAL B 1 370 ? -64.852 -43.800 -14.242 1.00 55.52 369 VAL B N 1
ATOM 5038 C CA . VAL B 1 370 ? -65.828 -43.984 -13.186 1.00 63.24 369 VAL B CA 1
ATOM 5039 C C . VAL B 1 370 ? -65.869 -45.467 -12.831 1.00 79.23 369 VAL B C 1
ATOM 5040 O O . VAL B 1 370 ? -66.086 -46.311 -13.700 1.00 90.04 369 VAL B O 1
ATOM 5044 N N . GLY B 1 371 ? -65.629 -45.788 -11.561 1.00 85.76 370 GLY B N 1
ATOM 5045 C CA . GLY B 1 371 ? -65.354 -44.790 -10.544 1.00 98.22 370 GLY B CA 1
ATOM 5046 C C . GLY B 1 371 ? -66.608 -44.370 -9.802 1.00 105.30 370 GLY B C 1
ATOM 5047 O O . GLY B 1 371 ? -66.571 -44.073 -8.610 1.00 108.38 370 GLY B O 1
#

Radius of gyration: 29.11 Å; Cα contacts (8 Å, |Δi|>4): 1307; chains: 2; bounding box: 92×77×63 Å

Organism: Camellia sinensis (NCBI:txid4442)

GO terms:
  GO:0102741 caffeine synthase activity (F, EXP)

Sequence (663 aa):
SSFTEKVASMAMPALENAVETLFSKDFHLLPALNAADLGCAPNTFAVISMIKRMMEKKCRELYCQTPELQVYLNDLFKCEEVSCYVMGVPGSFHGRLFPRNSLHLVHSSYSVHWLTQAPKGLTSREGLALNKGKIYISKTSPPAVKEAYLSQFHEDFTMFLNARSQEVVPNGCMVLILHGRQSSDPSEMESCFTWELLAIAIAELVSQGLIDEDKLDTFNVPSYFPSLEEVKDIVERDGSFTIDHLEGFELDSLEMQENDKWVRGDKFAKMVRAFTEPIISNQFGHEIMDKLYDKFTHIVVSDLEAELPKTTSIILVLSKIVSFTEKVASMAMPALENAVETLFSKDFHLLPALNAADLGCAAGPNTFAVISMIKRMMEKKCRELYCQTPELQVYLNDFGNDFNTLFKGLSSEVVGNKCEEVSCYVMGVPGSFHGRLFPRNSLHLVHSSYSVHWLTQAPKGLTSREGLALNKGKIYISKTSPPAVKEAYLSQFHEDFTMFLNARSQEVVPNGCMVLILHGRQSSDPSEMESCFTWELLAIAIAELVSQGLIDEDKLDTFNVPSYFPSLEEVKDIVERDGSFTIDHLEGFELDSLEMQENDKWVRGDKFAKMVRAFTEPIISNQFGHEIMDKLYDKFTHIVVSDLEAELPKTTSIILVLSKIVG

Nearest PDB structures (foldseek):
  6lyi-assembly1_A  TM=1.003E+00  e=2.969E-73  Camellia sinensis var. assamica
  6lyi-assembly1_B-2  TM=9.775E-01  e=6.038E-63  Camellia sinensis var. assamica
  6lyh-assembly3_G-3  TM=9.744E-01  e=1.619E-57  Camellia sinensis var. assamica
  6lyh-assembly1_C-2  TM=9.542E-01  e=2.084E-57  Camellia sinensis var. assamica
  8uzd-assembly1_A  TM=9.564E-01  e=6.813E-46  Ilex paraguariensis

InterPro domains:
  IPR005299 SAM dependent carboxyl methyltransferase [PF03492] (46-366)
  IPR005299 SAM dependent carboxyl methyltransferase [PTHR31009] (16-351)
  IPR029063 S-adenosyl-L-methionine-dependent methyltransferase superfamily [G3DSA:3.40.50.150] (27-298)
  IPR029063 S-adenosyl-L-methionine-dependent methyltransferase superfamily [SSF53335] (9-366)
  IPR042086 Methyltransferase, alpha-helical capping domain [G3DSA:1.10.1200.270] (12-351)

Solvent-accessible surface area: 27196 Å² total; per-residue (Å²): 119,102,48,58,129,43,2,14,77,97,3,40,73,12,4,58,102,6,8,95,83,7,35,88,39,121,37,28,82,34,121,35,10,24,3,3,6,0,0,22,88,157,34,21,62,43,6,19,56,8,7,47,126,28,19,7,58,39,6,118,79,59,196,38,165,35,6,77,0,48,4,39,45,2,92,24,78,148,130,77,104,6,55,36,114,77,81,63,18,122,49,45,2,6,31,108,36,11,97,174,81,19,0,24,1,0,10,0,10,46,1,2,8,20,1,32,33,4,0,109,51,11,47,38,80,32,0,45,27,39,2,62,24,32,0,3,4,4,131,96,20,54,88,38,0,80,104,15,0,62,68,5,0,54,78,0,1,37,79,0,0,85,6,0,16,78,0,0,25,47,81,0,4,0,0,0,3,0,25,1,3,95,34,95,48,7,12,67,72,35,1,1,6,13,1,25,3,0,0,64,0,0,38,72,4,28,95,90,65,89,12,89,99,44,56,3,28,16,6,7,0,2,1,1,8,0,12,46,131,29,0,89,82,5,1,97,176,18,60,18,9,64,43,67,115,42,71,32,26,92,32,98,12,6,66,74,113,61,100,43,37,70,87,28,0,84,54,9,5,61,74,0,68,76,72,0,27,36,1,0,1,18,17,8,2,41,82,22,0,94,107,0,9,80,64,0,22,109,12,0,24,76,101,58,62,0,112,15,40,33,9,1,0,0,3,0,10,0,24,28,91,136,90,36,35,114,96,4,18,62,81,5,32,72,14,2,67,89,2,0,92,55,0,10,92,94,76,12,12,93,65,116,30,3,25,5,3,3,0,3,16,65,19,22,114,21,0,85,42,7,4,27,12,4,16,135,26,2,31,166,78,6,161,138,59,229,69,173,44,7,68,0,42,2,38,0,1,94,26,75,82,120,48,51,80,18,79,44,30,2,10,16,148,78,65,57,67,109,106,52,88,1,35,1,88,22,84,33,12,105,44,28,26,10,12,79,33,13,98,170,85,18,0,16,0,0,12,0,16,35,5,5,10,62,10,8,7,2,0,13,20,0,11,1,39,25,1,5,55,58,1,108,31,26,0,3,3,3,136,98,20,51,88,38,0,81,107,15,0,64,69,8,1,54,51,4,4,32,11,2,0,24,0,0,18,60,0,0,25,43,50,0,1,0,0,0,2,0,19,0,6,100,35,100,47,8,14,72,74,24,1,3,4,21,8,26,4,0,0,65,0,0,38,64,1,27,93,95,65,91,12,100,83,98,40,5,26,22,4,2,0,22,1,1,11,0,12,56,128,23,0,95,73,4,1,100,176,19,59,27,8,63,48,70,82,42,71,27,22,90,21,94,10,9,100,89,98,67,100,50,48,116,43,29,0,68,57,16,4,61,46,10,64,71,98,7,29,86,38,0,5,64,5,20,18,109,112,24,0,102,100,0,8,71,51,0,7,80,10,0,15,82,103,62,69,0,100,26,39,35,8,2,1,0,3,0,8,0,12,25,79,110,94